Protein AF-A0A2D8C447-F1 (afdb_monomer_lite)

Radius of gyration: 23.89 Å; chains: 1; bounding box: 61×58×73 Å

Secondary structure (DSSP, 8-state):
---TT-PPBPGGGSTT-SSHHHHHHHHHHHHHHSPPTTS--TT-SEEEE---EE--EEEEE-SSTTSEEEEE----SS--TTTHHHHH-B-TTTHHHHTTT-SSSTHHHHHHHHHHHHTTTHHHHHHHHHHTT-GGG-STTSEEEEEEEE---BTTTTBPPP--SS--SSEEEEEEEEEEEEEEEEE-TTS-EEEEEEEEETTHHHHHHHHHHHHHHHHHHHTT---HHHHHHHHHHHHHHHHHHHHHHHHHHHHHHHHHHHHHHTT--EEEES--BEEEPTT--HHHHHHHHHHHHTPBPP---S---TTSS--SEEE-TTT--EEEPBHHHHHHH--S-TTTSS-SSS--EE-TTS-EESSB--B-TTT-SS---BTT-HHHHIIIIISHHHH---HHHHBSSHHHHHHHHHHHHHHHHHHHHHHHHHTTEEESS----TT-GGGSSEEEE--TTSGGG--EEE-TTHHHHTTS----

Sequence (480 aa):
MGGAAGHMAHPFDCREVRNGRDLINFYVKAVNAIPLYEEESKGSSVSVKLDGVNTSFRLQKANNPAGFMFVIDRGGKTPGARTKYDFEGVTPDNVVKRFGGNKDHGMVQVVNHMSKILNHNLMELRPYVEALGLFERMGPEGVFFDAEYYANGNEETGYNPVKNNVNYGQNYIAIHRLSEFYTETKESKTGKTTSRRLTRGFYWETVGEINDLLKQKDQLLAQRQNTAEIDQLIAAKNKELKAKKQEHQEVLDDLAKAIQKHATELDMPFNIYTKIGVRFKEGLTREIVLRRIEEVLNMRVPYNYKKVNEQMSVGPVRINEQTGELEGRTLKELLLSVKENPAHIAYYPDTPGFTADGESVKGKIRTKDDYIKDPKQSAFALKMYEDVMVKGHETGIGPFDIGASPRDAEAINSAVILWHAVRHIGNALKKSIMTDVDLGVEGGDEKHEGIVIQSTDICDGIAFKFTGEFIVDNRGGGFG

Structure (mmCIF, N/CA/C/O backbone):
data_AF-A0A2D8C447-F1
#
_entry.id   AF-A0A2D8C447-F1
#
loop_
_atom_site.group_PDB
_atom_site.id
_atom_site.type_symbol
_atom_site.label_atom_id
_atom_site.label_alt_id
_atom_site.label_comp_id
_atom_site.label_asym_id
_atom_site.label_entity_id
_atom_site.label_seq_id
_atom_site.pdbx_PDB_ins_code
_atom_site.Cartn_x
_atom_site.Cartn_y
_atom_site.Cartn_z
_atom_site.occupancy
_atom_site.B_iso_or_equiv
_atom_site.auth_seq_id
_atom_site.auth_comp_id
_atom_site.auth_asym_id
_atom_site.auth_atom_id
_atom_site.pdbx_PDB_model_num
ATOM 1 N N . MET A 1 1 ? 14.273 2.338 5.571 1.00 29.50 1 MET A N 1
ATOM 2 C CA . MET A 1 1 ? 13.756 3.523 4.835 1.00 29.50 1 MET A CA 1
ATOM 3 C C . MET A 1 1 ? 12.626 3.049 3.934 1.00 29.50 1 MET A C 1
ATOM 5 O O . MET A 1 1 ? 12.868 2.110 3.188 1.00 29.50 1 MET A O 1
ATOM 9 N N . GLY A 1 2 ? 11.430 3.642 4.024 1.00 46.19 2 GLY A N 1
ATOM 10 C CA . GLY A 1 2 ? 10.295 3.279 3.159 1.00 46.19 2 GLY A CA 1
ATOM 11 C C . GLY A 1 2 ? 10.434 3.792 1.719 1.00 46.19 2 GLY A C 1
ATOM 12 O O . GLY A 1 2 ? 11.357 4.552 1.421 1.00 46.19 2 GLY A O 1
ATOM 13 N N . GLY A 1 3 ? 9.522 3.363 0.841 1.00 53.81 3 GLY A N 1
ATOM 14 C CA . GLY A 1 3 ? 9.410 3.852 -0.539 1.00 53.81 3 GLY A CA 1
ATOM 15 C C . GLY A 1 3 ? 8.855 5.272 -0.660 1.00 53.81 3 GLY A C 1
ATOM 16 O O . GLY A 1 3 ? 8.448 5.883 0.329 1.00 53.81 3 GLY A O 1
ATOM 17 N N . ALA A 1 4 ? 8.821 5.793 -1.891 1.00 54.44 4 ALA A N 1
ATOM 18 C CA . ALA A 1 4 ? 8.428 7.177 -2.142 1.00 54.44 4 ALA A CA 1
ATOM 19 C C . ALA A 1 4 ? 6.967 7.465 -1.760 1.00 54.44 4 ALA A C 1
ATOM 21 O O . ALA A 1 4 ? 6.697 8.491 -1.144 1.00 54.44 4 ALA A O 1
ATOM 22 N N . ALA A 1 5 ? 6.035 6.555 -2.057 1.00 56.38 5 ALA A N 1
ATOM 23 C CA . ALA A 1 5 ? 4.598 6.794 -1.895 1.00 56.38 5 ALA A CA 1
ATOM 24 C C . ALA A 1 5 ? 4.049 6.672 -0.455 1.00 56.38 5 ALA A C 1
ATOM 26 O O . ALA A 1 5 ? 2.833 6.729 -0.252 1.00 56.38 5 ALA A O 1
ATOM 27 N N . GLY A 1 6 ? 4.924 6.531 0.546 1.00 60.03 6 GLY A N 1
ATOM 28 C CA . GLY A 1 6 ? 4.570 6.647 1.961 1.00 60.03 6 GLY A CA 1
ATOM 29 C C . GLY A 1 6 ? 3.831 5.444 2.557 1.00 60.03 6 GLY A C 1
ATOM 30 O O . GLY A 1 6 ? 4.156 4.294 2.277 1.00 60.03 6 GLY A O 1
ATOM 31 N N . HIS A 1 7 ? 2.886 5.725 3.458 1.00 65.88 7 HIS A N 1
ATOM 32 C CA . HIS A 1 7 ? 2.113 4.724 4.197 1.00 65.88 7 HIS A CA 1
ATOM 33 C C . HIS A 1 7 ? 0.736 4.514 3.546 1.00 65.88 7 HIS A C 1
ATOM 35 O O . HIS A 1 7 ? 0.103 5.477 3.118 1.00 65.88 7 HIS A O 1
ATOM 41 N N . MET A 1 8 ? 0.267 3.267 3.488 1.00 73.12 8 MET A N 1
ATOM 42 C CA . MET A 1 8 ? -1.072 2.912 3.000 1.00 73.12 8 MET A CA 1
ATOM 43 C C . MET A 1 8 ? -2.078 2.932 4.157 1.00 73.12 8 MET A C 1
ATOM 45 O O . MET A 1 8 ? -1.733 2.516 5.260 1.00 73.12 8 MET A O 1
ATOM 49 N N . ALA A 1 9 ? -3.299 3.410 3.911 1.00 80.88 9 ALA A N 1
ATOM 50 C CA . ALA A 1 9 ? -4.314 3.597 4.946 1.00 80.88 9 ALA A CA 1
ATOM 51 C C . ALA A 1 9 ? -4.708 2.284 5.647 1.00 80.88 9 ALA A C 1
ATOM 53 O O . ALA A 1 9 ? -4.767 1.220 5.028 1.00 80.88 9 ALA A O 1
ATOM 54 N N . HIS A 1 10 ? -5.032 2.371 6.931 1.00 87.62 10 HIS A N 1
ATOM 55 C CA . HIS A 1 10 ? -5.755 1.345 7.676 1.00 87.62 10 HIS A CA 1
ATOM 56 C C . HIS A 1 10 ? -7.260 1.660 7.722 1.00 87.62 10 HIS A C 1
ATOM 58 O O . HIS A 1 10 ? -7.660 2.793 7.462 1.00 87.62 10 HIS A O 1
ATOM 64 N N . PRO A 1 11 ? -8.120 0.693 8.096 1.00 91.50 11 PRO A N 1
ATOM 65 C CA . PRO A 1 11 ? -9.561 0.914 8.252 1.00 91.50 11 PRO A CA 1
ATOM 66 C C . PRO A 1 11 ? -9.927 2.125 9.124 1.00 91.50 11 PRO A C 1
ATOM 68 O O . PRO A 1 11 ? -10.853 2.855 8.799 1.00 91.50 11 PRO A O 1
ATOM 71 N N . PHE A 1 12 ? -9.177 2.384 10.200 1.00 89.50 12 PHE A N 1
ATOM 72 C CA . PHE A 1 12 ? -9.398 3.538 11.081 1.00 89.50 12 PHE A CA 1
ATOM 73 C C . PHE A 1 12 ? -8.909 4.884 10.507 1.00 89.50 12 PHE A C 1
ATOM 75 O O . PHE A 1 12 ? -9.124 5.909 11.144 1.00 89.50 12 PHE A O 1
ATOM 82 N N . ASP A 1 13 ? -8.278 4.912 9.328 1.00 84.56 13 ASP A N 1
ATOM 83 C CA . ASP A 1 13 ? -7.944 6.153 8.607 1.00 84.56 13 ASP A CA 1
ATOM 84 C C . ASP A 1 13 ? -9.079 6.587 7.644 1.00 84.56 13 ASP A C 1
ATOM 86 O O . ASP A 1 13 ? -9.068 7.707 7.124 1.00 84.56 13 ASP A O 1
ATOM 90 N N . CYS A 1 14 ? -10.075 5.721 7.416 1.00 84.31 14 CYS A N 1
ATOM 91 C CA . CYS A 1 14 ? -11.202 5.937 6.506 1.00 84.31 14 CYS A CA 1
ATOM 92 C C . CYS A 1 14 ? -12.332 6.747 7.164 1.00 84.31 14 CYS A C 1
ATOM 94 O O . CYS A 1 14 ? -12.904 6.303 8.151 1.00 84.31 14 CYS A O 1
ATOM 96 N N . ARG A 1 15 ? -12.737 7.875 6.562 1.00 79.56 15 ARG A N 1
ATOM 97 C CA . ARG A 1 15 ? -13.624 8.920 7.136 1.00 79.56 15 ARG A CA 1
ATOM 98 C C . ARG A 1 15 ? -14.987 8.474 7.670 1.00 79.56 15 ARG A C 1
ATOM 100 O O . ARG A 1 15 ? -15.600 9.171 8.485 1.00 79.56 15 ARG A O 1
ATOM 107 N N . GLU A 1 16 ? -15.480 7.341 7.193 1.00 83.38 16 GLU A N 1
ATOM 108 C CA . GLU A 1 16 ? -16.702 6.708 7.687 1.00 83.38 16 GLU A CA 1
ATOM 109 C C . GLU A 1 16 ? -16.533 6.059 9.073 1.00 83.38 16 GLU A C 1
ATOM 111 O O . GLU A 1 16 ? -17.516 5.903 9.787 1.00 83.38 16 GLU A O 1
ATOM 116 N N . VAL A 1 17 ? -15.304 5.742 9.494 1.00 90.75 17 VAL A N 1
ATOM 117 C CA . VAL A 1 17 ? -14.972 5.024 10.735 1.00 90.75 17 VAL A CA 1
ATOM 118 C C . VAL A 1 17 ? -14.849 5.997 11.916 1.00 90.75 17 VAL A C 1
ATOM 120 O O . VAL A 1 17 ? -13.809 6.126 12.560 1.00 90.75 17 VAL A O 1
ATOM 123 N N . ARG A 1 18 ? -15.925 6.737 12.214 1.00 88.50 18 ARG A N 1
ATOM 124 C CA . ARG A 1 18 ? -15.922 7.802 13.241 1.00 88.50 18 ARG A CA 1
ATOM 125 C C . ARG A 1 18 ? -15.872 7.271 14.676 1.00 88.50 18 ARG A C 1
ATOM 127 O O . ARG A 1 18 ? -15.503 8.020 15.578 1.00 88.50 18 ARG A O 1
ATOM 134 N N . ASN A 1 19 ? -16.188 5.996 14.889 1.00 90.62 19 ASN A N 1
ATOM 135 C CA . ASN A 1 19 ? -16.166 5.307 16.182 1.00 90.62 19 ASN A CA 1
ATOM 136 C C . ASN A 1 19 ? -16.025 3.775 15.989 1.00 90.62 19 ASN A C 1
ATOM 138 O O . ASN A 1 19 ? -15.961 3.278 14.862 1.00 90.62 19 ASN A O 1
ATOM 142 N N . GLY A 1 20 ? -15.999 2.994 17.076 1.00 94.19 20 GLY A N 1
ATOM 143 C CA . GLY A 1 20 ? -15.831 1.537 16.974 1.00 94.19 20 GLY A CA 1
ATOM 144 C C . GLY A 1 20 ? -17.062 0.755 16.478 1.00 94.19 20 GLY A C 1
ATOM 145 O O . GLY A 1 20 ? -16.900 -0.361 15.986 1.00 94.19 20 GLY A O 1
ATOM 146 N N . ARG A 1 21 ? -18.280 1.324 16.518 1.00 95.69 21 ARG A N 1
ATOM 147 C CA . ARG A 1 21 ? -19.453 0.760 15.812 1.00 95.69 21 ARG A CA 1
ATOM 148 C C . ARG A 1 21 ? -19.270 0.890 14.301 1.00 95.69 21 ARG A C 1
ATOM 150 O O . ARG A 1 21 ? -19.557 -0.064 13.581 1.00 95.69 21 ARG A O 1
ATOM 157 N N . ASP A 1 22 ? -18.764 2.025 13.837 1.00 95.31 22 ASP A N 1
ATOM 158 C CA . ASP A 1 22 ? -18.510 2.245 12.414 1.00 95.31 22 ASP A CA 1
ATOM 159 C C . ASP A 1 22 ? -17.405 1.318 11.896 1.00 95.31 22 ASP A C 1
ATOM 161 O O . ASP A 1 22 ? -17.543 0.774 10.804 1.00 95.31 22 ASP A O 1
ATOM 165 N N . LEU A 1 23 ? -16.371 1.032 12.701 1.00 96.38 23 LEU A N 1
ATOM 166 C CA . LEU A 1 23 ? -15.355 0.034 12.339 1.00 96.38 23 LEU A CA 1
ATOM 167 C C . LEU A 1 23 ? -15.965 -1.373 12.177 1.00 96.38 23 LEU A C 1
ATOM 169 O O . LEU A 1 23 ? -15.610 -2.084 11.241 1.00 96.38 23 LEU A O 1
ATOM 173 N N . ILE A 1 24 ? -16.919 -1.768 13.032 1.00 96.38 24 ILE A N 1
ATOM 174 C CA . ILE A 1 24 ? -17.658 -3.036 12.869 1.00 96.38 24 ILE A CA 1
ATOM 175 C C . ILE A 1 24 ? -18.432 -3.042 11.539 1.00 96.38 24 ILE A C 1
ATOM 177 O O . ILE A 1 24 ? -18.341 -4.008 10.782 1.00 96.38 24 ILE A O 1
ATOM 181 N N . ASN A 1 25 ? -19.140 -1.954 11.220 1.00 95.44 25 ASN A N 1
ATOM 182 C CA . ASN A 1 25 ? -19.886 -1.816 9.964 1.00 95.44 25 ASN A CA 1
ATOM 183 C C . ASN A 1 25 ? -18.956 -1.836 8.728 1.00 95.44 25 ASN A C 1
ATOM 185 O O . ASN A 1 25 ? -19.303 -2.408 7.693 1.00 95.44 25 ASN A O 1
ATOM 189 N N . PHE A 1 26 ? -17.760 -1.255 8.842 1.00 94.75 26 PHE A N 1
ATOM 190 C CA . PHE A 1 26 ? -16.748 -1.198 7.786 1.00 94.75 26 PHE A CA 1
ATOM 191 C C . PHE A 1 26 ? -16.257 -2.590 7.364 1.00 94.75 26 PHE A C 1
ATOM 193 O O . PHE A 1 26 ? -16.108 -2.850 6.170 1.00 94.75 26 PHE A O 1
ATOM 200 N N . TYR A 1 27 ? -16.078 -3.528 8.304 1.00 94.62 27 TYR A N 1
ATOM 201 C CA . TYR A 1 27 ? -15.716 -4.908 7.947 1.00 94.62 27 TYR A CA 1
ATOM 202 C C . TYR A 1 27 ? -16.807 -5.617 7.134 1.00 94.62 27 TYR A C 1
ATOM 204 O O . TYR A 1 27 ? -16.475 -6.414 6.261 1.00 94.62 27 TYR A O 1
ATOM 212 N N . VAL A 1 28 ? -18.090 -5.305 7.357 1.00 94.19 28 VAL A N 1
ATOM 213 C CA . VAL A 1 28 ? -19.189 -5.860 6.544 1.00 94.19 28 VAL A CA 1
ATOM 214 C C . VAL A 1 28 ? -19.078 -5.376 5.097 1.00 94.19 28 VAL A C 1
ATOM 216 O O . VAL A 1 28 ? -19.158 -6.179 4.169 1.00 94.19 28 VAL A O 1
ATOM 219 N N . LYS A 1 29 ? -18.799 -4.081 4.893 1.00 93.19 29 LYS A N 1
ATOM 220 C CA . LYS A 1 29 ? -18.517 -3.538 3.556 1.00 93.19 29 LYS A CA 1
ATOM 221 C C . LYS A 1 29 ? -17.295 -4.203 2.916 1.00 93.19 29 LYS A C 1
ATOM 223 O O . LYS A 1 29 ? -17.350 -4.585 1.751 1.00 93.19 29 LYS A O 1
ATOM 228 N N . ALA A 1 30 ? -16.213 -4.375 3.676 1.00 93.12 30 ALA A N 1
ATOM 229 C CA . ALA A 1 30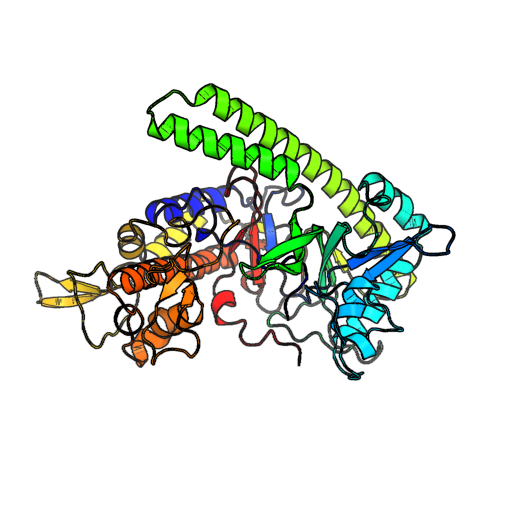 ? -14.985 -4.999 3.193 1.00 93.12 30 ALA A CA 1
ATOM 230 C C . ALA A 1 30 ? -15.186 -6.465 2.766 1.00 93.12 30 ALA A C 1
ATOM 232 O O . ALA A 1 30 ? -14.708 -6.847 1.703 1.00 93.12 30 ALA A O 1
ATOM 233 N N . VAL A 1 31 ? -15.937 -7.265 3.535 1.00 94.56 31 VAL A N 1
ATOM 234 C CA . VAL A 1 31 ? -16.309 -8.643 3.152 1.00 94.56 31 VAL A CA 1
ATOM 235 C C . VAL A 1 31 ? -17.147 -8.664 1.873 1.00 94.56 31 VAL A C 1
ATOM 237 O O . VAL A 1 31 ? -16.933 -9.518 1.016 1.00 94.56 31 VAL A O 1
ATOM 240 N N . ASN A 1 32 ? -18.062 -7.708 1.705 1.00 92.62 32 ASN A N 1
ATOM 241 C CA . ASN A 1 32 ? -18.886 -7.620 0.500 1.00 92.62 32 ASN A CA 1
ATOM 242 C C . ASN A 1 32 ? -18.088 -7.193 -0.747 1.00 92.62 32 ASN A C 1
ATOM 244 O O . ASN A 1 32 ? -18.458 -7.581 -1.850 1.00 92.62 32 ASN A O 1
ATOM 248 N N . ALA A 1 33 ? -16.994 -6.439 -0.588 1.00 90.81 33 ALA A N 1
ATOM 249 C CA . ALA A 1 33 ? -16.120 -6.032 -1.693 1.00 90.81 33 ALA A CA 1
ATOM 250 C C . ALA A 1 33 ? -15.127 -7.116 -2.152 1.00 90.81 33 ALA A C 1
ATOM 252 O O . ALA A 1 33 ? -14.592 -7.008 -3.257 1.00 90.81 33 ALA A O 1
ATOM 253 N N . ILE A 1 34 ? -14.870 -8.144 -1.334 1.00 92.44 34 ILE A N 1
ATOM 254 C CA . ILE A 1 34 ? -14.047 -9.296 -1.723 1.00 92.44 34 ILE A CA 1
ATOM 255 C C . ILE A 1 34 ? -14.896 -10.249 -2.589 1.00 92.44 34 ILE A C 1
ATOM 257 O O . ILE A 1 34 ? -16.001 -10.612 -2.169 1.00 92.44 34 ILE A O 1
ATOM 261 N N . PRO A 1 35 ? -14.408 -10.666 -3.775 1.00 93.06 35 PRO A N 1
ATOM 262 C CA . PRO A 1 35 ? -15.071 -11.665 -4.609 1.00 93.06 35 PRO A CA 1
ATOM 263 C C . PRO A 1 35 ? -15.256 -13.022 -3.911 1.00 93.06 35 PRO A C 1
ATOM 265 O O . PRO A 1 35 ? -14.380 -13.473 -3.167 1.00 93.06 35 PRO A O 1
ATOM 268 N N . LEU A 1 36 ? -16.368 -13.708 -4.184 1.00 93.50 36 LEU A N 1
ATOM 269 C CA . LEU A 1 36 ? -16.509 -15.145 -3.906 1.00 93.50 36 LEU A CA 1
ATOM 270 C C . LEU A 1 36 ? -15.531 -15.966 -4.763 1.00 93.50 36 LEU A C 1
ATOM 272 O O . LEU A 1 36 ? -14.982 -15.468 -5.741 1.00 93.50 36 LEU A O 1
ATOM 276 N N . TYR A 1 37 ? -15.359 -17.248 -4.434 1.00 91.06 37 TYR A N 1
ATOM 277 C CA . TYR A 1 37 ? -14.552 -18.168 -5.242 1.00 91.06 37 TYR A CA 1
ATOM 278 C C . TYR A 1 37 ? -15.003 -18.212 -6.719 1.00 91.06 37 TYR A C 1
ATOM 280 O O . TYR A 1 37 ? -14.164 -18.128 -7.611 1.00 91.06 37 TYR A O 1
ATOM 288 N N . GLU A 1 38 ? -16.316 -18.255 -6.971 1.00 88.06 38 GLU A N 1
ATOM 289 C CA . GLU A 1 38 ? -16.911 -18.299 -8.323 1.00 88.06 38 GLU A CA 1
ATOM 290 C C . GLU A 1 38 ? -16.960 -16.934 -9.042 1.00 88.06 38 GLU A C 1
ATOM 292 O O . GLU A 1 38 ? -17.359 -16.856 -10.202 1.00 88.06 38 GLU A O 1
ATOM 297 N N . GLU A 1 39 ? -16.615 -15.836 -8.361 1.00 86.69 39 GLU A N 1
ATOM 298 C CA . GLU A 1 39 ? -16.627 -14.485 -8.935 1.00 86.69 39 GLU A CA 1
ATOM 299 C C . GLU A 1 39 ? -15.230 -14.138 -9.488 1.00 86.69 39 GLU A C 1
ATOM 301 O O . GLU A 1 39 ? -14.209 -14.442 -8.865 1.00 86.69 39 GLU A O 1
ATOM 306 N N . GLU A 1 40 ? -15.148 -13.471 -10.649 1.00 74.81 40 GLU A N 1
ATOM 307 C CA . GLU A 1 40 ? -13.847 -13.067 -11.201 1.00 74.81 40 GLU A CA 1
ATOM 308 C C . GLU A 1 40 ? -13.109 -12.071 -10.281 1.00 74.81 40 GLU A C 1
ATOM 310 O O . GLU A 1 40 ? -13.611 -11.005 -9.916 1.00 74.81 40 GLU A O 1
ATOM 315 N N . SER A 1 41 ? -11.853 -12.386 -9.956 1.00 69.88 41 SER A N 1
ATOM 316 C CA . SER A 1 41 ? -10.910 -11.482 -9.277 1.00 69.88 41 SER A CA 1
ATOM 317 C C . SER A 1 41 ? -10.368 -10.381 -10.203 1.00 69.88 41 SER A C 1
ATOM 319 O O . SER A 1 41 ? -9.891 -9.330 -9.746 1.00 69.88 41 SER A O 1
ATOM 321 N N . LYS A 1 42 ? -10.447 -10.606 -11.518 1.00 59.88 42 LYS A N 1
ATOM 322 C CA . LYS A 1 42 ? -10.032 -9.676 -12.567 1.00 59.88 42 LYS A CA 1
ATOM 323 C C . LYS A 1 42 ? -10.947 -8.449 -12.565 1.00 59.88 42 LYS A C 1
ATOM 325 O O . LYS A 1 42 ? -12.155 -8.560 -12.406 1.00 59.88 42 LYS A O 1
ATOM 330 N N . GLY A 1 43 ? -10.366 -7.250 -12.637 1.00 60.78 43 GLY A N 1
ATOM 331 C CA . GLY A 1 43 ? -11.121 -5.994 -12.503 1.00 60.78 43 GLY A CA 1
ATOM 332 C C . GLY A 1 43 ? -11.723 -5.718 -11.110 1.00 60.78 43 GLY A C 1
ATOM 333 O O . GLY A 1 43 ? -12.264 -4.635 -10.896 1.00 60.78 43 GLY A O 1
ATOM 334 N N . SER A 1 44 ? -11.609 -6.636 -10.136 1.00 71.31 44 SER A N 1
ATOM 335 C CA . SER A 1 44 ? -12.113 -6.405 -8.775 1.00 71.31 44 SER A CA 1
ATOM 336 C C . SER A 1 44 ? -11.378 -5.252 -8.076 1.00 71.31 44 SER A C 1
ATOM 338 O O . SER A 1 44 ? -10.234 -4.928 -8.405 1.00 71.31 44 SER A O 1
ATOM 340 N N . SER A 1 45 ? -11.995 -4.681 -7.041 1.00 77.38 45 SER A N 1
ATOM 341 C CA . SER A 1 45 ? -11.378 -3.630 -6.216 1.00 77.38 45 SER A CA 1
ATOM 342 C C . SER A 1 45 ? -10.354 -4.142 -5.186 1.00 77.38 45 SER A C 1
ATOM 344 O O . SER A 1 45 ? -9.868 -3.356 -4.374 1.00 77.38 45 SER A O 1
ATOM 346 N N . VAL A 1 46 ? -10.037 -5.443 -5.191 1.00 87.69 46 VAL A N 1
ATOM 347 C CA . VAL A 1 46 ? -9.256 -6.116 -4.140 1.00 87.69 46 VAL A CA 1
ATOM 348 C C . VAL A 1 46 ? -8.012 -6.783 -4.716 1.00 87.69 46 VAL A C 1
ATOM 350 O O . VAL A 1 46 ? -8.092 -7.490 -5.724 1.00 87.69 46 VAL A O 1
ATOM 353 N N . SER A 1 47 ? -6.873 -6.588 -4.057 1.00 88.75 47 SER A N 1
ATOM 354 C CA . SER A 1 47 ? -5.597 -7.228 -4.383 1.00 88.75 47 SER A CA 1
ATOM 355 C C . SER A 1 47 ? -4.852 -7.692 -3.134 1.00 88.75 47 SER A C 1
ATOM 357 O O . SER A 1 47 ? -5.181 -7.317 -2.006 1.00 88.75 47 SER A O 1
ATOM 359 N N . VAL A 1 48 ? -3.832 -8.525 -3.323 1.00 90.00 48 VAL A N 1
ATOM 360 C CA . VAL A 1 48 ? -2.920 -8.894 -2.237 1.00 90.00 48 VAL A CA 1
ATOM 361 C C . VAL A 1 48 ? -1.991 -7.719 -1.913 1.00 90.00 48 VAL A C 1
ATOM 363 O O . VAL A 1 48 ? -1.539 -7.009 -2.813 1.00 90.00 48 VAL A O 1
ATOM 366 N N . LYS A 1 49 ? -1.661 -7.516 -0.633 1.00 88.44 49 LYS A N 1
ATOM 367 C CA . LYS A 1 49 ? -0.495 -6.709 -0.263 1.00 88.44 49 LYS A CA 1
ATOM 368 C C . LYS A 1 49 ? 0.715 -7.635 -0.178 1.00 88.44 49 LYS A C 1
ATOM 370 O O . LYS A 1 49 ? 0.783 -8.487 0.707 1.00 88.44 49 LYS A O 1
ATOM 375 N N . LEU A 1 50 ? 1.644 -7.449 -1.109 1.00 87.88 50 LEU A N 1
ATOM 376 C CA . LEU A 1 50 ? 2.929 -8.145 -1.161 1.00 87.88 50 LEU A CA 1
ATOM 377 C C . LEU A 1 50 ? 3.905 -7.584 -0.119 1.00 87.88 50 LEU A C 1
ATOM 379 O O . LEU A 1 50 ? 3.863 -6.394 0.174 1.00 87.88 50 LEU A O 1
ATOM 383 N N . ASP A 1 51 ? 4.799 -8.416 0.408 1.00 85.12 51 ASP A N 1
ATOM 384 C CA . ASP A 1 51 ? 5.947 -7.988 1.213 1.00 85.12 51 ASP A CA 1
ATOM 385 C C . ASP A 1 51 ? 7.170 -7.882 0.289 1.00 85.12 51 ASP A C 1
ATOM 387 O O . ASP A 1 51 ? 7.826 -8.882 -0.015 1.00 85.12 51 ASP A O 1
ATOM 391 N N . GLY A 1 52 ? 7.428 -6.681 -0.236 1.00 87.00 52 GLY A N 1
ATOM 392 C CA . GLY A 1 52 ? 8.399 -6.429 -1.305 1.00 87.00 52 GLY A CA 1
ATOM 393 C C . GLY A 1 52 ? 9.244 -5.174 -1.071 1.00 87.00 52 GLY A C 1
ATOM 394 O O . GLY A 1 52 ? 8.870 -4.265 -0.331 1.00 87.00 52 GLY A O 1
ATOM 395 N N . VAL A 1 53 ? 10.400 -5.084 -1.731 1.00 88.19 53 VAL A N 1
ATOM 396 C CA . VAL A 1 53 ? 11.258 -3.892 -1.689 1.00 88.19 53 VAL A CA 1
ATOM 397 C C . VAL A 1 53 ? 10.565 -2.749 -2.416 1.00 88.19 53 VAL A C 1
ATOM 399 O O . VAL A 1 53 ? 10.562 -2.736 -3.647 1.00 88.19 53 VAL A O 1
ATOM 402 N N . ASN A 1 54 ? 10.024 -1.755 -1.702 1.00 87.88 54 ASN A N 1
ATOM 403 C CA . ASN A 1 54 ? 9.464 -0.568 -2.357 1.00 87.88 54 ASN A CA 1
ATOM 404 C C . ASN A 1 54 ? 10.537 0.084 -3.241 1.00 87.88 54 ASN A C 1
ATOM 406 O O . ASN A 1 54 ? 11.522 0.622 -2.730 1.00 87.88 54 ASN A O 1
ATOM 410 N N . THR A 1 55 ? 10.335 0.055 -4.552 1.00 90.81 55 THR A N 1
ATOM 411 C CA . THR A 1 55 ? 11.305 0.422 -5.587 1.00 90.81 55 THR A CA 1
ATOM 412 C C . THR A 1 55 ? 10.615 1.316 -6.608 1.00 90.81 55 THR A C 1
ATOM 414 O O . THR A 1 55 ? 10.476 0.994 -7.783 1.00 90.81 55 THR A O 1
ATOM 417 N N . SER A 1 56 ? 10.128 2.452 -6.111 1.00 94.25 56 SER A N 1
ATOM 418 C CA . SER A 1 56 ? 9.459 3.467 -6.914 1.00 94.25 56 SER A CA 1
ATOM 419 C C . SER A 1 56 ? 10.379 3.964 -8.039 1.00 94.25 56 SER A C 1
ATOM 421 O O . SER A 1 56 ? 11.558 4.248 -7.802 1.00 94.25 56 SER A O 1
ATOM 423 N N . PHE A 1 57 ? 9.852 4.073 -9.257 1.00 96.88 57 PHE A N 1
ATOM 424 C CA . PHE A 1 57 ? 10.614 4.474 -10.442 1.00 96.88 57 PHE A CA 1
ATOM 425 C C . PHE A 1 57 ? 9.869 5.529 -11.257 1.00 96.88 57 PHE A C 1
ATOM 427 O O . PHE A 1 57 ? 8.646 5.610 -11.220 1.00 96.88 57 PHE A O 1
ATOM 434 N N . ARG A 1 58 ? 10.598 6.378 -11.978 1.00 96.88 58 ARG A N 1
ATOM 435 C CA . ARG A 1 58 ? 10.034 7.508 -12.726 1.00 96.88 58 ARG A CA 1
ATOM 436 C C . ARG A 1 58 ? 10.750 7.732 -14.043 1.00 96.88 58 ARG A C 1
ATOM 438 O O . ARG A 1 58 ? 11.828 7.194 -14.284 1.00 96.88 58 ARG A O 1
ATOM 445 N N . LEU A 1 59 ? 10.148 8.569 -14.873 1.00 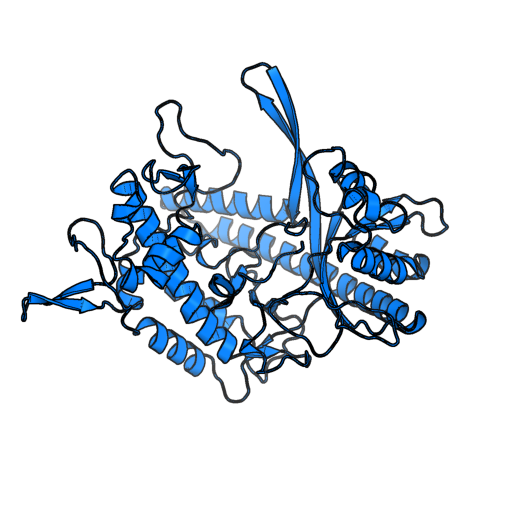97.06 59 LEU A N 1
ATOM 446 C CA . LEU A 1 59 ? 10.699 8.962 -16.158 1.00 97.06 59 LEU A CA 1
ATOM 447 C C . LEU A 1 59 ? 11.670 10.139 -15.997 1.00 97.06 59 LEU A C 1
ATOM 449 O O . LEU A 1 59 ? 11.439 11.077 -15.226 1.00 97.06 59 LEU A O 1
ATOM 453 N N . GLN A 1 60 ? 12.756 10.087 -16.758 1.00 96.00 60 GLN A N 1
ATOM 454 C CA . GLN A 1 60 ? 13.786 11.115 -16.853 1.00 96.00 60 GLN A CA 1
ATOM 455 C C . GLN A 1 60 ? 14.060 11.386 -18.337 1.00 96.00 60 GLN A C 1
ATOM 457 O O . GLN A 1 60 ? 14.175 10.442 -19.117 1.00 96.00 60 GLN A O 1
ATOM 462 N N . LYS A 1 61 ? 14.173 12.661 -18.738 1.00 96.00 61 LYS A N 1
ATOM 463 C CA . LYS A 1 61 ? 14.522 13.029 -20.125 1.00 96.00 61 LYS A CA 1
ATOM 464 C C . LYS A 1 61 ? 15.917 12.491 -20.464 1.00 96.00 61 LYS A C 1
ATOM 466 O O . LYS A 1 61 ? 16.841 12.672 -19.670 1.00 96.00 61 LYS A O 1
ATOM 471 N N . ALA A 1 62 ? 16.064 11.846 -21.621 1.00 95.62 62 ALA A N 1
ATOM 472 C CA . ALA A 1 62 ? 17.297 11.175 -22.033 1.00 95.62 62 ALA A CA 1
ATOM 473 C C . ALA A 1 62 ? 17.607 11.407 -23.518 1.00 95.62 62 ALA A C 1
ATOM 475 O O . ALA A 1 62 ? 16.703 11.511 -24.344 1.00 95.62 62 ALA A O 1
ATOM 476 N N . ASN A 1 63 ? 18.896 11.451 -23.863 1.00 95.44 63 ASN A N 1
ATOM 477 C CA . ASN A 1 63 ? 19.355 11.622 -25.242 1.00 95.44 63 ASN A CA 1
ATOM 478 C C . ASN A 1 63 ? 19.382 10.272 -25.985 1.00 95.44 63 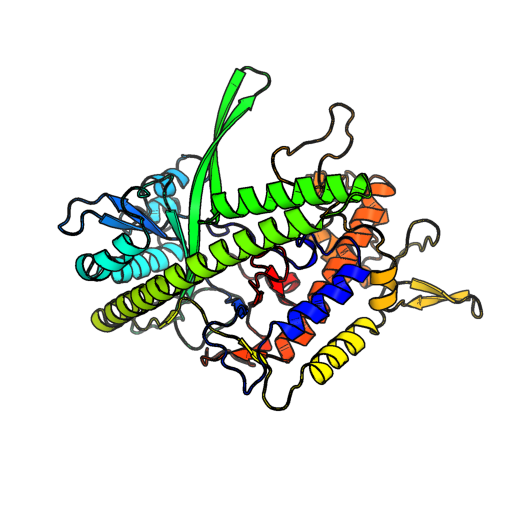ASN A C 1
ATOM 480 O O . ASN A 1 63 ? 20.440 9.678 -26.180 1.00 95.44 63 ASN A O 1
ATOM 484 N N . ASN A 1 64 ? 18.201 9.757 -26.328 1.00 95.75 64 ASN A N 1
ATOM 485 C CA . ASN A 1 64 ? 18.000 8.524 -27.093 1.00 95.75 64 ASN A CA 1
ATOM 486 C C . ASN A 1 64 ? 16.741 8.653 -27.989 1.00 95.75 64 ASN A C 1
ATOM 488 O O . ASN A 1 64 ? 15.984 9.609 -27.812 1.00 95.75 64 ASN A O 1
ATOM 492 N N . PRO A 1 65 ? 16.473 7.719 -28.927 1.00 96.12 65 PRO A N 1
ATOM 493 C CA . PRO A 1 65 ? 15.328 7.820 -29.844 1.00 96.12 65 PRO A CA 1
ATOM 494 C C . PRO A 1 65 ? 13.944 7.863 -29.176 1.00 96.12 65 PRO A C 1
ATOM 496 O O . PRO A 1 65 ? 13.012 8.424 -29.746 1.00 96.12 65 PRO A O 1
ATOM 499 N N . ALA A 1 66 ? 13.798 7.309 -27.967 1.00 96.06 66 ALA A N 1
ATOM 500 C CA . ALA A 1 66 ? 12.547 7.374 -27.213 1.00 96.06 66 ALA A CA 1
ATOM 501 C C . ALA A 1 66 ? 12.347 8.745 -26.533 1.00 96.06 66 ALA A C 1
ATOM 503 O O . ALA A 1 66 ? 11.210 9.151 -26.292 1.00 96.06 66 ALA A O 1
ATOM 504 N N . GLY A 1 67 ? 13.441 9.466 -26.250 1.00 96.44 67 GLY A N 1
ATOM 505 C CA . GLY A 1 67 ? 13.482 10.758 -25.553 1.00 96.44 67 GLY A CA 1
ATOM 506 C C . GLY A 1 67 ? 13.523 10.655 -24.022 1.00 96.44 67 GLY A C 1
ATOM 507 O O . GLY A 1 67 ? 13.583 11.675 -23.329 1.00 96.44 67 GLY A O 1
ATOM 508 N N . PHE A 1 68 ? 13.492 9.438 -23.472 1.00 97.56 68 PHE A N 1
ATOM 509 C CA . PHE A 1 68 ? 13.381 9.190 -22.035 1.00 97.56 68 PHE A CA 1
ATOM 510 C C . PHE A 1 68 ? 14.132 7.939 -21.581 1.00 97.56 68 PHE A C 1
ATOM 512 O O . PHE A 1 68 ? 14.546 7.111 -22.388 1.00 97.56 68 PHE A O 1
ATOM 519 N N . MET A 1 69 ? 14.289 7.803 -20.268 1.00 97.69 69 MET A N 1
ATOM 520 C CA . MET A 1 69 ? 14.699 6.577 -19.587 1.00 97.69 69 MET A CA 1
ATOM 521 C C . MET A 1 69 ? 13.942 6.436 -18.259 1.00 97.69 69 MET A C 1
ATOM 523 O O . MET A 1 69 ? 13.446 7.429 -17.716 1.00 97.69 69 MET A O 1
ATOM 527 N N . PHE A 1 70 ? 13.893 5.225 -17.712 1.00 98.19 70 PHE A N 1
ATOM 528 C CA . PHE A 1 70 ? 13.405 4.964 -16.360 1.00 98.19 70 PHE A CA 1
ATOM 529 C C . PHE A 1 70 ? 14.551 4.997 -15.341 1.00 98.19 70 PHE A C 1
ATOM 531 O O . PHE A 1 70 ? 15.566 4.312 -15.502 1.00 98.19 70 PHE A O 1
ATOM 538 N N . VAL A 1 71 ? 14.355 5.764 -14.267 1.00 97.81 71 VAL A N 1
ATOM 539 C CA . VAL A 1 71 ? 15.277 5.913 -13.128 1.00 97.81 71 VAL A CA 1
ATOM 540 C C . VAL A 1 71 ? 14.575 5.565 -11.817 1.00 97.81 71 VAL A C 1
ATOM 542 O O . VAL A 1 71 ? 13.372 5.787 -11.673 1.00 97.81 71 VAL A O 1
ATOM 545 N N . ILE A 1 72 ? 15.316 5.043 -10.839 1.00 97.31 72 ILE A N 1
ATOM 546 C CA . ILE A 1 72 ? 14.774 4.733 -9.507 1.00 97.31 72 ILE A CA 1
ATOM 547 C C . ILE A 1 72 ? 14.757 6.005 -8.642 1.00 97.31 72 ILE A C 1
ATOM 549 O O . ILE A 1 72 ? 15.641 6.853 -8.756 1.00 97.31 72 ILE A O 1
ATOM 553 N N . ASP A 1 73 ? 13.767 6.153 -7.760 1.00 94.81 73 ASP A N 1
ATOM 554 C CA . ASP A 1 73 ? 13.649 7.296 -6.846 1.00 94.81 73 ASP A CA 1
ATOM 555 C C . ASP A 1 73 ? 13.233 6.826 -5.443 1.00 94.81 73 ASP A C 1
ATOM 557 O O . ASP A 1 73 ? 12.173 6.228 -5.253 1.00 94.81 73 ASP A O 1
ATOM 561 N N . ARG A 1 74 ? 14.064 7.080 -4.421 1.00 90.62 74 ARG A N 1
ATOM 562 C CA . ARG A 1 74 ? 13.778 6.664 -3.032 1.00 90.62 74 ARG A CA 1
ATOM 563 C C . ARG A 1 74 ? 12.999 7.711 -2.228 1.00 90.62 74 ARG A C 1
ATOM 565 O O . ARG A 1 74 ? 12.968 7.628 -1.002 1.00 90.62 74 ARG A O 1
ATOM 572 N N . GLY A 1 75 ? 12.391 8.705 -2.877 1.00 89.62 75 GLY A N 1
ATOM 573 C CA . GLY A 1 75 ? 11.548 9.701 -2.214 1.00 89.62 75 GLY A CA 1
ATOM 574 C C . GLY A 1 75 ? 12.322 10.680 -1.330 1.00 89.62 75 GLY A C 1
ATOM 575 O O . GLY A 1 75 ? 11.816 11.131 -0.300 1.00 89.62 75 GLY A O 1
ATOM 576 N N . GLY A 1 76 ? 13.563 11.012 -1.708 1.00 90.12 76 GLY A N 1
ATOM 577 C CA . GLY A 1 76 ? 14.367 12.024 -1.022 1.00 90.12 76 GLY A CA 1
ATOM 578 C C . GLY A 1 76 ? 13.602 13.346 -0.888 1.00 90.12 76 GLY A C 1
ATOM 579 O O . GLY A 1 76 ? 13.206 13.934 -1.894 1.00 90.12 76 GLY A O 1
ATOM 580 N N . LYS A 1 77 ? 13.383 13.796 0.356 1.00 89.62 77 LYS A N 1
ATOM 581 C CA . LYS A 1 77 ? 12.562 14.983 0.678 1.00 89.62 77 LYS A CA 1
ATOM 582 C C . LYS A 1 77 ? 13.286 16.308 0.449 1.00 89.62 77 LYS A C 1
ATOM 584 O O . LYS A 1 77 ? 12.642 17.319 0.207 1.00 89.62 77 LYS A O 1
ATOM 589 N N . THR A 1 78 ? 14.612 16.314 0.525 1.00 89.25 78 THR A N 1
ATOM 590 C CA . THR A 1 78 ? 15.461 17.476 0.237 1.00 89.25 78 THR A CA 1
ATOM 591 C C . THR A 1 78 ? 16.742 17.016 -0.463 1.00 89.25 78 THR A C 1
ATOM 593 O O . THR A 1 78 ? 17.239 15.922 -0.155 1.00 89.25 78 THR A O 1
ATOM 596 N N . PRO A 1 79 ? 17.311 17.811 -1.387 1.00 90.50 79 PRO A N 1
ATOM 597 C CA . PRO A 1 79 ? 18.640 17.551 -1.925 1.00 90.50 79 PRO A CA 1
ATOM 598 C C . PRO A 1 79 ? 19.696 17.588 -0.813 1.00 90.50 79 PRO A C 1
ATOM 600 O O . PRO A 1 79 ? 19.690 18.459 0.054 1.00 90.50 79 PRO A O 1
ATOM 603 N N . GLY A 1 80 ? 20.608 16.621 -0.835 1.00 91.31 80 GLY A N 1
ATOM 604 C CA . GLY A 1 80 ? 21.663 16.448 0.161 1.00 91.31 80 GLY A CA 1
ATOM 605 C C . GLY A 1 80 ? 22.660 15.386 -0.297 1.00 91.31 80 GLY A C 1
ATOM 606 O O . GLY A 1 80 ? 22.430 14.725 -1.308 1.00 91.31 80 GLY A O 1
ATOM 607 N N . ALA A 1 81 ? 23.761 15.194 0.436 1.00 92.81 81 ALA A N 1
ATOM 608 C CA . ALA A 1 81 ? 24.919 14.408 -0.023 1.00 92.81 81 ALA A CA 1
ATOM 609 C C . ALA A 1 81 ? 24.590 13.000 -0.574 1.00 92.81 81 ALA A C 1
ATOM 611 O O . ALA A 1 81 ? 25.255 12.536 -1.499 1.00 92.81 81 ALA A O 1
ATOM 612 N N . ARG A 1 82 ? 23.550 12.341 -0.037 1.00 92.69 82 ARG A N 1
ATOM 613 C CA . ARG A 1 82 ? 23.006 11.071 -0.556 1.00 92.69 82 ARG A CA 1
ATOM 614 C C . ARG A 1 82 ? 21.679 11.252 -1.301 1.00 92.69 82 ARG A C 1
ATOM 616 O O . ARG A 1 82 ? 21.507 10.688 -2.372 1.00 92.69 82 ARG A O 1
ATOM 623 N N . THR A 1 83 ? 20.741 12.039 -0.775 1.00 92.56 83 THR A N 1
ATOM 624 C CA . THR A 1 83 ? 19.392 12.195 -1.356 1.00 92.56 83 THR A CA 1
ATOM 625 C C . THR A 1 83 ? 19.357 12.961 -2.676 1.00 92.56 83 THR A C 1
ATOM 627 O O . THR A 1 83 ? 18.373 12.840 -3.393 1.00 92.56 83 THR A O 1
ATOM 630 N N . LYS A 1 84 ? 20.409 13.701 -3.059 1.00 95.31 84 LYS A N 1
ATOM 631 C CA . LYS A 1 84 ? 20.467 14.387 -4.364 1.00 95.31 84 LYS A CA 1
ATOM 632 C C . LYS A 1 84 ? 20.294 13.428 -5.550 1.00 95.31 84 LYS A C 1
ATOM 634 O O . LYS A 1 84 ? 19.623 13.785 -6.511 1.00 95.31 84 LYS A O 1
ATOM 639 N N . TYR A 1 85 ? 20.786 12.189 -5.440 1.00 96.19 85 TYR A N 1
ATOM 640 C CA . TYR A 1 85 ? 20.644 11.196 -6.507 1.00 96.19 85 TYR A CA 1
ATOM 641 C C . TYR A 1 85 ? 19.187 10.744 -6.712 1.00 96.19 85 TYR A C 1
ATOM 643 O O . TYR A 1 85 ? 18.859 10.269 -7.788 1.00 96.19 85 TYR A O 1
ATOM 651 N N . ASP A 1 86 ? 18.286 10.955 -5.740 1.00 94.38 86 ASP A N 1
ATOM 652 C CA . ASP A 1 86 ? 16.843 10.762 -5.956 1.00 94.38 86 ASP A CA 1
ATOM 653 C C . ASP A 1 86 ? 16.286 11.820 -6.935 1.00 94.38 86 ASP A C 1
ATOM 655 O O . ASP A 1 86 ? 15.482 11.506 -7.808 1.00 94.38 86 ASP A O 1
ATOM 659 N N . PHE A 1 87 ? 16.769 13.066 -6.855 1.00 94.56 87 PHE A N 1
ATOM 660 C CA . PHE A 1 87 ? 16.386 14.161 -7.758 1.00 94.56 87 PHE A CA 1
ATOM 661 C C . PHE A 1 87 ? 17.076 14.042 -9.130 1.00 94.56 87 PHE A C 1
ATOM 663 O O . PHE A 1 87 ? 16.440 14.261 -10.158 1.00 94.56 87 PHE A O 1
ATOM 670 N N . GLU A 1 88 ? 18.350 13.637 -9.164 1.00 94.69 88 GLU A N 1
ATOM 671 C CA . GLU A 1 88 ? 19.074 13.323 -10.412 1.00 94.69 88 GLU A CA 1
ATOM 672 C C . GLU A 1 88 ? 18.463 12.102 -11.132 1.00 94.69 88 GLU A C 1
ATOM 674 O O . GLU A 1 88 ? 18.439 12.056 -12.359 1.00 94.69 88 GLU A O 1
ATOM 679 N N . GLY A 1 89 ? 17.912 11.154 -10.366 1.00 96.00 89 GLY A N 1
ATOM 680 C CA . GLY A 1 89 ? 17.475 9.837 -10.823 1.00 96.00 89 GLY A CA 1
ATOM 681 C C . GLY A 1 89 ? 18.532 8.784 -10.494 1.00 96.00 89 GLY A C 1
ATOM 682 O O . GLY A 1 89 ? 19.697 8.933 -10.864 1.00 96.00 89 GLY A O 1
ATOM 683 N N . VAL A 1 90 ? 18.151 7.722 -9.781 1.00 97.56 90 VAL A N 1
ATOM 684 C CA . VAL A 1 90 ? 19.098 6.683 -9.356 1.00 97.56 90 VAL A CA 1
ATOM 685 C C . VAL A 1 90 ? 19.290 5.659 -10.479 1.00 97.56 90 VAL A C 1
ATOM 687 O O . VAL A 1 90 ? 18.322 5.072 -10.968 1.00 97.56 90 VAL A O 1
ATOM 690 N N . THR A 1 91 ? 20.549 5.455 -10.869 1.00 97.75 91 THR A N 1
ATOM 691 C CA . THR A 1 91 ? 21.016 4.568 -11.952 1.00 97.75 91 THR A CA 1
ATOM 692 C C . THR A 1 91 ? 22.184 3.698 -11.458 1.00 97.75 91 THR A C 1
ATOM 694 O O . THR A 1 91 ? 22.763 4.003 -10.407 1.00 97.75 91 THR A O 1
ATOM 697 N N . PRO A 1 92 ? 22.601 2.649 -12.195 1.00 97.94 92 PRO A N 1
ATOM 698 C CA . PRO A 1 92 ? 23.792 1.860 -11.857 1.00 97.94 92 PRO A CA 1
ATOM 699 C C . PRO A 1 92 ? 25.061 2.704 -11.606 1.00 97.94 92 PRO A C 1
ATOM 701 O O . PRO A 1 92 ? 25.835 2.409 -10.695 1.00 97.94 92 PRO A O 1
ATOM 704 N N . ASP A 1 93 ? 25.240 3.821 -12.320 1.00 97.62 93 ASP A N 1
ATOM 705 C CA . ASP A 1 93 ? 26.424 4.697 -12.215 1.00 97.62 93 ASP A CA 1
ATOM 706 C C . ASP A 1 93 ? 26.486 5.523 -10.916 1.00 97.62 93 ASP A C 1
ATOM 708 O O . ASP A 1 93 ? 27.538 6.076 -10.545 1.00 97.62 93 ASP A O 1
ATOM 712 N N . ASN A 1 94 ? 25.347 5.674 -10.230 1.00 97.56 94 ASN A N 1
ATOM 713 C CA . ASN A 1 94 ? 25.225 6.509 -9.037 1.00 97.56 94 ASN A CA 1
ATOM 714 C C . ASN A 1 94 ? 24.644 5.790 -7.805 1.00 97.56 94 ASN A C 1
ATOM 716 O O . ASN A 1 94 ? 24.792 6.313 -6.699 1.00 97.56 94 ASN A O 1
ATOM 720 N N . VAL A 1 95 ? 24.095 4.577 -7.936 1.00 97.38 95 VAL A N 1
ATOM 721 C CA . VAL A 1 95 ? 23.452 3.846 -6.829 1.00 97.38 95 VAL A CA 1
ATOM 722 C C . VAL A 1 95 ? 24.383 3.623 -5.630 1.00 97.38 95 VAL A C 1
ATOM 724 O O . VAL A 1 95 ? 24.005 3.909 -4.493 1.00 97.38 95 VAL A O 1
ATOM 727 N N . VAL A 1 96 ? 25.645 3.249 -5.855 1.00 97.12 96 VAL A N 1
ATOM 728 C CA . VAL A 1 96 ? 26.644 3.100 -4.775 1.00 97.12 96 VAL A CA 1
ATOM 729 C C . VAL A 1 96 ? 26.868 4.432 -4.037 1.00 97.12 96 VAL A C 1
ATOM 731 O O . VAL A 1 96 ? 27.004 4.466 -2.815 1.00 97.12 96 VAL A O 1
ATOM 734 N N . LYS A 1 97 ? 26.825 5.566 -4.750 1.00 96.94 97 LYS A N 1
ATOM 735 C CA . LYS A 1 97 ? 26.941 6.917 -4.167 1.00 96.94 97 LYS A CA 1
ATOM 736 C C . LYS A 1 97 ? 25.666 7.291 -3.390 1.00 96.94 97 LYS A C 1
ATOM 738 O O . LYS A 1 97 ? 25.759 7.853 -2.297 1.00 96.94 97 LYS A O 1
ATOM 743 N N . ARG A 1 98 ? 24.482 6.907 -3.890 1.00 94.88 98 ARG A N 1
ATOM 744 C CA . ARG A 1 98 ? 23.176 7.046 -3.211 1.00 94.88 98 ARG A CA 1
ATOM 745 C C . ARG A 1 98 ? 23.104 6.283 -1.885 1.00 94.88 98 ARG A C 1
ATOM 747 O O . ARG A 1 98 ? 22.432 6.750 -0.958 1.00 94.88 98 ARG A O 1
ATOM 754 N N . PHE A 1 99 ? 23.831 5.174 -1.763 1.00 93.94 99 PHE A N 1
ATOM 755 C CA . PHE A 1 99 ? 23.981 4.403 -0.522 1.00 93.94 99 PHE A CA 1
ATOM 756 C C . PHE A 1 99 ? 25.326 4.638 0.188 1.00 93.94 99 PHE A C 1
ATOM 758 O O . PHE A 1 99 ? 25.746 3.872 1.049 1.00 93.94 99 PHE A O 1
ATOM 765 N N . GLY A 1 100 ? 25.957 5.789 -0.079 1.00 93.38 100 GLY A N 1
ATOM 766 C CA . GLY A 1 100 ? 27.041 6.331 0.744 1.00 93.38 100 GLY A CA 1
ATOM 767 C C . GLY A 1 100 ? 28.399 5.652 0.580 1.00 93.38 100 GLY A C 1
ATOM 768 O O . GLY A 1 100 ? 29.225 5.785 1.475 1.00 93.38 100 GLY A O 1
ATOM 769 N N . GLY A 1 101 ? 28.620 4.946 -0.530 1.00 93.69 101 GLY A N 1
ATOM 770 C CA . GLY A 1 101 ? 29.836 4.184 -0.815 1.00 93.69 101 GLY A CA 1
ATOM 771 C C . GLY A 1 101 ? 29.692 2.676 -0.594 1.00 93.69 101 GLY A C 1
ATOM 772 O O . GLY A 1 101 ? 30.536 1.928 -1.078 1.00 93.69 101 GLY A O 1
ATOM 773 N N . ASN A 1 102 ? 28.627 2.222 0.078 1.00 92.12 102 ASN A N 1
ATOM 774 C CA . ASN A 1 102 ? 28.373 0.797 0.280 1.00 92.12 102 ASN A CA 1
ATOM 775 C C . ASN A 1 102 ? 27.965 0.135 -1.052 1.00 92.12 102 ASN A C 1
ATOM 777 O O . ASN A 1 102 ? 26.928 0.481 -1.625 1.00 92.12 102 ASN A O 1
ATOM 781 N N . LYS A 1 103 ? 28.798 -0.790 -1.545 1.00 91.62 103 LYS A N 1
ATOM 782 C CA . LYS A 1 103 ? 28.544 -1.588 -2.758 1.00 91.62 103 LYS A CA 1
ATOM 783 C C . LYS A 1 103 ? 27.614 -2.771 -2.492 1.00 91.62 103 LYS A C 1
ATOM 785 O O . LYS A 1 103 ? 26.868 -3.162 -3.382 1.00 91.62 103 LYS A O 1
ATOM 790 N N . ASP A 1 104 ? 27.640 -3.279 -1.266 1.00 90.00 104 ASP A N 1
ATOM 791 C CA . ASP A 1 104 ? 26.987 -4.518 -0.834 1.00 90.00 104 ASP A CA 1
ATOM 792 C C . ASP A 1 104 ? 25.564 -4.252 -0.296 1.00 90.00 104 ASP A C 1
ATOM 794 O O . ASP A 1 104 ? 24.805 -5.163 0.025 1.00 90.00 104 ASP A O 1
ATOM 798 N N . HIS A 1 105 ? 25.165 -2.977 -0.223 1.00 91.00 105 HIS A N 1
ATOM 799 C CA . HIS A 1 105 ? 23.816 -2.553 0.142 1.00 91.00 105 HIS A CA 1
ATOM 800 C C . HIS A 1 105 ? 22.805 -2.996 -0.930 1.00 91.00 105 HIS A C 1
ATOM 802 O O . HIS A 1 105 ? 22.785 -2.443 -2.031 1.00 91.00 105 HIS A O 1
ATOM 808 N N . GLY A 1 106 ? 21.906 -3.928 -0.590 1.00 89.56 106 GLY A N 1
ATOM 809 C CA . GLY A 1 106 ? 21.072 -4.685 -1.544 1.00 89.56 106 GLY A CA 1
ATOM 810 C C . GLY A 1 106 ? 20.308 -3.883 -2.611 1.00 89.56 106 GLY A C 1
ATOM 811 O O . GLY A 1 106 ? 20.100 -4.381 -3.716 1.00 89.56 106 GLY A O 1
ATOM 812 N N . MET A 1 107 ? 19.970 -2.609 -2.362 1.00 92.50 107 MET A N 1
ATOM 813 C CA . MET A 1 107 ? 19.417 -1.725 -3.405 1.00 92.50 107 MET A CA 1
ATOM 814 C C . MET A 1 107 ? 20.320 -1.557 -4.645 1.00 92.50 107 MET A C 1
ATOM 816 O O . MET A 1 107 ? 19.811 -1.149 -5.683 1.00 92.50 107 MET A O 1
ATOM 820 N N . VAL A 1 108 ? 21.626 -1.848 -4.573 1.00 94.75 108 VAL A N 1
ATOM 821 C CA . VAL A 1 108 ? 22.529 -1.851 -5.739 1.00 94.75 108 VAL A CA 1
ATOM 822 C C . VAL A 1 108 ? 22.083 -2.906 -6.758 1.00 94.75 108 VAL A C 1
ATOM 824 O O . VAL A 1 108 ? 21.872 -2.571 -7.921 1.00 94.75 108 VAL A O 1
ATOM 827 N N . GLN A 1 109 ? 21.827 -4.142 -6.315 1.00 94.94 109 GLN A N 1
ATOM 828 C CA . GLN A 1 109 ? 21.266 -5.207 -7.156 1.00 94.94 109 GLN A CA 1
ATOM 829 C C . GLN A 1 109 ? 19.878 -4.825 -7.688 1.00 94.94 109 GLN A C 1
ATOM 831 O O . GLN A 1 109 ? 19.621 -4.946 -8.883 1.00 94.94 109 GLN A O 1
ATOM 836 N N . VAL A 1 110 ? 19.010 -4.297 -6.818 1.00 95.69 110 VAL A N 1
ATOM 837 C CA . VAL A 1 110 ? 17.647 -3.873 -7.182 1.00 95.69 110 VAL A CA 1
ATOM 838 C C . VAL A 1 110 ? 17.662 -2.820 -8.298 1.00 95.69 110 VAL A C 1
ATOM 840 O O . VAL A 1 110 ? 16.951 -2.973 -9.288 1.00 95.69 110 VAL A O 1
ATOM 843 N N . VAL A 1 111 ? 18.489 -1.770 -8.183 1.00 97.19 111 VAL A N 1
ATOM 844 C CA . VAL A 1 111 ? 18.617 -0.750 -9.239 1.00 97.19 111 VAL A CA 1
ATOM 845 C C . VAL A 1 111 ? 19.201 -1.354 -10.511 1.00 97.19 111 VAL A C 1
ATOM 847 O O . VAL A 1 111 ? 18.664 -1.091 -11.581 1.00 97.19 111 VAL A O 1
ATOM 850 N N . ASN A 1 112 ? 20.229 -2.201 -10.425 1.00 97.00 112 ASN A N 1
ATOM 851 C CA . ASN A 1 112 ? 20.809 -2.842 -11.607 1.00 97.00 112 ASN A CA 1
ATOM 852 C C . ASN A 1 112 ? 19.771 -3.683 -12.371 1.00 97.00 112 ASN A C 1
ATOM 854 O O . ASN A 1 112 ? 19.660 -3.555 -13.590 1.00 97.00 112 ASN A O 1
ATOM 858 N N . HIS A 1 113 ? 18.976 -4.496 -11.669 1.00 97.56 113 HIS A N 1
ATOM 859 C CA . HIS A 1 113 ? 17.953 -5.343 -12.285 1.00 97.56 113 HIS A CA 1
ATOM 860 C C . HIS A 1 113 ? 16.814 -4.515 -12.889 1.00 97.56 113 HIS A C 1
ATOM 862 O O . HIS A 1 113 ? 16.501 -4.666 -14.070 1.00 97.56 113 HIS A O 1
ATOM 868 N N . MET A 1 114 ? 16.245 -3.587 -12.113 1.00 97.88 114 MET A N 1
ATOM 869 C CA . MET A 1 114 ? 15.159 -2.720 -12.577 1.00 97.88 114 MET A CA 1
ATOM 870 C C . MET A 1 114 ? 15.600 -1.844 -13.752 1.00 97.88 114 MET A C 1
ATOM 872 O O . MET A 1 114 ? 14.879 -1.741 -14.739 1.00 97.88 114 MET A O 1
ATOM 876 N N . SER A 1 115 ? 16.794 -1.242 -13.696 1.00 98.19 115 SER A N 1
ATOM 877 C CA . SER A 1 115 ? 17.312 -0.430 -14.799 1.00 98.19 115 SER A CA 1
ATOM 878 C C . SER A 1 115 ? 17.586 -1.259 -16.055 1.00 98.19 115 SER A C 1
ATOM 880 O O . SER A 1 115 ? 17.314 -0.747 -17.138 1.00 98.19 115 SER A O 1
ATOM 882 N N . LYS A 1 116 ? 18.065 -2.510 -15.938 1.00 98.12 116 LYS A N 1
ATOM 883 C CA . LYS A 1 116 ? 18.279 -3.408 -17.089 1.00 98.12 116 LYS A CA 1
ATOM 884 C C . LYS A 1 116 ? 16.948 -3.770 -17.765 1.00 98.12 116 LYS A C 1
ATOM 886 O O . LYS A 1 116 ? 16.836 -3.604 -18.974 1.00 98.12 116 LYS A O 1
ATOM 891 N N . ILE A 1 117 ? 15.934 -4.188 -16.998 1.00 98.56 117 ILE A N 1
ATOM 892 C CA . ILE A 1 117 ? 14.617 -4.585 -17.535 1.00 98.56 117 ILE A CA 1
ATOM 893 C C . ILE A 1 117 ? 13.852 -3.371 -18.090 1.00 98.56 117 ILE A C 1
ATOM 895 O O . ILE A 1 117 ? 13.465 -3.360 -19.259 1.00 98.56 117 ILE A O 1
ATOM 899 N N . LEU A 1 118 ? 13.659 -2.315 -17.290 1.00 98.44 118 LEU A N 1
ATOM 900 C CA . LEU A 1 118 ? 12.825 -1.167 -17.676 1.00 98.44 118 LEU A CA 1
ATOM 901 C C . LEU A 1 118 ? 13.380 -0.392 -18.882 1.00 98.44 118 LEU A C 1
ATOM 903 O O . LEU A 1 118 ? 12.607 0.217 -19.614 1.00 98.44 118 LEU A O 1
ATOM 907 N N . ASN A 1 119 ? 14.697 -0.406 -19.110 1.00 98.44 119 ASN A N 1
ATOM 908 C CA . ASN A 1 119 ? 15.322 0.335 -20.210 1.00 98.44 119 ASN A CA 1
ATOM 909 C C . ASN A 1 119 ? 15.727 -0.539 -21.413 1.00 98.44 119 ASN A C 1
ATOM 911 O O . ASN A 1 119 ? 16.402 -0.026 -22.302 1.00 98.44 119 ASN A O 1
ATOM 915 N N . HIS A 1 120 ? 15.332 -1.821 -21.469 1.00 98.38 120 HIS A N 1
ATOM 916 C CA . HIS A 1 120 ? 15.759 -2.735 -22.539 1.00 98.38 120 HIS A CA 1
ATOM 917 C C . HIS A 1 120 ? 15.330 -2.263 -23.940 1.00 98.38 120 HIS A C 1
ATOM 919 O O . HIS A 1 120 ? 16.186 -1.999 -24.783 1.00 98.38 120 HIS A O 1
ATOM 925 N N . ASN A 1 121 ? 14.022 -2.085 -24.165 1.00 97.81 121 ASN A N 1
ATOM 926 C CA . ASN A 1 121 ? 13.462 -1.536 -25.401 1.00 97.81 121 ASN A CA 1
ATOM 927 C C . ASN A 1 121 ? 12.531 -0.340 -25.118 1.00 97.81 121 ASN A C 1
ATOM 929 O O . ASN A 1 121 ? 11.306 -0.440 -25.089 1.00 97.81 121 ASN A O 1
ATOM 933 N N . LEU A 1 122 ? 13.121 0.838 -24.907 1.00 98.31 122 LEU A N 1
ATOM 934 C CA . LEU A 1 122 ? 12.375 2.063 -24.573 1.00 98.31 122 LEU A CA 1
ATOM 935 C C . LEU A 1 122 ? 11.409 2.538 -25.677 1.00 98.31 122 LEU A C 1
ATOM 937 O O . LEU A 1 122 ? 10.464 3.266 -25.379 1.00 98.31 122 LEU A O 1
ATOM 941 N N . MET A 1 123 ? 11.609 2.120 -26.934 1.00 98.00 123 MET A N 1
ATOM 942 C CA . MET A 1 123 ? 10.682 2.430 -28.031 1.00 98.00 123 MET A CA 1
ATOM 943 C C . MET A 1 123 ? 9.386 1.618 -27.944 1.00 98.00 123 MET A C 1
ATOM 945 O O . MET A 1 123 ? 8.325 2.145 -28.267 1.00 98.00 123 MET A O 1
ATOM 949 N N . GLU A 1 124 ? 9.452 0.375 -27.466 1.00 98.00 124 GLU A N 1
ATOM 950 C CA . GLU A 1 124 ? 8.283 -0.486 -27.242 1.00 98.00 124 GLU A CA 1
ATOM 951 C C . GLU A 1 124 ? 7.466 -0.043 -26.024 1.00 98.00 124 GLU A C 1
ATOM 953 O O . GLU A 1 124 ? 6.242 -0.128 -26.043 1.00 98.00 124 GLU A O 1
ATOM 958 N N . LEU A 1 125 ? 8.109 0.542 -25.006 1.00 98.25 125 LEU A N 1
ATOM 959 C CA . LEU A 1 125 ? 7.398 1.117 -23.855 1.00 98.25 125 LEU A CA 1
ATOM 960 C C . LEU A 1 125 ? 6.817 2.518 -24.123 1.00 98.25 125 LEU A C 1
ATOM 962 O O . LEU A 1 125 ? 5.978 2.994 -23.353 1.00 98.25 125 LEU A O 1
ATOM 966 N N . ARG A 1 126 ? 7.243 3.188 -25.204 1.00 97.69 126 ARG A N 1
ATOM 967 C CA . ARG A 1 126 ? 6.840 4.564 -25.535 1.00 97.69 126 ARG A CA 1
ATOM 968 C C . ARG A 1 126 ? 5.312 4.761 -25.611 1.00 97.69 126 ARG A C 1
ATOM 970 O O . ARG A 1 126 ? 4.851 5.724 -25.000 1.00 97.69 126 ARG A O 1
ATOM 977 N N . PRO A 1 127 ? 4.510 3.908 -26.287 1.00 98.12 127 PRO A N 1
ATOM 978 C CA . PRO A 1 127 ? 3.073 4.152 -26.447 1.00 98.12 127 PRO A CA 1
ATOM 979 C C . PRO A 1 127 ? 2.312 4.175 -25.116 1.00 98.12 127 PRO A C 1
ATOM 981 O O . PRO A 1 127 ? 1.439 5.016 -24.927 1.00 98.12 127 PRO A O 1
ATOM 984 N N . TYR A 1 128 ? 2.683 3.321 -24.157 1.00 97.81 128 TYR A N 1
ATOM 985 C CA . TYR A 1 128 ? 2.057 3.294 -22.829 1.00 97.81 128 TYR A CA 1
ATOM 986 C C . TYR A 1 128 ? 2.437 4.525 -21.990 1.00 97.81 128 TYR A C 1
ATOM 988 O O . TYR A 1 128 ? 1.607 5.073 -21.269 1.00 97.81 128 TYR A O 1
ATOM 996 N N . VAL A 1 129 ? 3.679 5.008 -22.117 1.00 96.62 129 VAL A N 1
ATOM 997 C CA . VAL A 1 129 ? 4.136 6.273 -21.506 1.00 96.62 129 VAL A CA 1
ATOM 998 C C . VAL A 1 129 ? 3.388 7.482 -22.093 1.00 96.62 129 VAL A C 1
ATOM 1000 O O . VAL A 1 129 ? 3.114 8.445 -21.370 1.00 96.62 129 VAL A O 1
ATOM 1003 N N . GLU A 1 130 ? 3.019 7.414 -23.376 1.00 96.38 130 GLU A N 1
ATOM 1004 C CA . GLU A 1 130 ? 2.204 8.419 -24.068 1.00 96.38 130 GLU A CA 1
ATOM 1005 C C . GLU A 1 130 ? 0.743 8.377 -23.592 1.00 96.38 130 GLU A C 1
ATOM 1007 O O . GLU A 1 130 ? 0.223 9.397 -23.140 1.00 96.38 130 GLU A O 1
ATOM 1012 N N . ALA A 1 131 ? 0.121 7.193 -23.572 1.00 96.75 131 ALA A N 1
ATOM 1013 C CA . ALA A 1 131 ? -1.259 6.984 -23.125 1.00 96.75 131 ALA A CA 1
ATOM 1014 C C . ALA A 1 131 ? -1.488 7.323 -21.637 1.00 96.75 131 ALA A C 1
ATOM 1016 O O . ALA A 1 131 ? -2.526 7.876 -21.286 1.00 96.75 131 ALA A O 1
ATOM 1017 N N . LEU A 1 132 ? -0.506 7.083 -20.758 1.00 95.44 132 LEU A N 1
ATOM 1018 C CA . LEU A 1 132 ? -0.566 7.514 -19.351 1.00 95.44 132 LEU A CA 1
ATOM 1019 C C . LEU A 1 132 ? -0.312 9.029 -19.157 1.00 95.44 132 LEU A C 1
ATOM 1021 O O . LEU A 1 132 ? -0.390 9.520 -18.026 1.00 95.44 132 LEU A O 1
ATOM 1025 N N . GLY A 1 133 ? -0.006 9.779 -20.225 1.00 94.62 133 GLY A N 1
ATOM 1026 C CA . GLY A 1 133 ? 0.159 11.237 -20.204 1.00 94.62 133 GLY A CA 1
ATOM 1027 C C . GLY A 1 133 ? 1.421 11.724 -19.482 1.00 94.62 133 GLY A C 1
ATOM 1028 O O . GLY A 1 133 ? 1.387 12.750 -18.800 1.00 94.62 133 GLY A O 1
ATOM 1029 N N . LEU A 1 134 ? 2.527 10.975 -19.562 1.00 95.50 134 LEU A N 1
ATOM 1030 C CA . LEU A 1 134 ? 3.673 11.162 -18.659 1.00 95.50 134 LEU A CA 1
ATOM 1031 C C . LEU A 1 134 ? 4.823 12.023 -19.214 1.00 95.50 134 LEU A C 1
ATOM 1033 O O . LEU A 1 134 ? 5.708 12.407 -18.448 1.00 95.50 134 LEU A O 1
ATOM 1037 N N . PHE A 1 135 ? 4.825 12.360 -20.509 1.00 94.81 135 PHE A N 1
ATOM 1038 C CA . PHE A 1 135 ? 5.920 13.108 -21.156 1.00 94.81 135 PHE A CA 1
ATOM 1039 C C . PHE A 1 135 ? 6.172 14.500 -20.559 1.00 94.81 135 PHE A C 1
ATOM 1041 O O . PHE A 1 135 ? 7.317 14.845 -20.256 1.00 94.81 135 PHE A O 1
ATOM 1048 N N . GLU A 1 136 ? 5.112 15.255 -20.276 1.00 91.62 136 GLU A N 1
ATOM 1049 C CA . GLU A 1 136 ? 5.222 16.576 -19.640 1.00 91.62 136 GLU A CA 1
ATOM 1050 C C . GLU A 1 136 ? 5.378 16.503 -18.109 1.00 91.62 136 GLU A C 1
ATOM 1052 O O . GLU A 1 136 ? 5.508 17.526 -17.442 1.00 91.62 136 GLU A O 1
ATOM 1057 N N . ARG A 1 137 ? 5.410 15.290 -17.536 1.00 93.25 137 ARG A N 1
ATOM 1058 C CA . ARG A 1 137 ? 5.526 15.026 -16.089 1.00 93.25 137 ARG A CA 1
ATOM 1059 C C . ARG A 1 137 ? 6.776 14.199 -15.757 1.00 93.25 137 ARG A C 1
ATOM 1061 O O . ARG A 1 137 ? 6.776 13.401 -14.822 1.00 93.25 137 ARG A O 1
ATOM 1068 N N . MET A 1 138 ? 7.849 14.389 -16.529 1.00 94.75 138 MET A N 1
ATOM 1069 C CA . MET A 1 138 ? 9.174 13.793 -16.301 1.00 94.75 138 MET A CA 1
ATOM 1070 C C . MET A 1 138 ? 10.032 14.615 -15.328 1.00 94.75 138 MET A C 1
ATOM 1072 O O . MET A 1 138 ? 9.933 15.838 -15.278 1.00 94.75 138 MET A O 1
ATOM 1076 N N . GLY A 1 139 ? 10.971 13.958 -14.639 1.00 91.69 139 GLY A N 1
ATOM 1077 C CA . GLY A 1 139 ? 11.966 14.624 -13.788 1.00 91.69 139 GLY A CA 1
ATOM 1078 C C . GLY A 1 139 ? 11.679 14.556 -12.277 1.00 91.69 139 GLY A C 1
ATOM 1079 O O . GLY A 1 139 ? 10.881 13.729 -11.837 1.00 91.69 139 GLY A O 1
ATOM 1080 N N . PRO A 1 140 ? 12.368 15.372 -11.452 1.00 90.69 140 PRO A N 1
ATOM 1081 C CA . PRO A 1 140 ? 12.375 15.231 -9.990 1.00 90.69 140 PRO A CA 1
ATOM 1082 C C . PRO A 1 140 ? 11.038 15.547 -9.306 1.00 90.69 140 PRO A C 1
ATOM 1084 O O . PRO A 1 140 ? 10.773 15.006 -8.234 1.00 90.69 140 PRO A O 1
ATOM 1087 N N . GLU A 1 141 ? 10.205 16.392 -9.913 1.00 88.69 141 GLU A N 1
ATOM 1088 C CA . GLU A 1 141 ? 8.836 16.714 -9.468 1.00 88.69 141 GLU A CA 1
ATOM 1089 C C . GLU A 1 141 ? 7.796 16.093 -10.418 1.00 88.69 141 GLU A C 1
ATOM 1091 O O . GLU A 1 141 ? 6.740 16.652 -10.685 1.00 88.69 141 GLU A O 1
ATOM 1096 N N . GLY A 1 142 ? 8.157 14.946 -11.000 1.00 89.19 142 GLY A N 1
ATOM 1097 C CA . GLY A 1 142 ? 7.345 14.226 -11.968 1.00 89.19 142 GLY A CA 1
ATOM 1098 C C . GLY A 1 142 ? 6.434 13.158 -11.365 1.00 89.19 142 GLY A C 1
ATOM 1099 O O . GLY A 1 142 ? 6.393 12.914 -10.152 1.00 89.19 142 GLY A O 1
ATOM 1100 N N . VAL A 1 143 ? 5.742 12.461 -12.263 1.00 95.12 143 VAL A N 1
ATOM 1101 C CA . VAL A 1 143 ? 5.000 11.238 -11.948 1.00 95.12 143 VAL A CA 1
ATOM 1102 C C . VAL A 1 143 ? 5.964 10.064 -11.810 1.00 95.12 143 VAL A C 1
ATOM 1104 O O . VAL A 1 143 ? 6.920 9.912 -12.573 1.00 95.12 143 VAL A O 1
ATOM 1107 N N . PHE A 1 144 ? 5.681 9.212 -10.832 1.00 95.62 144 PHE A N 1
ATOM 1108 C CA . PHE A 1 144 ? 6.392 7.976 -10.571 1.00 95.62 144 PHE A CA 1
ATOM 1109 C C . PHE A 1 144 ? 5.422 6.798 -10.438 1.00 95.62 144 PHE A C 1
ATOM 1111 O O . PHE A 1 144 ? 4.280 6.934 -9.994 1.00 95.62 144 PHE A O 1
ATOM 1118 N N . PHE A 1 145 ? 5.913 5.627 -10.810 1.00 95.88 145 PHE A N 1
ATOM 1119 C CA . PHE A 1 145 ? 5.301 4.336 -10.570 1.00 95.88 145 PHE A CA 1
ATOM 1120 C C . PHE A 1 145 ? 5.673 3.906 -9.148 1.00 95.88 145 PHE A C 1
ATOM 1122 O O . PHE A 1 145 ? 6.852 3.781 -8.805 1.00 95.88 145 PHE A O 1
ATOM 1129 N N . ASP A 1 146 ? 4.669 3.731 -8.298 1.00 90.75 146 ASP A N 1
ATOM 1130 C CA . ASP A 1 146 ? 4.813 3.112 -6.987 1.00 90.75 146 ASP A CA 1
ATOM 1131 C C . ASP A 1 146 ? 4.876 1.598 -7.194 1.00 90.75 146 ASP A C 1
ATOM 1133 O O . ASP A 1 146 ? 3.934 1.009 -7.722 1.00 90.75 146 ASP A O 1
ATOM 1137 N N . ALA A 1 147 ? 6.002 0.983 -6.842 1.00 92.75 147 ALA A N 1
ATOM 1138 C CA . ALA A 1 147 ? 6.285 -0.404 -7.179 1.00 92.75 147 ALA A CA 1
ATOM 1139 C C . ALA A 1 147 ? 7.038 -1.126 -6.058 1.00 92.75 147 ALA A C 1
ATOM 1141 O O . ALA A 1 147 ? 7.724 -0.492 -5.252 1.00 92.75 147 ALA A O 1
ATOM 1142 N N . GLU A 1 148 ? 6.939 -2.451 -6.028 1.00 91.69 148 GLU A N 1
ATOM 1143 C CA . GLU A 1 148 ? 7.671 -3.343 -5.129 1.00 91.69 148 GLU A CA 1
ATOM 1144 C C . GLU A 1 148 ? 8.426 -4.413 -5.936 1.00 91.69 148 GLU A C 1
ATOM 1146 O O . GLU A 1 148 ? 7.914 -4.949 -6.912 1.00 91.69 148 GLU A O 1
ATOM 1151 N N . TYR A 1 149 ? 9.664 -4.703 -5.540 1.00 94.06 149 TYR A N 1
ATOM 1152 C CA . TYR A 1 149 ? 10.556 -5.689 -6.159 1.00 94.06 149 TYR A CA 1
ATOM 1153 C C . TYR A 1 149 ? 10.802 -6.834 -5.172 1.00 94.06 149 TYR A C 1
ATOM 1155 O O . TYR A 1 149 ? 10.978 -6.583 -3.980 1.00 94.06 149 TYR A O 1
ATOM 1163 N N . TYR A 1 150 ? 10.904 -8.071 -5.645 1.00 93.75 150 TYR A N 1
ATOM 1164 C CA . TYR A 1 150 ? 11.391 -9.195 -4.844 1.00 93.75 150 TYR A CA 1
ATOM 1165 C C . TYR A 1 150 ? 12.258 -10.123 -5.687 1.00 93.75 150 TYR A C 1
ATOM 1167 O O . TYR A 1 150 ? 11.963 -10.358 -6.857 1.00 93.75 150 TYR A O 1
ATOM 1175 N N . ALA A 1 151 ? 13.308 -10.671 -5.078 1.00 93.31 151 ALA A N 1
ATOM 1176 C CA . ALA A 1 151 ? 14.101 -11.736 -5.668 1.00 93.31 151 ALA A CA 1
ATOM 1177 C C . ALA A 1 151 ? 14.600 -12.708 -4.598 1.00 93.31 151 ALA A C 1
ATOM 1179 O O . ALA A 1 151 ? 15.020 -12.293 -3.516 1.00 93.31 151 ALA A O 1
ATOM 1180 N N . ASN A 1 152 ? 14.591 -13.987 -4.949 1.00 90.31 152 ASN A N 1
ATOM 1181 C CA . ASN A 1 152 ? 15.224 -15.063 -4.208 1.00 90.31 152 ASN A CA 1
ATOM 1182 C C . ASN A 1 152 ? 16.745 -15.047 -4.390 1.00 90.31 152 ASN A C 1
ATOM 1184 O O . ASN A 1 152 ? 17.284 -14.408 -5.297 1.00 90.31 152 ASN A O 1
ATOM 1188 N N . GLY A 1 153 ? 17.432 -15.781 -3.516 1.00 89.06 153 GLY A N 1
ATOM 1189 C CA . GLY A 1 153 ? 18.834 -16.121 -3.724 1.00 89.06 153 GLY A CA 1
ATOM 1190 C C . GLY A 1 153 ? 18.963 -17.138 -4.857 1.00 89.06 153 GLY A C 1
ATOM 1191 O O . GLY A 1 153 ? 18.208 -18.108 -4.891 1.00 89.06 153 GLY A O 1
ATOM 1192 N N . ASN A 1 154 ? 19.902 -16.924 -5.774 1.00 88.06 154 ASN A N 1
ATOM 1193 C CA . ASN A 1 154 ? 20.241 -17.877 -6.829 1.00 88.06 154 ASN A CA 1
ATOM 1194 C C . ASN A 1 154 ? 21.739 -17.741 -7.152 1.00 88.06 154 ASN A C 1
ATOM 1196 O O . ASN A 1 154 ? 22.206 -16.657 -7.500 1.00 88.06 154 ASN A O 1
ATOM 1200 N N . GLU A 1 155 ? 22.490 -18.835 -7.004 1.00 86.19 155 GLU A N 1
ATOM 1201 C CA . GLU A 1 155 ? 23.946 -18.847 -7.194 1.00 86.19 155 GLU A CA 1
ATOM 1202 C C . GLU A 1 155 ? 24.351 -18.798 -8.677 1.00 86.19 155 GLU A C 1
ATOM 1204 O O . GLU A 1 155 ? 25.347 -18.161 -9.013 1.00 86.19 155 GLU A O 1
ATOM 1209 N N . GLU A 1 156 ? 23.557 -19.394 -9.572 1.00 83.69 156 GLU A N 1
ATOM 1210 C CA . GLU A 1 156 ? 23.805 -19.437 -11.021 1.00 83.69 156 GLU A CA 1
ATOM 1211 C C . GLU A 1 156 ? 23.657 -18.051 -11.666 1.00 83.69 156 GLU A C 1
ATOM 1213 O O . GLU A 1 156 ? 24.464 -17.659 -12.509 1.00 83.69 156 GLU A O 1
ATOM 1218 N N . THR A 1 157 ? 22.655 -17.275 -11.238 1.00 82.88 157 THR A N 1
ATOM 1219 C CA . THR A 1 157 ? 22.436 -15.892 -11.696 1.00 82.88 157 THR A CA 1
ATOM 1220 C C . THR A 1 157 ? 23.169 -14.847 -10.846 1.00 82.88 157 THR A C 1
ATOM 1222 O O . THR A 1 157 ? 23.153 -13.660 -11.183 1.00 82.88 157 THR A O 1
ATOM 1225 N N . GLY A 1 158 ? 23.798 -15.257 -9.737 1.00 85.81 158 GLY A N 1
ATOM 1226 C CA . GLY A 1 158 ? 24.464 -14.369 -8.779 1.00 85.81 158 GLY A CA 1
ATOM 1227 C C . GLY A 1 158 ? 23.513 -13.441 -8.009 1.00 85.81 158 GLY A C 1
ATOM 1228 O O . GLY A 1 158 ? 23.925 -12.367 -7.565 1.00 85.81 158 GLY A O 1
ATOM 1229 N N . TYR A 1 159 ? 22.232 -13.802 -7.880 1.00 90.06 159 TYR A N 1
ATOM 1230 C CA . TYR A 1 159 ? 21.234 -12.985 -7.188 1.00 90.06 159 TYR A CA 1
ATOM 1231 C C . TYR A 1 159 ? 21.330 -13.192 -5.673 1.00 90.06 159 TYR A C 1
ATOM 1233 O O . TYR A 1 159 ? 21.201 -14.308 -5.174 1.00 90.06 159 TYR A O 1
ATOM 1241 N N . ASN A 1 160 ? 21.472 -12.098 -4.923 1.00 89.50 160 ASN A N 1
ATOM 1242 C CA . ASN A 1 160 ? 21.313 -12.100 -3.471 1.00 89.50 160 ASN A CA 1
ATOM 1243 C C . ASN A 1 160 ? 19.816 -12.054 -3.109 1.00 89.50 160 ASN A C 1
ATOM 1245 O O . ASN A 1 160 ? 19.069 -11.311 -3.761 1.00 89.50 160 ASN A O 1
ATOM 1249 N N . PRO A 1 161 ? 19.376 -12.777 -2.060 1.00 87.38 161 PRO A N 1
ATOM 1250 C CA . PRO A 1 161 ? 17.987 -12.772 -1.618 1.00 87.38 161 PRO A CA 1
ATOM 1251 C C . PRO A 1 161 ? 17.564 -11.418 -1.039 1.00 87.38 161 PRO A C 1
ATOM 1253 O O . PRO A 1 161 ? 18.302 -10.759 -0.301 1.00 87.38 161 PRO A O 1
ATOM 1256 N N . VAL A 1 162 ? 16.320 -11.036 -1.311 1.00 81.81 162 VAL A N 1
ATOM 1257 C CA . VAL A 1 162 ? 15.640 -9.931 -0.636 1.00 81.81 162 VAL A CA 1
ATOM 1258 C C . VAL A 1 162 ? 15.202 -10.378 0.760 1.00 81.81 162 VAL A C 1
ATOM 1260 O O . VAL A 1 162 ? 14.402 -11.299 0.909 1.00 81.81 162 VAL A O 1
ATOM 1263 N N . LYS A 1 163 ? 15.693 -9.694 1.799 1.00 76.12 163 LYS A N 1
ATOM 1264 C CA . LYS A 1 163 ? 15.343 -9.987 3.195 1.00 76.12 163 LYS A CA 1
ATOM 1265 C C . LYS A 1 163 ? 14.019 -9.328 3.605 1.00 76.12 163 LYS A C 1
ATOM 1267 O O . LYS A 1 163 ? 14.018 -8.243 4.187 1.00 76.12 163 LYS A O 1
ATOM 1272 N N . ASN A 1 164 ? 12.926 -10.036 3.346 1.00 77.31 164 ASN A N 1
ATOM 1273 C CA . ASN A 1 164 ? 11.574 -9.706 3.800 1.00 77.31 164 ASN A CA 1
ATOM 1274 C C . ASN A 1 164 ? 11.082 -10.749 4.828 1.00 77.31 164 ASN A C 1
ATOM 1276 O O . ASN A 1 164 ? 11.846 -11.629 5.226 1.00 77.31 164 ASN A O 1
ATOM 1280 N N . ASN A 1 165 ? 9.841 -10.632 5.307 1.00 79.75 165 ASN A N 1
ATOM 1281 C CA . ASN A 1 165 ? 9.248 -11.572 6.272 1.00 79.75 165 ASN A CA 1
ATOM 1282 C C . ASN A 1 165 ? 8.444 -12.682 5.567 1.00 79.75 165 ASN A C 1
ATOM 1284 O O . ASN A 1 165 ? 8.262 -13.758 6.134 1.00 79.75 165 ASN A O 1
ATOM 1288 N N . VAL A 1 166 ? 7.976 -12.428 4.340 1.00 84.00 166 VAL A N 1
ATOM 1289 C CA . VAL A 1 166 ? 7.364 -13.430 3.454 1.00 84.00 166 VAL A CA 1
ATOM 1290 C C . VAL A 1 166 ? 8.392 -13.911 2.428 1.00 84.00 166 VAL A C 1
ATOM 1292 O O . VAL A 1 166 ? 9.023 -13.100 1.747 1.00 84.00 166 VAL A O 1
ATOM 1295 N N . ASN A 1 167 ? 8.527 -15.232 2.300 1.00 87.38 167 ASN A N 1
ATOM 1296 C CA . ASN A 1 167 ? 9.272 -15.867 1.217 1.00 87.38 167 ASN A CA 1
ATOM 1297 C C . ASN A 1 167 ? 8.314 -16.199 0.069 1.00 87.38 167 ASN A C 1
ATOM 1299 O O . ASN A 1 167 ? 7.252 -16.775 0.306 1.00 87.38 167 ASN A O 1
ATOM 1303 N N . TYR A 1 168 ? 8.700 -15.857 -1.159 1.00 90.56 168 TYR A N 1
ATOM 1304 C CA . TYR A 1 168 ? 7.913 -16.101 -2.370 1.00 90.56 168 TYR A CA 1
ATOM 1305 C C . TYR A 1 168 ? 8.633 -17.108 -3.265 1.00 90.56 168 TYR A C 1
ATOM 1307 O O . TYR A 1 168 ? 9.842 -17.010 -3.451 1.00 90.56 168 TYR A O 1
ATOM 1315 N N . GLY A 1 169 ? 7.909 -18.039 -3.888 1.00 91.19 169 GLY A N 1
ATOM 1316 C CA . GLY A 1 169 ? 8.500 -19.054 -4.772 1.00 91.19 169 GLY A CA 1
ATOM 1317 C C . GLY A 1 169 ? 9.059 -18.501 -6.091 1.00 91.19 169 GLY A C 1
ATOM 1318 O O . GLY A 1 169 ? 9.697 -19.231 -6.843 1.00 91.19 169 GLY A O 1
ATOM 1319 N N . GLN A 1 170 ? 8.844 -17.213 -6.372 1.00 91.81 170 GLN A N 1
ATOM 1320 C CA . GLN A 1 170 ? 9.239 -16.542 -7.609 1.00 91.81 170 GLN A CA 1
ATOM 1321 C C . GLN A 1 170 ? 9.718 -15.106 -7.364 1.00 91.81 170 GLN A C 1
ATOM 1323 O O . GLN A 1 170 ? 9.257 -14.428 -6.444 1.00 91.81 170 GLN A O 1
ATOM 1328 N N . ASN A 1 171 ? 10.610 -14.620 -8.230 1.00 95.00 171 ASN A N 1
ATOM 1329 C CA . ASN A 1 171 ? 10.987 -13.206 -8.260 1.00 95.00 171 ASN A CA 1
ATOM 1330 C C . ASN A 1 171 ? 9.869 -12.397 -8.935 1.00 95.00 171 ASN A C 1
ATOM 1332 O O . ASN A 1 171 ? 9.257 -12.873 -9.899 1.00 95.00 171 ASN A O 1
ATOM 1336 N N . TYR A 1 172 ? 9.626 -11.167 -8.480 1.00 95.38 172 TYR A N 1
ATOM 1337 C CA . TYR A 1 172 ? 8.587 -10.315 -9.058 1.00 95.38 172 TYR A CA 1
ATOM 1338 C C . TYR A 1 172 ? 8.938 -8.826 -9.083 1.00 95.38 172 TYR A C 1
ATOM 1340 O O . TYR A 1 172 ? 9.758 -8.335 -8.303 1.00 95.38 172 TYR A O 1
ATOM 1348 N N . ILE A 1 173 ? 8.250 -8.098 -9.965 1.00 96.50 173 ILE A N 1
ATOM 1349 C CA . ILE A 1 173 ? 8.125 -6.638 -9.936 1.00 96.50 173 ILE A CA 1
ATOM 1350 C C . ILE A 1 173 ? 6.628 -6.315 -9.975 1.00 96.50 173 ILE A C 1
ATOM 1352 O O . ILE A 1 173 ? 5.950 -6.609 -10.955 1.00 96.50 173 ILE A O 1
ATOM 1356 N N . ALA A 1 174 ? 6.109 -5.720 -8.904 1.00 93.75 174 ALA A N 1
ATOM 1357 C CA . ALA A 1 174 ? 4.711 -5.331 -8.761 1.00 93.75 174 ALA A CA 1
ATOM 1358 C C . ALA A 1 174 ? 4.563 -3.809 -8.911 1.00 93.75 174 ALA A C 1
ATOM 1360 O O . ALA A 1 174 ? 5.145 -3.060 -8.131 1.00 93.75 174 ALA A O 1
ATOM 1361 N N . ILE A 1 175 ? 3.805 -3.344 -9.903 1.00 93.81 175 ILE A N 1
ATOM 1362 C CA . ILE A 1 175 ? 3.587 -1.936 -10.262 1.00 93.81 175 ILE A CA 1
ATOM 1363 C C . ILE A 1 175 ? 2.208 -1.508 -9.737 1.00 93.81 175 ILE A C 1
ATOM 1365 O O . ILE A 1 175 ? 1.209 -1.556 -10.448 1.00 93.81 175 ILE A O 1
ATOM 1369 N N . HIS A 1 176 ? 2.157 -1.104 -8.468 1.00 85.31 176 HIS A N 1
ATOM 1370 C CA . HIS A 1 176 ? 0.913 -0.931 -7.707 1.00 85.31 176 HIS A CA 1
ATOM 1371 C C . HIS A 1 176 ? 0.033 0.238 -8.163 1.00 85.31 176 HIS A C 1
ATOM 1373 O O . HIS A 1 176 ? -1.189 0.141 -8.091 1.00 85.31 176 HIS A O 1
ATOM 1379 N N . ARG A 1 177 ? 0.625 1.386 -8.529 1.00 84.94 177 ARG A N 1
ATOM 1380 C CA . ARG A 1 177 ? -0.111 2.613 -8.916 1.00 84.94 177 ARG A CA 1
ATOM 1381 C C . ARG A 1 177 ? 0.808 3.704 -9.462 1.00 84.94 177 ARG A C 1
ATOM 1383 O O . ARG A 1 177 ? 2.005 3.716 -9.195 1.00 84.94 177 ARG A O 1
ATOM 1390 N N . LEU A 1 178 ? 0.219 4.712 -10.102 1.00 91.56 178 LEU A N 1
ATOM 1391 C CA . LEU A 1 178 ? 0.871 6.005 -10.332 1.00 91.56 178 LEU A CA 1
ATOM 1392 C C . LEU A 1 178 ? 0.738 6.932 -9.111 1.00 91.56 178 LEU A C 1
ATOM 1394 O O . LEU A 1 178 ? -0.284 6.954 -8.417 1.00 91.56 178 LEU A O 1
ATOM 1398 N N . SER A 1 179 ? 1.766 7.737 -8.860 1.00 91.38 179 SER A N 1
ATOM 1399 C CA . SER A 1 179 ? 1.811 8.808 -7.854 1.00 91.38 179 SER A CA 1
ATOM 1400 C C . SER A 1 179 ? 2.674 9.971 -8.359 1.00 91.38 179 SER A C 1
ATOM 1402 O O . SER A 1 179 ? 3.363 9.844 -9.364 1.00 91.38 179 SER A O 1
ATOM 1404 N N . GLU A 1 180 ? 2.625 11.125 -7.704 1.00 91.62 180 GLU A N 1
ATOM 1405 C CA . GLU A 1 180 ? 3.330 12.340 -8.131 1.00 91.62 180 GLU A CA 1
ATOM 1406 C C . GLU A 1 180 ? 4.174 12.925 -6.998 1.00 91.62 180 GLU A C 1
ATOM 1408 O O . GLU A 1 180 ? 3.735 12.968 -5.844 1.00 91.62 180 GLU A O 1
ATOM 1413 N N . PHE A 1 181 ? 5.372 13.402 -7.341 1.00 92.50 181 PHE A N 1
ATOM 1414 C CA . PHE A 1 181 ? 6.180 14.264 -6.486 1.00 92.50 181 PHE A CA 1
ATOM 1415 C C . PHE A 1 181 ? 5.787 15.734 -6.657 1.00 92.50 181 PHE A C 1
ATOM 1417 O O . PHE A 1 181 ? 5.629 16.200 -7.776 1.00 92.50 181 PHE A O 1
ATOM 1424 N N . TYR A 1 182 ? 5.719 16.492 -5.564 1.00 89.31 182 TYR A N 1
ATOM 1425 C CA . TYR A 1 182 ? 5.556 17.949 -5.616 1.00 89.31 182 TYR A CA 1
ATOM 1426 C C . TYR A 1 182 ? 6.385 18.625 -4.523 1.00 89.31 182 TYR A C 1
ATOM 1428 O O . TYR A 1 182 ? 6.554 18.062 -3.437 1.00 89.31 182 TYR A O 1
ATOM 1436 N N . THR A 1 183 ? 6.899 19.829 -4.773 1.00 89.56 183 THR A N 1
ATOM 1437 C CA . THR A 1 183 ? 7.586 20.612 -3.737 1.00 89.56 183 THR A CA 1
ATOM 1438 C C . THR A 1 183 ? 6.608 21.472 -2.936 1.00 89.56 183 THR A C 1
ATOM 1440 O O . THR A 1 183 ? 5.965 22.382 -3.451 1.00 89.56 183 THR A O 1
ATOM 1443 N N . GLU A 1 184 ? 6.535 21.221 -1.628 1.00 87.44 184 GLU A N 1
ATOM 1444 C CA . GLU A 1 184 ? 5.904 22.120 -0.664 1.00 87.44 184 GLU A CA 1
ATOM 1445 C C . GLU A 1 184 ? 6.949 23.118 -0.151 1.00 87.44 184 GLU A C 1
ATOM 1447 O O . GLU A 1 184 ? 7.961 22.722 0.434 1.00 87.44 184 GLU A O 1
ATOM 1452 N N . THR A 1 185 ? 6.687 24.411 -0.332 1.00 86.56 185 THR A N 1
ATOM 1453 C CA . THR A 1 185 ? 7.513 25.499 0.208 1.00 86.56 185 THR A CA 1
ATOM 1454 C C . THR A 1 185 ? 6.796 26.172 1.375 1.00 86.56 185 THR A C 1
ATOM 1456 O O . THR A 1 185 ? 5.622 26.521 1.271 1.00 86.56 185 THR A O 1
ATOM 1459 N N . LYS A 1 186 ? 7.503 26.352 2.495 1.00 82.75 186 LYS A N 1
ATOM 1460 C CA . LYS A 1 186 ? 7.016 27.004 3.716 1.00 82.75 186 LYS A CA 1
ATOM 1461 C C . LYS A 1 186 ? 8.042 27.993 4.249 1.00 82.75 186 LYS A C 1
ATOM 1463 O O . LYS A 1 186 ? 9.199 27.641 4.482 1.00 82.75 186 LYS A O 1
ATOM 1468 N N . GLU A 1 187 ? 7.593 29.220 4.466 1.00 83.88 187 GLU A N 1
ATOM 1469 C CA . GLU A 1 187 ? 8.348 30.268 5.145 1.00 83.88 187 GLU A CA 1
ATOM 1470 C C . GLU A 1 187 ? 8.173 30.141 6.665 1.00 83.88 187 GLU A C 1
ATOM 1472 O O . GLU A 1 187 ? 7.074 29.883 7.164 1.00 83.88 187 GLU A O 1
ATOM 1477 N N . SER A 1 188 ? 9.261 30.270 7.424 1.00 77.25 188 SER A N 1
ATOM 1478 C CA . SER A 1 188 ? 9.195 30.315 8.885 1.00 77.25 188 SER A CA 1
ATOM 1479 C C . SER A 1 188 ? 8.698 31.679 9.384 1.00 77.25 188 SER A C 1
ATOM 1481 O O . SER A 1 188 ? 8.835 32.695 8.708 1.00 77.25 188 SER A O 1
ATOM 1483 N N . LYS A 1 189 ? 8.288 31.753 10.660 1.00 74.75 189 LYS A N 1
ATOM 1484 C CA . LYS A 1 189 ? 8.068 33.031 11.377 1.00 74.75 189 LYS A CA 1
ATOM 1485 C C . LYS A 1 189 ? 9.317 33.939 11.470 1.00 74.75 189 LYS A C 1
ATOM 1487 O O . LYS A 1 189 ? 9.245 35.004 12.066 1.00 74.75 189 LYS A O 1
ATOM 1492 N N . THR A 1 190 ? 10.461 33.509 10.934 1.00 79.25 190 THR A N 1
ATOM 1493 C CA . THR A 1 190 ? 11.736 34.243 10.902 1.00 79.25 190 THR A CA 1
ATOM 1494 C C . THR A 1 190 ? 12.185 34.549 9.465 1.00 79.25 190 THR A C 1
ATOM 1496 O O . THR A 1 190 ? 13.385 34.676 9.227 1.00 79.25 190 THR A O 1
ATOM 1499 N N . GLY A 1 191 ? 11.265 34.555 8.492 1.00 80.38 191 GLY A N 1
ATOM 1500 C CA . GLY A 1 191 ? 11.563 34.832 7.080 1.00 80.38 191 GLY A CA 1
ATOM 1501 C C . GLY A 1 191 ? 12.407 33.765 6.372 1.00 80.38 191 GLY A C 1
ATOM 1502 O O . GLY A 1 191 ? 12.987 34.026 5.321 1.00 80.38 191 GLY A O 1
ATOM 1503 N N . LYS A 1 192 ? 12.553 32.563 6.953 1.00 85.00 192 LYS A N 1
ATOM 1504 C CA . LYS A 1 192 ? 13.370 31.496 6.362 1.00 85.00 192 LYS A CA 1
ATOM 1505 C C . LYS A 1 192 ? 12.500 30.558 5.539 1.00 85.00 192 LYS A C 1
ATOM 1507 O O . LYS A 1 192 ? 11.839 29.676 6.088 1.00 85.00 192 LYS A O 1
ATOM 1512 N N . THR A 1 193 ? 12.569 30.706 4.224 1.00 85.81 193 THR A N 1
ATOM 1513 C CA . THR A 1 193 ? 11.991 29.761 3.266 1.00 85.81 193 THR A CA 1
ATOM 1514 C C . THR A 1 193 ? 12.636 28.381 3.399 1.00 85.81 193 THR A C 1
ATOM 1516 O O . THR A 1 193 ? 13.859 28.238 3.459 1.00 85.81 193 THR A O 1
ATOM 1519 N N . THR A 1 194 ? 11.800 27.348 3.443 1.00 83.62 194 THR A N 1
ATOM 1520 C CA . THR A 1 194 ? 12.195 25.938 3.428 1.00 83.62 194 THR A CA 1
ATOM 1521 C C . THR A 1 194 ? 11.325 25.187 2.431 1.00 83.62 194 THR A C 1
ATOM 1523 O O . THR A 1 194 ? 10.104 25.314 2.461 1.00 83.62 194 THR A O 1
ATOM 1526 N N . SER A 1 195 ? 11.942 24.402 1.554 1.00 85.94 195 SER A N 1
ATOM 1527 C CA . SER A 1 195 ? 11.241 23.619 0.535 1.00 85.94 195 SER A CA 1
ATOM 1528 C C . SER A 1 195 ? 11.493 22.135 0.765 1.00 85.94 195 SER A C 1
ATOM 1530 O O . SER A 1 195 ? 12.617 21.735 1.079 1.00 85.94 195 SER A O 1
ATOM 1532 N N . ARG A 1 196 ? 10.448 21.315 0.635 1.00 87.88 196 ARG A N 1
ATOM 1533 C CA . ARG A 1 196 ? 10.524 19.857 0.767 1.00 87.88 196 ARG A CA 1
ATOM 1534 C C . ARG A 1 196 ? 9.674 19.170 -0.294 1.00 87.88 196 ARG A C 1
ATOM 1536 O O . ARG A 1 196 ? 8.506 19.503 -0.475 1.00 87.88 196 ARG A O 1
ATOM 1543 N N . ARG A 1 197 ? 10.246 18.162 -0.943 1.00 89.31 197 ARG A N 1
ATOM 1544 C CA . ARG A 1 197 ? 9.535 17.271 -1.853 1.00 89.31 197 ARG A CA 1
ATOM 1545 C C . ARG A 1 197 ? 8.640 16.326 -1.049 1.00 89.31 197 ARG A C 1
ATOM 1547 O O . ARG A 1 197 ? 9.095 15.672 -0.106 1.00 89.31 197 ARG A O 1
ATOM 1554 N N . LEU A 1 198 ? 7.366 16.293 -1.413 1.00 87.44 198 LEU A N 1
ATOM 1555 C CA . LEU A 1 198 ? 6.305 15.450 -0.871 1.00 87.44 198 LEU A CA 1
ATOM 1556 C C . LEU A 1 198 ? 5.694 14.612 -2.002 1.00 87.44 198 LEU A C 1
ATOM 1558 O O . LEU A 1 198 ? 6.070 14.757 -3.165 1.00 87.44 198 LEU A O 1
ATOM 1562 N N . THR A 1 199 ? 4.764 13.724 -1.656 1.00 86.44 199 THR A N 1
ATOM 1563 C CA . THR A 1 199 ? 4.099 12.821 -2.603 1.00 86.44 199 THR A CA 1
ATOM 1564 C C . THR A 1 199 ? 2.589 12.851 -2.448 1.00 86.44 199 THR A C 1
ATOM 1566 O O . THR A 1 199 ? 2.081 12.907 -1.327 1.00 86.44 199 THR A O 1
ATOM 1569 N N . ARG A 1 200 ? 1.877 12.746 -3.570 1.00 82.69 200 ARG A N 1
ATOM 1570 C CA . ARG A 1 200 ? 0.413 12.630 -3.648 1.00 82.69 200 ARG A CA 1
ATOM 1571 C C . ARG A 1 200 ? 0.015 11.560 -4.668 1.00 82.69 200 ARG A C 1
ATOM 1573 O O . ARG A 1 200 ? 0.819 11.184 -5.517 1.00 82.69 200 ARG A O 1
ATOM 1580 N N . GLY A 1 201 ? -1.209 11.040 -4.578 1.00 84.38 201 GLY A N 1
ATOM 1581 C CA . GLY A 1 201 ? -1.725 10.105 -5.586 1.00 84.38 201 GLY A CA 1
ATOM 1582 C C . GLY A 1 201 ? -1.888 10.792 -6.946 1.00 84.38 201 GLY A C 1
ATOM 1583 O O . GLY A 1 201 ? -2.139 11.992 -6.999 1.00 84.38 201 GLY A O 1
ATOM 1584 N N . PHE A 1 202 ? -1.773 10.048 -8.047 1.00 88.69 202 PHE A N 1
ATOM 1585 C CA . PHE A 1 202 ? -1.827 10.623 -9.401 1.00 88.69 202 PHE A CA 1
ATOM 1586 C C . PHE A 1 202 ? -3.122 11.411 -9.692 1.00 88.69 202 PHE A C 1
ATOM 1588 O O . PHE A 1 202 ? -3.068 12.460 -10.326 1.00 88.69 202 PHE A O 1
ATOM 1595 N N . TYR A 1 203 ? -4.263 10.950 -9.164 1.00 87.06 203 TYR A N 1
ATOM 1596 C CA . TYR A 1 203 ? -5.596 11.559 -9.325 1.00 87.06 203 TYR A CA 1
ATOM 1597 C C . TYR A 1 203 ? -5.957 12.574 -8.219 1.00 87.06 203 TYR A C 1
ATOM 1599 O O . TYR A 1 203 ? -7.127 12.706 -7.854 1.00 87.06 203 TYR A O 1
ATOM 1607 N N . TRP A 1 204 ? -4.968 13.239 -7.612 1.00 83.94 204 TRP A N 1
ATOM 1608 C CA . TRP A 1 204 ? -5.183 14.112 -6.447 1.00 83.94 204 TRP A CA 1
ATOM 1609 C C . TRP A 1 204 ? -6.154 15.277 -6.705 1.00 83.94 204 TRP A C 1
ATOM 1611 O O . TRP A 1 204 ? -6.782 15.730 -5.755 1.00 83.94 204 TRP A O 1
ATOM 1621 N N . GLU A 1 205 ? -6.297 15.735 -7.952 1.00 87.88 205 GLU A N 1
ATOM 1622 C CA . GLU A 1 205 ? -7.193 16.834 -8.349 1.00 87.88 205 GLU A CA 1
ATOM 1623 C C . GLU A 1 205 ? -8.661 16.431 -8.173 1.00 87.88 205 GLU A C 1
ATOM 1625 O O . GLU A 1 205 ? -9.355 16.994 -7.330 1.00 87.88 205 GLU A O 1
ATOM 1630 N N . THR A 1 206 ? -9.103 15.373 -8.863 1.00 87.31 206 THR A N 1
ATOM 1631 C CA . THR A 1 206 ? -10.460 14.812 -8.732 1.00 87.31 206 THR A CA 1
ATOM 1632 C C . THR A 1 206 ? -10.750 14.355 -7.300 1.00 87.31 206 THR A C 1
ATOM 1634 O O . THR A 1 206 ? -11.856 14.522 -6.793 1.00 87.31 206 THR A O 1
ATOM 1637 N N . VAL A 1 207 ? -9.746 13.814 -6.599 1.00 80.94 207 VAL A N 1
ATOM 1638 C CA . VAL A 1 207 ? -9.863 13.479 -5.169 1.00 80.94 207 VAL A CA 1
ATOM 1639 C C . VAL A 1 207 ? -10.008 14.743 -4.308 1.00 80.94 207 VAL A C 1
ATOM 1641 O O . VAL A 1 207 ? -10.729 14.713 -3.315 1.00 80.94 207 VAL A O 1
ATOM 1644 N N . GLY A 1 208 ? -9.379 15.861 -4.671 1.00 80.62 208 GLY A N 1
ATOM 1645 C CA . GLY A 1 208 ? -9.574 17.169 -4.041 1.00 80.62 208 GLY A CA 1
ATOM 1646 C C . GLY A 1 208 ? -11.012 17.665 -4.192 1.00 80.62 208 GLY A C 1
ATOM 1647 O O . GLY A 1 208 ? -11.660 17.941 -3.185 1.00 80.62 208 GLY A O 1
ATOM 1648 N N . GLU A 1 209 ? -11.539 17.658 -5.420 1.00 88.31 209 GLU A N 1
ATOM 1649 C CA . GLU A 1 209 ? -12.936 18.010 -5.724 1.00 88.31 209 GLU A CA 1
ATOM 1650 C C . GLU A 1 209 ? -13.928 17.169 -4.900 1.00 88.31 209 GLU A C 1
ATOM 1652 O O . GLU A 1 209 ? -14.824 17.714 -4.253 1.00 88.31 209 GLU A O 1
ATOM 1657 N N . ILE A 1 210 ? -13.736 15.844 -4.852 1.00 80.69 210 ILE A N 1
ATOM 1658 C CA . ILE A 1 210 ? -14.558 14.925 -4.045 1.00 80.69 210 ILE A CA 1
ATOM 1659 C C . ILE A 1 210 ? -14.464 15.272 -2.551 1.00 80.69 210 ILE A C 1
ATOM 1661 O O . ILE A 1 210 ? -15.484 15.325 -1.864 1.00 80.69 210 ILE A O 1
ATOM 1665 N N . ASN A 1 211 ? -13.263 15.555 -2.035 1.00 77.50 211 ASN A N 1
ATOM 1666 C CA . ASN A 1 211 ? -13.084 15.949 -0.637 1.00 77.50 211 ASN A CA 1
ATOM 1667 C C . ASN A 1 211 ? -13.770 17.285 -0.312 1.00 77.50 211 ASN A C 1
ATOM 1669 O O . ASN A 1 211 ? -14.325 17.413 0.780 1.00 77.50 211 ASN A O 1
ATOM 1673 N N . ASP A 1 212 ? -13.767 18.257 -1.224 1.00 83.19 212 ASP A N 1
ATOM 1674 C CA . ASP A 1 212 ? -14.422 19.555 -1.030 1.00 83.19 212 ASP A CA 1
ATOM 1675 C C . ASP A 1 212 ? -15.951 19.464 -1.116 1.00 83.19 212 ASP A C 1
ATOM 1677 O O . ASP A 1 212 ? -16.640 20.067 -0.287 1.00 83.19 212 ASP A O 1
ATOM 1681 N N . LEU A 1 213 ? -16.495 18.629 -2.009 1.00 85.50 213 LEU A N 1
ATOM 1682 C CA . LEU A 1 213 ? -17.918 18.272 -1.998 1.00 85.50 213 LEU A CA 1
ATOM 1683 C C . LEU A 1 213 ? -18.303 17.566 -0.685 1.00 85.50 213 LEU A C 1
ATOM 1685 O O . LEU A 1 213 ? -19.308 17.900 -0.059 1.00 85.50 213 LEU A O 1
ATOM 1689 N N . LEU A 1 214 ? -17.474 16.641 -0.192 1.00 77.38 214 LEU A N 1
ATOM 1690 C CA . LEU A 1 214 ? -17.705 15.981 1.096 1.00 77.38 214 LEU A CA 1
ATOM 1691 C C . LEU A 1 214 ? -17.581 16.944 2.296 1.00 77.38 214 LEU A C 1
ATOM 1693 O O . LEU A 1 214 ? -18.223 16.714 3.319 1.00 77.38 214 LEU A O 1
ATOM 1697 N N . LYS A 1 215 ? -16.769 18.013 2.231 1.00 80.25 215 LYS A N 1
ATOM 1698 C CA . LYS A 1 215 ? -16.735 19.068 3.273 1.00 80.25 215 LYS A CA 1
ATOM 1699 C C . LYS A 1 215 ? -18.043 19.860 3.288 1.00 80.25 215 LYS A C 1
ATOM 1701 O O . LYS A 1 215 ? -18.622 20.055 4.353 1.00 80.25 215 LYS A O 1
ATOM 1706 N N . GLN A 1 216 ? -18.524 20.266 2.113 1.00 84.06 216 GLN A N 1
ATOM 1707 C CA . GLN A 1 216 ? -19.822 20.928 1.955 1.00 84.06 216 GLN A CA 1
ATOM 1708 C C . GLN A 1 216 ? -20.966 20.023 2.449 1.00 84.06 216 GLN A C 1
ATOM 1710 O O . GLN A 1 216 ? -21.839 20.486 3.178 1.00 84.06 216 GLN A O 1
ATOM 1715 N N . LYS A 1 217 ? -20.924 18.710 2.172 1.00 79.56 217 LYS A N 1
ATOM 1716 C CA . LYS A 1 217 ? -21.903 17.745 2.699 1.00 79.56 217 LYS A CA 1
ATOM 1717 C C . LYS A 1 217 ? -21.953 17.727 4.233 1.00 79.56 217 LYS A C 1
ATOM 1719 O O . LYS A 1 217 ? -23.045 17.810 4.790 1.00 79.56 217 LYS A O 1
ATOM 1724 N N . ASP A 1 218 ? -20.811 17.654 4.925 1.00 76.75 218 ASP A N 1
ATOM 1725 C CA . ASP A 1 218 ? -20.788 17.718 6.399 1.00 76.75 218 ASP A CA 1
ATOM 1726 C C . ASP A 1 218 ? -21.344 19.071 6.919 1.00 76.75 218 ASP A C 1
ATOM 1728 O O . ASP A 1 218 ? -22.013 19.095 7.953 1.00 76.75 218 ASP A O 1
ATOM 1732 N N . GLN A 1 219 ? -21.159 20.185 6.193 1.00 81.00 219 GLN A N 1
ATOM 1733 C CA . GLN A 1 219 ? -21.759 21.488 6.538 1.00 81.00 219 GLN A CA 1
ATOM 1734 C C . GLN A 1 219 ? -23.290 21.502 6.377 1.00 81.00 219 GLN A C 1
ATOM 1736 O O . GLN A 1 219 ? -23.984 21.998 7.267 1.00 81.00 219 GLN A O 1
ATOM 1741 N N . LEU A 1 220 ? -23.825 20.934 5.288 1.00 80.94 220 LEU A N 1
ATOM 1742 C CA . LEU A 1 220 ? -25.271 20.776 5.078 1.00 80.94 220 LEU A CA 1
ATOM 1743 C C . LEU A 1 220 ? -25.889 19.894 6.176 1.00 80.94 220 LEU A C 1
ATOM 1745 O O . LEU A 1 220 ? -26.905 20.260 6.767 1.00 80.94 220 LEU A O 1
ATOM 1749 N N . LEU A 1 221 ? -25.243 18.770 6.514 1.00 75.00 221 LEU A N 1
ATOM 1750 C CA . LEU A 1 221 ? -25.682 17.870 7.589 1.00 75.00 221 LEU A CA 1
ATOM 1751 C C . LEU A 1 221 ? -25.687 18.561 8.960 1.00 75.00 221 LEU A C 1
ATOM 1753 O O . LEU A 1 221 ? -26.659 18.425 9.703 1.00 75.00 221 LEU A O 1
ATOM 1757 N N . ALA A 1 222 ? -24.654 19.348 9.281 1.00 77.62 222 ALA A N 1
ATOM 1758 C CA . ALA A 1 222 ? -24.605 20.136 10.515 1.00 77.62 222 ALA A CA 1
ATOM 1759 C C . ALA A 1 222 ? -25.746 21.171 10.597 1.00 77.62 222 ALA A C 1
ATOM 1761 O O . ALA A 1 222 ? -26.296 21.405 11.673 1.00 77.62 222 ALA A O 1
ATOM 1762 N N . GLN A 1 223 ? -26.154 21.736 9.456 1.00 86.62 223 GLN A N 1
ATOM 1763 C CA . GLN A 1 223 ? -27.302 22.643 9.330 1.00 86.62 223 GLN A CA 1
ATOM 1764 C C . GLN A 1 223 ? -28.657 21.914 9.195 1.00 86.62 223 GLN A C 1
ATOM 1766 O O . GLN A 1 223 ? -29.690 22.571 9.075 1.00 86.62 223 GLN A O 1
ATOM 1771 N N . ARG A 1 224 ? -28.677 20.571 9.232 1.00 89.12 224 ARG A N 1
ATOM 1772 C CA . ARG A 1 224 ? -29.856 19.706 9.001 1.00 89.12 224 ARG A CA 1
ATOM 1773 C C . ARG A 1 224 ? -30.540 19.930 7.640 1.00 89.12 224 ARG A C 1
ATOM 1775 O O . ARG A 1 224 ? -31.749 19.750 7.510 1.00 89.12 224 ARG A O 1
ATOM 1782 N N . GLN A 1 225 ? -29.767 20.327 6.634 1.00 91.50 225 GLN A N 1
ATOM 1783 C CA . GLN A 1 225 ? -30.225 20.575 5.268 1.00 91.50 225 GLN A CA 1
ATOM 1784 C C . GLN A 1 225 ? -30.189 19.298 4.411 1.00 91.50 225 GLN A C 1
ATOM 1786 O O . GLN A 1 225 ? -29.569 18.293 4.763 1.00 91.50 225 GLN A O 1
ATOM 1791 N N . ASN A 1 226 ? -30.883 19.339 3.271 1.00 91.25 226 ASN A N 1
ATOM 1792 C CA . ASN A 1 226 ? -30.920 18.242 2.305 1.00 91.25 226 ASN A CA 1
ATOM 1793 C C . ASN A 1 226 ? -29.551 18.078 1.616 1.00 91.25 226 ASN A C 1
ATOM 1795 O O . ASN A 1 226 ? -28.939 19.063 1.216 1.00 91.25 226 ASN A O 1
ATOM 1799 N N . THR A 1 227 ? -29.088 16.836 1.456 1.00 89.81 227 THR A N 1
ATOM 1800 C CA . THR A 1 227 ? -27.798 16.494 0.825 1.00 89.81 227 THR A CA 1
ATOM 1801 C C . THR A 1 227 ? -27.931 15.836 -0.551 1.00 89.81 227 THR A C 1
ATOM 1803 O O . THR A 1 227 ? -26.918 15.616 -1.205 1.00 89.81 227 THR A O 1
ATOM 1806 N N . ALA A 1 228 ? -29.149 15.571 -1.038 1.00 93.06 228 ALA A N 1
ATOM 1807 C CA . ALA A 1 228 ? -29.376 14.765 -2.242 1.00 93.06 228 ALA A CA 1
ATOM 1808 C C . ALA A 1 228 ? -28.660 15.285 -3.508 1.00 93.06 228 ALA A C 1
ATOM 1810 O O . ALA A 1 228 ? -28.162 14.484 -4.294 1.00 93.06 228 ALA A O 1
ATOM 1811 N N . GLU A 1 229 ? -28.574 16.605 -3.697 1.00 94.75 229 GLU A N 1
ATOM 1812 C CA . GLU A 1 229 ? -27.846 17.212 -4.821 1.00 94.75 229 GLU A CA 1
ATOM 1813 C C . GLU A 1 229 ? -26.333 16.979 -4.707 1.00 94.75 229 GLU A C 1
ATOM 1815 O O . GLU A 1 229 ? -25.700 16.504 -5.649 1.00 94.75 229 GLU A O 1
ATOM 1820 N N . ILE A 1 230 ? -25.745 17.231 -3.532 1.00 90.19 230 ILE A N 1
ATOM 1821 C CA . ILE A 1 230 ? -24.304 17.038 -3.350 1.00 90.19 230 ILE A CA 1
ATOM 1822 C C . ILE A 1 230 ? -23.911 15.559 -3.349 1.00 90.19 230 ILE A C 1
ATOM 1824 O O . ILE A 1 230 ? -22.834 15.213 -3.826 1.00 90.19 230 ILE A O 1
ATOM 1828 N N . ASP A 1 231 ? -24.806 14.672 -2.915 1.00 84.19 231 ASP A N 1
ATOM 1829 C CA . ASP A 1 231 ? -24.637 13.225 -3.047 1.00 84.19 231 ASP A CA 1
ATOM 1830 C C . ASP A 1 231 ? -24.628 12.766 -4.512 1.00 84.19 231 ASP A C 1
ATOM 1832 O O . ASP A 1 231 ? -23.823 11.906 -4.874 1.00 84.19 231 ASP A O 1
ATOM 1836 N N . GLN A 1 232 ? -25.432 13.385 -5.385 1.00 91.19 232 GLN A N 1
ATOM 1837 C CA . GLN A 1 232 ? -25.351 13.150 -6.831 1.00 91.19 232 GLN A CA 1
ATOM 1838 C C . GLN A 1 232 ? -24.031 13.666 -7.425 1.00 91.19 232 GLN A C 1
ATOM 1840 O O . GLN A 1 232 ? -23.416 12.959 -8.225 1.00 91.19 232 GLN A O 1
ATOM 1845 N N . LEU A 1 233 ? -23.549 14.844 -7.008 1.00 93.88 233 LEU A N 1
ATOM 1846 C CA . LEU A 1 233 ? -22.254 15.385 -7.451 1.00 93.88 233 LEU A CA 1
ATOM 1847 C C . LEU A 1 233 ? -21.076 14.496 -7.013 1.00 93.88 233 LEU A C 1
ATOM 1849 O O . LEU A 1 233 ? -20.203 14.182 -7.824 1.00 93.88 233 LEU A O 1
ATOM 1853 N N . ILE A 1 234 ? -21.079 14.026 -5.761 1.00 83.94 234 ILE A N 1
ATOM 1854 C CA . ILE A 1 234 ? -20.080 13.087 -5.225 1.00 83.94 234 ILE A CA 1
ATOM 1855 C C . ILE A 1 234 ? -20.125 11.757 -5.991 1.00 83.94 234 ILE A C 1
ATOM 1857 O O . ILE A 1 234 ? -19.078 11.233 -6.373 1.00 83.94 234 ILE A O 1
ATOM 1861 N N . ALA A 1 235 ? -21.316 11.214 -6.264 1.00 82.94 235 ALA A N 1
ATOM 1862 C CA . ALA A 1 235 ? -21.469 9.983 -7.038 1.00 82.94 235 ALA A CA 1
ATOM 1863 C C . ALA A 1 235 ? -20.975 10.138 -8.490 1.00 82.94 235 ALA A C 1
ATOM 1865 O O . ALA A 1 235 ? -20.283 9.256 -9.004 1.00 82.94 235 ALA A O 1
ATOM 1866 N N . ALA A 1 236 ? -21.267 11.271 -9.139 1.00 90.69 236 ALA A N 1
ATOM 1867 C CA . ALA A 1 236 ? -20.791 11.576 -10.486 1.00 90.69 236 ALA A CA 1
ATOM 1868 C C . ALA A 1 236 ? -19.256 11.673 -10.543 1.00 90.69 236 ALA A C 1
ATOM 1870 O O . ALA A 1 236 ? -18.634 11.023 -11.386 1.00 90.69 236 ALA A O 1
ATOM 1871 N N . LYS A 1 237 ? -18.633 12.397 -9.604 1.00 88.31 237 LYS A N 1
ATOM 1872 C CA . LYS A 1 237 ? -17.169 12.528 -9.523 1.00 88.31 237 LYS A CA 1
ATOM 1873 C C . LYS A 1 237 ? -16.465 11.220 -9.151 1.00 88.31 237 LYS A C 1
ATOM 1875 O O . LYS A 1 237 ? -15.418 10.910 -9.716 1.00 88.31 237 LYS A O 1
ATOM 1880 N N . ASN A 1 238 ? -17.060 10.390 -8.293 1.00 81.62 238 ASN A N 1
ATOM 1881 C CA . ASN A 1 238 ? -16.559 9.034 -8.042 1.00 81.62 238 ASN A CA 1
ATOM 1882 C C . ASN A 1 238 ? -16.651 8.134 -9.287 1.00 81.62 238 ASN A C 1
ATOM 1884 O O . ASN A 1 238 ? -15.742 7.340 -9.530 1.00 81.62 238 ASN A O 1
ATOM 1888 N N . LYS A 1 239 ? -17.699 8.274 -10.113 1.00 85.62 239 LYS A N 1
ATOM 1889 C CA . LYS A 1 239 ? -17.827 7.548 -11.388 1.00 85.62 239 LYS A CA 1
ATOM 1890 C C . LYS A 1 239 ? -16.782 7.998 -12.419 1.00 85.62 239 LYS A C 1
ATOM 1892 O O . LYS A 1 239 ? -16.180 7.141 -13.062 1.00 85.62 239 LYS A O 1
ATOM 1897 N N . GLU A 1 240 ? -16.534 9.303 -12.538 1.00 90.62 240 GLU A N 1
ATOM 1898 C CA . GLU A 1 240 ? -15.454 9.881 -13.359 1.00 90.62 240 GLU A CA 1
ATOM 1899 C C . GLU A 1 240 ? -14.084 9.315 -12.942 1.00 90.62 240 GLU A C 1
ATOM 1901 O O . GLU A 1 240 ? -13.360 8.742 -13.759 1.00 90.62 240 GLU A O 1
ATOM 1906 N N . LEU A 1 241 ? -13.775 9.377 -11.641 1.00 86.25 241 LEU A N 1
ATOM 1907 C CA . LEU A 1 241 ? -12.540 8.841 -11.070 1.00 86.25 241 LEU A CA 1
ATOM 1908 C C . LEU A 1 241 ? -12.399 7.324 -11.287 1.00 86.25 241 LEU A C 1
ATOM 1910 O O . LEU A 1 241 ? -11.292 6.846 -11.531 1.00 86.25 241 LEU A O 1
ATOM 1914 N N . LYS A 1 242 ? -13.496 6.558 -11.210 1.00 83.44 242 LYS A N 1
ATOM 1915 C CA . LYS A 1 242 ? -13.499 5.106 -11.455 1.00 83.44 242 LYS A CA 1
ATOM 1916 C C . LYS A 1 242 ? -13.188 4.769 -12.910 1.00 83.44 242 LYS A C 1
ATOM 1918 O O . LYS A 1 242 ? -12.331 3.923 -13.145 1.00 83.44 242 LYS A O 1
ATOM 1923 N N . ALA A 1 243 ? -13.836 5.446 -13.859 1.00 87.31 243 ALA A N 1
ATOM 1924 C CA . ALA A 1 243 ? -13.601 5.235 -15.287 1.00 87.31 243 ALA A CA 1
ATOM 1925 C C . ALA A 1 243 ? -12.139 5.531 -15.658 1.00 87.31 243 ALA A C 1
ATOM 1927 O O . ALA A 1 243 ? -11.468 4.675 -16.227 1.00 87.31 243 ALA A O 1
ATOM 1928 N N . LYS A 1 244 ? -11.609 6.682 -15.223 1.00 89.31 244 LYS A N 1
ATOM 1929 C CA . LYS A 1 244 ? -10.215 7.065 -15.487 1.00 89.31 244 LYS A CA 1
ATOM 1930 C C . LYS A 1 244 ? -9.202 6.130 -14.815 1.00 89.31 244 LYS A C 1
ATOM 1932 O O . LYS A 1 244 ? -8.177 5.807 -15.404 1.00 89.31 244 LYS A O 1
ATOM 1937 N N . LYS A 1 245 ? -9.484 5.646 -13.596 1.00 86.62 245 LYS A N 1
ATOM 1938 C CA . LYS A 1 245 ? -8.662 4.604 -12.952 1.00 86.62 245 LYS A CA 1
ATOM 1939 C C . LYS A 1 245 ? -8.647 3.303 -13.759 1.00 86.62 245 LYS A C 1
ATOM 1941 O O . LYS A 1 245 ? -7.589 2.695 -13.845 1.00 86.62 245 LYS A O 1
ATOM 1946 N N . GLN A 1 246 ? -9.783 2.883 -14.320 1.00 86.06 246 GLN A N 1
ATOM 1947 C CA . GLN A 1 246 ? -9.876 1.657 -15.116 1.00 86.06 246 GLN A CA 1
ATOM 1948 C C . GLN A 1 246 ? -9.110 1.783 -16.443 1.00 86.06 246 GLN A C 1
ATOM 1950 O O . GLN A 1 246 ? -8.275 0.936 -16.734 1.00 86.06 246 GLN A O 1
ATOM 1955 N N . GLU A 1 247 ? -9.319 2.869 -17.190 1.00 90.50 247 GLU A N 1
ATOM 1956 C CA . GLU A 1 247 ? -8.581 3.188 -18.423 1.00 90.50 247 GLU A CA 1
ATOM 1957 C C . GLU A 1 247 ? -7.059 3.140 -18.199 1.00 90.50 247 GLU A C 1
ATOM 1959 O O . GLU A 1 247 ? -6.326 2.426 -18.883 1.00 90.50 247 GLU A O 1
ATOM 1964 N N . HIS A 1 248 ? -6.574 3.830 -17.163 1.00 92.06 248 HIS A N 1
ATOM 1965 C CA . HIS A 1 248 ? -5.159 3.804 -16.797 1.00 92.06 248 HIS A CA 1
ATOM 1966 C C . HIS A 1 248 ? -4.690 2.425 -16.290 1.00 92.06 248 HIS A C 1
ATOM 1968 O O . HIS A 1 248 ? -3.510 2.112 -16.435 1.00 92.06 248 HIS A O 1
ATOM 1974 N N . GLN A 1 249 ? -5.564 1.601 -15.698 1.00 89.88 249 GLN A N 1
ATOM 1975 C CA . GLN A 1 249 ? -5.229 0.236 -15.274 1.00 89.88 249 GLN A CA 1
ATOM 1976 C C . GLN A 1 249 ? -5.008 -0.678 -16.482 1.00 89.88 249 GLN A C 1
ATOM 1978 O O . GLN A 1 249 ? -4.035 -1.421 -16.499 1.00 89.88 249 GLN A O 1
ATOM 1983 N N . GLU A 1 250 ? -5.850 -0.584 -17.511 1.00 91.69 250 GLU A N 1
ATOM 1984 C CA . GLU A 1 250 ? -5.705 -1.357 -18.750 1.00 91.69 250 GLU A CA 1
ATOM 1985 C C . GLU A 1 250 ? -4.372 -1.017 -19.455 1.00 91.69 250 GLU A C 1
ATOM 1987 O O . GLU A 1 250 ? -3.620 -1.917 -19.836 1.00 91.69 250 GLU A O 1
ATOM 1992 N N . VAL A 1 251 ? -3.993 0.268 -19.497 1.00 95.94 251 VAL A N 1
ATOM 1993 C CA . VAL A 1 251 ? -2.684 0.712 -20.021 1.00 95.94 251 VAL A CA 1
ATOM 1994 C C . VAL A 1 251 ? -1.506 0.269 -19.135 1.00 95.94 251 VAL A C 1
ATOM 1996 O O . VAL A 1 251 ? -0.441 -0.071 -19.655 1.00 95.94 251 VAL A O 1
ATOM 1999 N N . LEU A 1 252 ? -1.665 0.247 -17.805 1.00 94.94 252 LEU A N 1
ATOM 2000 C CA . LEU A 1 252 ? -0.650 -0.290 -16.888 1.00 94.94 252 LEU A CA 1
ATOM 2001 C C . LEU A 1 252 ? -0.469 -1.806 -17.064 1.00 94.94 252 LEU A C 1
ATOM 2003 O O . LEU A 1 252 ? 0.662 -2.287 -17.004 1.00 94.94 252 LEU A O 1
ATOM 2007 N N . ASP A 1 253 ? -1.550 -2.552 -17.298 1.00 94.00 253 ASP A N 1
ATOM 2008 C CA . ASP A 1 253 ? -1.517 -4.002 -17.514 1.00 94.00 253 ASP A CA 1
ATOM 2009 C C . ASP A 1 253 ? -0.775 -4.350 -18.814 1.00 94.00 253 ASP A C 1
ATOM 2011 O O . ASP A 1 253 ? 0.004 -5.305 -18.843 1.00 94.00 253 ASP A O 1
ATOM 2015 N N . ASP A 1 254 ? -0.965 -3.576 -19.886 1.00 96.94 254 ASP A N 1
ATOM 2016 C CA . ASP A 1 254 ? -0.205 -3.746 -21.133 1.00 96.94 254 ASP A CA 1
ATOM 2017 C C . ASP A 1 254 ? 1.261 -3.300 -21.003 1.00 96.94 254 ASP A C 1
ATOM 2019 O O . ASP A 1 254 ? 2.158 -4.001 -21.479 1.00 96.94 254 ASP A O 1
ATOM 2023 N N . LEU A 1 255 ? 1.537 -2.215 -20.270 1.00 97.69 255 LEU A N 1
ATOM 2024 C CA . LEU A 1 255 ? 2.904 -1.825 -19.909 1.00 97.69 255 LEU A CA 1
ATOM 2025 C C . LEU A 1 255 ? 3.621 -2.944 -19.132 1.00 97.69 255 LEU A C 1
ATOM 2027 O O . LEU A 1 255 ? 4.783 -3.240 -19.409 1.00 97.69 255 LEU A O 1
ATOM 2031 N N . ALA A 1 256 ? 2.938 -3.602 -18.191 1.00 97.19 256 ALA A N 1
ATOM 2032 C CA . ALA A 1 256 ? 3.490 -4.729 -17.445 1.00 97.19 256 ALA A CA 1
ATOM 2033 C C . ALA A 1 256 ? 3.784 -5.942 -18.344 1.00 97.19 256 ALA A C 1
ATOM 2035 O O . ALA A 1 256 ? 4.830 -6.565 -18.174 1.00 97.19 256 ALA A O 1
ATOM 2036 N N . LYS A 1 257 ? 2.944 -6.238 -19.348 1.00 98.00 257 LYS A N 1
ATOM 2037 C CA . LYS A 1 257 ? 3.213 -7.292 -20.352 1.00 98.00 257 LYS A CA 1
ATOM 2038 C C . LYS A 1 257 ? 4.446 -6.972 -21.206 1.00 98.00 257 LYS A C 1
ATOM 2040 O O . LYS A 1 257 ? 5.246 -7.865 -21.475 1.00 98.00 257 LYS A O 1
ATOM 2045 N N . ALA A 1 258 ? 4.649 -5.710 -21.585 1.00 98.44 258 ALA A N 1
ATOM 2046 C CA . ALA A 1 258 ? 5.848 -5.295 -22.315 1.00 98.44 258 ALA A CA 1
ATOM 2047 C C . ALA A 1 258 ? 7.119 -5.383 -21.440 1.00 98.44 258 ALA A C 1
ATOM 2049 O O . ALA A 1 258 ? 8.144 -5.909 -21.872 1.00 98.44 258 ALA A O 1
ATOM 2050 N N . ILE A 1 259 ? 7.041 -4.980 -20.166 1.00 98.50 259 ILE A N 1
ATOM 2051 C CA . ILE A 1 259 ? 8.131 -5.158 -19.186 1.00 98.50 259 ILE A CA 1
ATOM 2052 C C . ILE A 1 259 ? 8.386 -6.656 -18.903 1.00 98.50 259 ILE A C 1
ATOM 2054 O O . ILE A 1 259 ? 9.534 -7.058 -18.715 1.00 98.50 259 ILE A O 1
ATOM 2058 N N . GLN A 1 260 ? 7.352 -7.505 -18.930 1.00 98.38 260 GLN A N 1
ATOM 2059 C CA . GLN A 1 260 ? 7.484 -8.961 -18.801 1.00 98.38 260 GLN A CA 1
ATOM 2060 C C . GLN A 1 260 ? 8.258 -9.552 -19.977 1.00 98.38 260 GLN A C 1
ATOM 2062 O O . GLN A 1 260 ? 9.182 -10.339 -19.769 1.00 98.38 260 GLN A O 1
ATOM 2067 N N . LYS A 1 261 ? 7.922 -9.128 -21.200 1.00 98.50 261 LYS A N 1
ATOM 2068 C CA . LYS A 1 261 ? 8.656 -9.486 -22.413 1.00 98.50 261 LYS A CA 1
ATOM 2069 C C . LYS A 1 261 ? 10.124 -9.059 -22.315 1.00 98.50 261 LYS A C 1
ATOM 2071 O O . LYS A 1 261 ? 10.987 -9.897 -22.550 1.00 98.50 261 LYS A O 1
ATOM 2076 N N . HIS A 1 262 ? 10.419 -7.836 -21.857 1.00 98.56 262 HIS A N 1
ATOM 2077 C CA . HIS A 1 262 ? 11.804 -7.402 -21.616 1.00 98.56 262 HIS A CA 1
ATOM 2078 C C . HIS A 1 262 ? 12.549 -8.321 -20.634 1.00 98.56 262 HIS A C 1
ATOM 2080 O O . HIS A 1 262 ? 13.723 -8.610 -20.840 1.00 98.56 262 HIS A O 1
ATOM 2086 N N . ALA A 1 263 ? 11.901 -8.768 -19.551 1.00 98.12 263 ALA A N 1
ATOM 2087 C CA . ALA A 1 263 ? 12.523 -9.675 -18.587 1.00 98.12 263 ALA A CA 1
ATOM 2088 C C . ALA A 1 263 ? 12.850 -11.038 -19.228 1.00 98.12 263 ALA A C 1
ATOM 2090 O O . ALA A 1 263 ? 13.957 -11.545 -19.052 1.00 98.12 263 ALA A O 1
ATOM 2091 N N . THR A 1 264 ? 11.939 -11.578 -20.045 1.00 98.06 264 THR A N 1
ATOM 2092 C CA . THR A 1 264 ? 12.147 -12.817 -20.814 1.00 98.06 264 THR A CA 1
ATOM 2093 C C . THR A 1 264 ? 13.245 -12.677 -21.878 1.00 98.06 264 THR A C 1
ATOM 2095 O O . THR A 1 264 ? 14.110 -13.541 -21.966 1.00 98.06 264 THR A O 1
ATOM 2098 N N . GLU A 1 265 ? 13.271 -11.582 -22.644 1.00 98.31 265 GLU A N 1
ATOM 2099 C CA . GLU A 1 265 ? 14.305 -11.295 -23.662 1.00 98.31 265 GLU A CA 1
ATOM 2100 C C . GLU A 1 265 ? 15.714 -11.133 -23.059 1.00 98.31 265 GLU A C 1
ATOM 2102 O O . GLU A 1 265 ? 16.719 -11.334 -23.740 1.00 98.31 265 GLU A O 1
ATOM 2107 N N . LEU A 1 266 ? 15.795 -10.794 -21.769 1.00 97.31 266 LEU A N 1
ATOM 2108 C CA . LEU A 1 266 ? 17.036 -10.583 -21.024 1.00 97.31 266 LEU A CA 1
ATOM 2109 C C . LEU A 1 266 ? 17.511 -11.787 -20.196 1.00 97.31 266 LEU A C 1
ATOM 2111 O O . LEU A 1 266 ? 18.494 -11.624 -19.456 1.00 97.31 266 LEU A O 1
ATOM 2115 N N . ASP A 1 267 ? 16.804 -12.918 -20.289 1.00 96.00 267 ASP A N 1
ATOM 2116 C CA . ASP A 1 267 ? 16.936 -14.114 -19.442 1.00 96.00 267 ASP A CA 1
ATOM 2117 C C . ASP A 1 267 ? 16.938 -13.775 -17.938 1.00 96.00 267 ASP A C 1
ATOM 2119 O O . ASP A 1 267 ? 17.845 -14.096 -17.169 1.00 96.00 267 ASP A O 1
ATOM 2123 N N . MET A 1 268 ? 15.937 -12.994 -17.522 1.00 95.94 268 MET A N 1
ATOM 2124 C CA . MET A 1 268 ? 15.753 -12.558 -16.140 1.00 95.94 268 MET A CA 1
ATOM 2125 C C . MET A 1 268 ? 14.430 -13.108 -15.594 1.00 95.94 268 MET A C 1
ATOM 2127 O O . MET A 1 268 ? 13.370 -12.643 -16.017 1.00 95.94 268 MET A O 1
ATOM 2131 N N . PRO A 1 269 ? 14.454 -14.056 -14.636 1.00 94.38 269 PRO A N 1
ATOM 2132 C CA . PRO A 1 269 ? 13.264 -14.781 -14.186 1.00 94.38 269 PRO A CA 1
ATOM 2133 C C . PRO A 1 269 ? 12.401 -13.953 -13.215 1.00 94.38 269 PRO A C 1
ATOM 2135 O O . PRO A 1 269 ? 12.235 -14.317 -12.053 1.00 94.38 269 PRO A O 1
ATOM 2138 N N . PHE A 1 270 ? 11.872 -12.818 -13.679 1.00 96.38 270 PHE A N 1
ATOM 2139 C CA . PHE A 1 270 ? 10.943 -11.949 -12.951 1.00 96.38 270 PHE A CA 1
ATOM 2140 C C . PHE A 1 270 ? 9.547 -12.021 -13.552 1.00 96.38 270 PHE A C 1
ATOM 2142 O O . PHE A 1 270 ? 9.385 -11.872 -14.763 1.00 96.38 270 PHE A O 1
ATOM 2149 N N . ASN A 1 271 ? 8.546 -12.153 -12.685 1.00 96.88 271 ASN A N 1
ATOM 2150 C CA . ASN A 1 271 ? 7.144 -12.028 -13.058 1.00 96.88 271 ASN A CA 1
ATOM 2151 C C . ASN A 1 271 ? 6.660 -10.596 -12.795 1.00 96.88 271 ASN A C 1
ATOM 2153 O O . ASN A 1 271 ? 6.898 -10.039 -11.719 1.00 96.88 271 ASN A O 1
ATOM 2157 N N . ILE A 1 272 ? 6.023 -9.974 -13.784 1.00 96.88 272 ILE A N 1
ATOM 2158 C CA . ILE A 1 272 ? 5.615 -8.568 -13.721 1.00 96.88 272 ILE A CA 1
ATOM 2159 C C . ILE A 1 272 ? 4.109 -8.481 -13.501 1.00 96.88 272 ILE A C 1
ATOM 2161 O O . ILE A 1 272 ? 3.317 -8.932 -14.326 1.00 96.88 272 ILE A O 1
ATOM 2165 N N . TYR A 1 273 ? 3.717 -7.855 -12.396 1.00 94.00 273 TYR A N 1
ATOM 2166 C CA . TYR A 1 273 ? 2.321 -7.680 -12.010 1.00 94.00 273 TYR A CA 1
ATOM 2167 C C . TYR A 1 273 ? 1.987 -6.197 -11.897 1.00 94.00 273 TYR A C 1
ATOM 2169 O O . TYR A 1 273 ? 2.787 -5.411 -11.406 1.00 94.00 273 TYR A O 1
ATOM 2177 N N . THR A 1 274 ? 0.776 -5.806 -12.269 1.00 90.50 274 THR A N 1
ATOM 2178 C CA . THR A 1 274 ? 0.148 -4.555 -11.805 1.00 90.50 274 THR A CA 1
ATOM 2179 C C . THR A 1 274 ? -0.694 -4.804 -10.560 1.00 90.50 274 THR A C 1
ATOM 2181 O O . THR A 1 274 ? -0.686 -4.041 -9.597 1.00 90.50 274 THR A O 1
ATOM 2184 N N . LYS A 1 275 ? -1.407 -5.929 -10.584 1.00 86.56 275 LYS A N 1
ATOM 2185 C CA . LYS A 1 275 ? -2.336 -6.403 -9.575 1.00 86.56 275 LYS A CA 1
ATOM 2186 C C . LYS A 1 275 ? -2.240 -7.927 -9.521 1.00 86.56 275 LYS A C 1
ATOM 2188 O O . LYS A 1 275 ? -2.225 -8.578 -10.559 1.00 86.56 275 LYS A O 1
ATOM 2193 N N . ILE A 1 276 ? -2.235 -8.482 -8.314 1.00 88.75 276 ILE A N 1
ATOM 2194 C CA . ILE A 1 276 ? -2.575 -9.888 -8.067 1.00 88.75 276 ILE A CA 1
ATOM 2195 C C . ILE A 1 276 ? -3.903 -9.856 -7.324 1.00 88.75 276 ILE A C 1
ATOM 2197 O O . ILE A 1 276 ? -4.017 -9.197 -6.283 1.00 88.75 276 ILE A O 1
ATOM 2201 N N . GLY A 1 277 ? -4.931 -10.445 -7.921 1.00 90.38 277 GLY A N 1
ATOM 2202 C CA . GLY A 1 277 ? -6.285 -10.403 -7.402 1.00 90.38 277 GLY A CA 1
ATOM 2203 C C . GLY A 1 277 ? -6.472 -11.367 -6.240 1.00 90.38 277 GLY A C 1
ATOM 2204 O O . GLY A 1 277 ? -5.681 -12.275 -5.988 1.00 90.38 277 GLY A O 1
ATOM 2205 N N . VAL A 1 278 ? -7.537 -11.114 -5.492 1.00 91.31 278 VAL A N 1
ATOM 2206 C CA . VAL A 1 278 ? -7.886 -11.848 -4.280 1.00 91.31 278 VAL A CA 1
ATOM 2207 C C . VAL A 1 278 ? -9.374 -12.164 -4.321 1.00 91.31 278 VAL A C 1
ATOM 2209 O O . VAL A 1 278 ? -10.175 -11.302 -4.688 1.00 91.31 278 VAL A O 1
ATOM 2212 N N . ARG A 1 279 ? -9.725 -13.388 -3.926 1.00 93.44 279 ARG A N 1
ATOM 2213 C CA . ARG A 1 279 ? -11.095 -13.898 -3.757 1.00 93.44 279 ARG A CA 1
ATOM 2214 C C . ARG A 1 279 ? -11.166 -14.780 -2.510 1.00 93.44 279 ARG A C 1
ATOM 2216 O O . ARG A 1 279 ? -10.127 -15.139 -1.958 1.00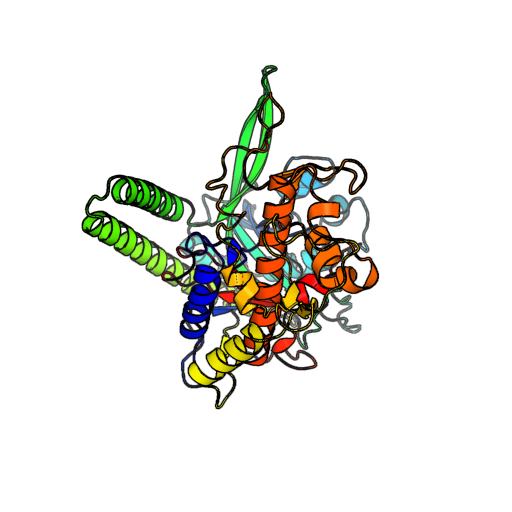 93.44 279 ARG A O 1
ATOM 2223 N N . PHE A 1 280 ? -12.354 -15.131 -2.031 1.00 95.06 280 PHE A N 1
ATOM 2224 C CA . PHE A 1 280 ? -12.476 -16.096 -0.935 1.00 95.06 280 PHE A CA 1
ATOM 2225 C C . PHE A 1 280 ? -12.065 -17.517 -1.368 1.00 95.06 280 PHE A C 1
ATOM 2227 O O . PHE A 1 280 ? -12.220 -17.886 -2.532 1.00 95.06 280 PHE A O 1
ATOM 2234 N N . LYS A 1 281 ? -11.536 -18.315 -0.426 1.00 95.06 281 LYS A N 1
ATOM 2235 C CA . LYS A 1 281 ? -11.243 -19.746 -0.647 1.00 95.06 281 LYS A CA 1
ATOM 2236 C C . LYS A 1 281 ? -12.540 -20.511 -0.963 1.00 95.06 281 LYS A C 1
ATOM 2238 O O . LYS A 1 281 ? -13.625 -20.102 -0.544 1.00 95.06 281 LYS A O 1
ATOM 2243 N N . GLU A 1 282 ? -12.415 -21.628 -1.676 1.00 94.88 282 GLU A N 1
ATOM 2244 C CA . GLU A 1 282 ? -13.535 -22.492 -2.080 1.00 94.88 282 GLU A CA 1
ATOM 2245 C C . GLU A 1 282 ? -14.463 -22.847 -0.899 1.00 94.88 282 GLU A C 1
ATOM 2247 O O . GLU A 1 282 ? -14.015 -23.057 0.232 1.00 94.88 282 GLU A O 1
ATOM 2252 N N . GLY A 1 283 ? -15.776 -22.870 -1.147 1.00 94.12 283 GLY A N 1
ATOM 2253 C CA . GLY A 1 283 ? -16.794 -23.176 -0.134 1.00 94.12 283 GLY A CA 1
ATOM 2254 C C . GLY A 1 283 ? -17.045 -22.091 0.928 1.00 94.12 283 GLY A C 1
ATOM 2255 O O . GLY A 1 283 ? -17.894 -22.289 1.800 1.00 94.12 283 GLY A O 1
ATOM 2256 N N . LEU A 1 284 ? -16.357 -20.941 0.889 1.00 96.38 284 LEU A N 1
ATOM 2257 C CA . LEU A 1 284 ? -16.595 -19.833 1.821 1.00 96.38 284 LEU A CA 1
ATOM 2258 C C . LEU A 1 284 ? -17.581 -18.805 1.253 1.00 96.38 284 LEU A C 1
ATOM 2260 O O . LEU A 1 284 ? -17.288 -18.097 0.291 1.00 96.38 284 LEU A O 1
ATOM 2264 N N . THR A 1 285 ? -18.736 -18.672 1.907 1.00 96.25 285 THR A N 1
ATOM 2265 C CA . THR A 1 285 ? -19.705 -17.600 1.637 1.00 96.25 285 THR A CA 1
ATOM 2266 C C . THR A 1 285 ? -19.419 -16.358 2.489 1.00 96.25 285 THR A C 1
ATOM 2268 O O . THR A 1 285 ? -18.719 -16.427 3.508 1.00 96.25 285 THR A O 1
ATOM 2271 N N . ARG A 1 286 ? -20.012 -15.215 2.120 1.00 96.06 286 ARG A N 1
ATOM 2272 C CA . ARG A 1 286 ? -19.892 -13.956 2.878 1.00 96.06 286 ARG A CA 1
ATOM 2273 C C . ARG A 1 286 ? -20.398 -14.117 4.319 1.00 96.06 286 ARG A C 1
ATOM 2275 O O . ARG A 1 286 ? -19.765 -13.616 5.242 1.00 96.06 286 ARG A O 1
ATOM 2282 N N . GLU A 1 287 ? -21.440 -14.913 4.547 1.00 97.19 287 GLU A N 1
ATOM 2283 C CA . GLU A 1 287 ? -21.992 -15.229 5.875 1.00 97.19 287 GLU A CA 1
ATOM 2284 C C . GLU A 1 287 ? -21.016 -16.059 6.723 1.00 97.19 287 GLU A C 1
ATOM 2286 O O . GLU A 1 287 ? -20.868 -15.808 7.920 1.00 97.19 287 GLU A O 1
ATOM 2291 N N . ILE A 1 288 ? -20.308 -17.023 6.117 1.00 97.69 288 ILE A N 1
ATOM 2292 C CA . ILE A 1 288 ? -19.287 -17.826 6.809 1.00 97.69 288 ILE A CA 1
ATOM 2293 C C . ILE A 1 288 ? -18.115 -16.938 7.245 1.00 97.69 288 ILE A C 1
ATOM 2295 O O . ILE A 1 288 ? -17.622 -17.081 8.367 1.00 97.69 288 ILE A O 1
ATOM 2299 N N . VAL A 1 289 ? -17.690 -15.998 6.395 1.00 97.44 289 VAL A N 1
ATOM 2300 C CA . VAL A 1 289 ? -16.625 -15.038 6.725 1.00 97.44 289 VAL A CA 1
ATOM 2301 C C . VAL A 1 289 ? -17.092 -14.044 7.793 1.00 97.44 289 VAL A C 1
ATOM 2303 O O . VAL A 1 289 ? -16.378 -13.835 8.772 1.00 97.44 289 VAL A O 1
ATOM 2306 N N . LEU A 1 290 ? -18.308 -13.499 7.689 1.00 97.69 290 LEU A N 1
ATOM 2307 C CA . LEU A 1 290 ? -18.891 -12.627 8.718 1.00 97.69 290 LEU A CA 1
ATOM 2308 C C . LEU A 1 290 ? -19.021 -13.334 10.073 1.00 97.69 290 LEU A C 1
ATOM 2310 O O . LEU A 1 290 ? -18.723 -12.726 11.099 1.00 97.69 290 LEU A O 1
ATOM 2314 N N . ARG A 1 291 ? -19.373 -14.627 10.098 1.00 97.69 291 ARG A N 1
ATOM 2315 C CA . ARG A 1 291 ? -19.388 -15.427 11.332 1.00 97.69 291 ARG A CA 1
ATOM 2316 C C . ARG A 1 291 ? -17.993 -15.555 11.954 1.00 97.69 291 ARG A C 1
ATOM 2318 O O . ARG A 1 291 ? -17.874 -15.361 13.157 1.00 97.69 291 ARG A O 1
ATOM 2325 N N . ARG A 1 292 ? -16.935 -15.777 11.162 1.00 97.38 292 ARG A N 1
ATOM 2326 C CA . ARG A 1 292 ? -15.537 -15.770 11.658 1.00 97.38 292 ARG A CA 1
ATOM 2327 C C . ARG A 1 292 ? -15.125 -14.412 12.241 1.00 97.38 292 ARG A C 1
ATOM 2329 O O . ARG A 1 292 ? -14.350 -14.352 13.192 1.00 97.38 292 ARG A O 1
ATOM 2336 N N . ILE A 1 293 ? -15.642 -13.313 11.688 1.00 97.38 293 ILE A N 1
ATOM 2337 C CA . ILE A 1 293 ? -15.420 -11.963 12.229 1.00 97.38 293 ILE A CA 1
ATOM 2338 C C . ILE A 1 293 ? -16.203 -11.764 13.535 1.00 97.38 293 ILE A C 1
ATOM 2340 O O . ILE A 1 293 ? -15.663 -11.199 14.480 1.00 97.38 293 ILE A O 1
ATOM 2344 N N . GLU A 1 294 ? -17.432 -12.270 13.634 1.00 97.62 294 GLU A N 1
ATOM 2345 C CA . GLU A 1 294 ? -18.235 -12.252 14.865 1.00 97.62 294 GLU A CA 1
ATOM 2346 C C . GLU A 1 294 ? -17.627 -13.133 15.977 1.00 97.62 294 GLU A C 1
ATOM 2348 O O . GLU A 1 294 ? -17.618 -12.733 17.139 1.00 97.62 294 GLU A O 1
ATOM 2353 N N . GLU A 1 295 ? -17.041 -14.286 15.638 1.00 97.62 295 GLU A N 1
ATOM 2354 C CA . GLU A 1 295 ? -16.237 -15.118 16.549 1.00 97.62 295 GLU A CA 1
ATOM 2355 C C . GLU A 1 295 ? -15.039 -14.329 17.112 1.00 97.62 295 GLU A C 1
ATOM 2357 O O . GLU A 1 295 ? -14.815 -14.328 18.323 1.00 97.62 295 GLU A O 1
ATOM 2362 N N . VAL A 1 296 ? -14.317 -13.588 16.260 1.00 96.88 296 VAL A N 1
ATOM 2363 C CA . VAL A 1 296 ? -13.236 -12.681 16.689 1.00 96.88 296 VAL A CA 1
ATOM 2364 C C . VAL A 1 296 ? -13.763 -11.517 17.531 1.00 96.88 296 VAL A C 1
ATOM 2366 O O . VAL A 1 296 ? -13.164 -11.187 18.548 1.00 96.88 296 VAL A O 1
ATOM 2369 N N . LEU A 1 297 ? -14.887 -10.898 17.169 1.00 96.81 297 LEU A N 1
ATOM 2370 C CA . LEU A 1 297 ? -15.487 -9.819 17.960 1.00 96.81 297 LEU A CA 1
ATOM 2371 C C . LEU A 1 297 ? -15.887 -10.303 19.365 1.00 96.81 297 LEU A C 1
ATOM 2373 O O . LEU A 1 297 ? -15.724 -9.565 20.336 1.00 96.81 297 LEU A O 1
ATOM 2377 N N . ASN A 1 298 ? -16.344 -11.546 19.500 1.00 96.25 298 ASN A N 1
ATOM 2378 C CA . ASN A 1 298 ? -16.719 -12.133 20.786 1.00 96.25 298 ASN A CA 1
ATOM 2379 C C . ASN A 1 298 ? -15.536 -12.733 21.575 1.00 96.25 298 ASN A C 1
ATOM 2381 O O . ASN A 1 298 ? -15.746 -13.241 22.679 1.00 96.25 298 ASN A O 1
ATOM 2385 N N . MET A 1 299 ? -14.290 -12.640 21.085 1.00 93.88 299 MET A N 1
ATOM 2386 C CA . MET A 1 299 ? -13.116 -13.025 21.877 1.00 93.88 299 MET A CA 1
ATOM 2387 C C . MET A 1 299 ? -12.977 -12.110 23.103 1.00 93.88 299 MET A C 1
ATOM 2389 O O . MET A 1 299 ? -13.047 -10.884 22.976 1.00 93.88 299 MET A O 1
ATOM 2393 N N . ARG A 1 300 ? -12.742 -12.684 24.290 1.00 88.94 300 ARG A N 1
ATOM 2394 C CA . ARG A 1 300 ? -12.329 -11.911 25.472 1.00 88.94 300 ARG A CA 1
ATOM 2395 C C . ARG A 1 300 ? -10.877 -11.471 25.301 1.00 88.94 300 ARG A C 1
ATOM 2397 O O . ARG A 1 300 ? -10.020 -12.298 24.995 1.00 88.94 300 ARG A O 1
ATOM 2404 N N . VAL A 1 301 ? -10.604 -10.183 25.494 1.00 85.00 301 VAL A N 1
ATOM 2405 C CA . VAL A 1 301 ? -9.245 -9.635 25.376 1.00 85.00 301 VAL A CA 1
ATOM 2406 C C . VAL A 1 301 ? -8.492 -9.884 26.696 1.00 85.00 301 VAL A C 1
ATOM 2408 O O . VAL A 1 301 ? -8.994 -9.486 27.750 1.00 85.00 301 VAL A O 1
ATOM 2411 N N . PRO A 1 302 ? -7.323 -10.559 26.684 1.00 74.88 302 PRO A N 1
ATOM 2412 C CA . PRO A 1 302 ? -6.557 -10.856 27.895 1.00 74.88 302 PRO A CA 1
ATOM 2413 C C . PRO A 1 302 ? -5.897 -9.595 28.461 1.00 74.88 302 PRO A C 1
ATOM 2415 O O . PRO A 1 302 ? -5.606 -8.651 27.725 1.00 74.88 302 PRO A O 1
ATOM 2418 N N . TYR A 1 303 ? -5.645 -9.569 29.773 1.00 66.88 303 TYR A N 1
ATOM 2419 C CA . TYR A 1 303 ? -5.206 -8.345 30.438 1.00 66.88 303 TYR A CA 1
ATOM 2420 C C . TYR A 1 303 ? -4.523 -8.574 31.790 1.00 66.88 303 TYR A C 1
ATOM 2422 O O . TYR A 1 303 ? -4.865 -9.515 32.494 1.00 66.88 303 TYR A O 1
ATOM 2430 N N . ASN A 1 304 ? -3.636 -7.651 32.172 1.00 57.25 304 ASN A N 1
ATOM 2431 C CA . ASN A 1 304 ? -3.272 -7.335 33.557 1.00 57.25 304 ASN A CA 1
ATOM 2432 C C . ASN A 1 304 ? -3.008 -5.825 33.639 1.00 57.25 304 ASN A C 1
ATOM 2434 O O . ASN A 1 304 ? -2.306 -5.291 32.786 1.00 57.25 304 ASN A O 1
ATOM 2438 N N . TYR A 1 305 ? -3.489 -5.144 34.682 1.00 60.03 305 TYR A N 1
ATOM 2439 C CA . TYR A 1 305 ? -3.054 -3.784 35.029 1.00 60.03 305 TYR A CA 1
ATOM 2440 C C . TYR A 1 305 ? -2.616 -3.720 36.481 1.00 60.03 305 TYR A C 1
ATOM 2442 O O . TYR A 1 305 ? -3.137 -4.428 37.338 1.00 60.03 305 TYR A O 1
ATOM 2450 N N . LYS A 1 306 ? -1.751 -2.750 36.775 1.00 53.34 306 LYS A N 1
ATOM 2451 C CA . LYS A 1 306 ? -1.439 -2.355 38.153 1.00 53.34 306 LYS A CA 1
ATOM 2452 C C . LYS A 1 306 ? -2.612 -1.642 38.842 1.00 53.34 306 LYS A C 1
ATOM 2454 O O . LYS A 1 306 ? -2.680 -1.658 40.067 1.00 53.34 306 LYS A O 1
ATOM 2459 N N . LYS A 1 307 ? -3.529 -1.023 38.078 1.00 55.50 307 LYS A N 1
ATOM 2460 C CA . LYS A 1 307 ? -4.795 -0.427 38.552 1.00 55.50 307 LYS A CA 1
ATOM 2461 C C . LYS A 1 307 ? -5.885 -0.497 37.478 1.00 55.50 307 LYS A C 1
ATOM 2463 O O . LYS A 1 307 ? -5.625 -0.197 36.317 1.00 55.50 307 LYS A O 1
ATOM 2468 N N . VAL A 1 308 ? -7.115 -0.809 37.881 1.00 55.31 308 VAL A N 1
ATOM 2469 C CA . VAL A 1 308 ? -8.326 -0.609 37.067 1.00 55.31 308 VAL A CA 1
ATOM 2470 C C . VAL A 1 308 ? -8.991 0.692 37.516 1.00 55.31 308 VAL A C 1
ATOM 2472 O O . VAL A 1 308 ? -9.100 0.941 38.714 1.00 55.31 308 VAL A O 1
ATOM 2475 N N . ASN A 1 309 ? -9.419 1.529 36.571 1.00 58.34 309 ASN A N 1
ATOM 2476 C CA . ASN A 1 309 ? -10.249 2.698 36.852 1.00 58.34 309 ASN A CA 1
ATOM 2477 C C . ASN A 1 309 ? -11.434 2.708 35.881 1.00 58.34 309 ASN A C 1
ATOM 2479 O O . ASN A 1 309 ? -11.275 2.985 34.694 1.00 58.34 309 ASN A O 1
ATOM 2483 N N . GLU A 1 310 ? -12.619 2.384 36.390 1.00 53.16 310 GLU A N 1
ATOM 2484 C CA . GLU A 1 310 ? -13.840 2.277 35.585 1.00 53.16 310 GLU A CA 1
ATOM 2485 C C . GLU A 1 310 ? -14.429 3.644 35.200 1.00 53.16 310 GLU A C 1
ATOM 2487 O O . GLU A 1 310 ? -15.194 3.736 34.243 1.00 53.16 310 GLU A O 1
ATOM 2492 N N . GLN A 1 311 ? -14.029 4.710 35.900 1.00 47.09 311 GLN A N 1
ATOM 2493 C CA . GLN A 1 311 ? -14.496 6.085 35.692 1.00 47.09 311 GLN A CA 1
ATOM 2494 C C . GLN A 1 311 ? -13.705 6.829 34.600 1.00 47.09 311 GLN A C 1
ATOM 2496 O O . GLN A 1 311 ? -14.106 7.918 34.203 1.00 47.09 311 GLN A O 1
ATOM 2501 N N . MET A 1 312 ? -12.604 6.254 34.097 1.00 49.59 312 MET A N 1
ATOM 2502 C CA . MET A 1 312 ? -11.764 6.833 33.036 1.00 49.59 312 MET A CA 1
ATOM 2503 C C . MET A 1 312 ? -11.767 5.961 31.765 1.00 49.59 312 MET A C 1
ATOM 2505 O O . MET A 1 312 ? -10.730 5.494 31.300 1.00 49.59 312 MET A O 1
ATOM 2509 N N . SER A 1 313 ? -12.962 5.724 31.219 1.00 45.00 313 SER A N 1
ATOM 2510 C CA . SER A 1 313 ? -13.195 5.232 29.848 1.00 45.00 313 SER A CA 1
ATOM 2511 C C . SER A 1 313 ? -12.499 3.920 29.431 1.00 45.00 313 SER A C 1
ATOM 2513 O O . SER A 1 313 ? -11.728 3.876 28.477 1.00 45.00 313 SER A O 1
ATOM 2515 N N . VAL A 1 314 ? -12.902 2.821 30.081 1.00 51.94 314 VAL A N 1
ATOM 2516 C CA . VAL A 1 314 ? -12.971 1.447 29.524 1.00 51.94 314 VAL A CA 1
ATOM 2517 C C . VAL A 1 314 ? -11.695 0.876 28.881 1.00 51.94 314 VAL A C 1
ATOM 2519 O O . VAL A 1 314 ? -11.505 0.919 27.669 1.00 51.94 314 VAL A O 1
ATOM 2522 N N . GLY A 1 315 ? -10.892 0.171 29.681 1.00 57.41 315 GLY A N 1
ATOM 2523 C CA . GLY A 1 315 ? -10.018 -0.891 29.165 1.00 57.41 315 GLY A CA 1
ATOM 2524 C C . GLY A 1 315 ? -10.709 -2.265 29.100 1.00 57.41 315 GLY A C 1
ATOM 2525 O O . GLY A 1 315 ? -11.905 -2.372 29.385 1.00 57.41 315 GLY A O 1
ATOM 2526 N N . PRO A 1 316 ? -9.971 -3.346 28.780 1.00 61.94 316 PRO A N 1
ATOM 2527 C CA . PRO A 1 316 ? -10.514 -4.680 28.486 1.00 61.94 316 PRO A CA 1
ATOM 2528 C C . PRO A 1 316 ? -11.023 -5.474 29.699 1.00 61.94 316 PRO A C 1
ATOM 2530 O O . PRO A 1 316 ? -11.196 -6.681 29.593 1.00 61.94 316 PRO A O 1
ATOM 2533 N N . VAL A 1 317 ? -11.320 -4.832 30.832 1.00 67.56 317 VAL A N 1
ATOM 2534 C CA . VAL A 1 317 ? -11.919 -5.476 32.016 1.00 67.56 317 VAL A CA 1
ATOM 2535 C C . VAL A 1 317 ? -13.096 -4.677 32.579 1.00 67.56 317 VAL A C 1
ATOM 2537 O O . VAL A 1 317 ? -13.199 -3.462 32.375 1.00 67.56 317 VAL A O 1
ATOM 2540 N N . ARG A 1 318 ? -14.002 -5.360 33.279 1.00 69.25 318 ARG A N 1
ATOM 2541 C CA . ARG A 1 318 ? -15.017 -4.771 34.171 1.00 69.25 318 ARG A CA 1
ATOM 2542 C C . ARG A 1 318 ? -15.027 -5.527 35.495 1.00 69.25 318 ARG A C 1
ATOM 2544 O O . ARG A 1 318 ? -14.651 -6.699 35.512 1.00 69.25 318 ARG A O 1
ATOM 2551 N N . ILE A 1 319 ? -15.480 -4.892 36.568 1.00 69.06 319 ILE A N 1
ATOM 2552 C CA . ILE A 1 319 ? -15.870 -5.618 37.778 1.00 69.06 319 ILE A CA 1
ATOM 2553 C C . ILE A 1 319 ? -17.174 -6.378 37.489 1.00 69.06 319 ILE A C 1
ATOM 2555 O O . ILE A 1 319 ? -18.120 -5.833 36.920 1.00 69.06 319 ILE A O 1
ATOM 2559 N N . ASN A 1 320 ? -17.221 -7.656 37.859 1.00 69.00 320 ASN A N 1
ATOM 2560 C CA . ASN A 1 320 ? -18.444 -8.445 37.898 1.00 69.00 320 ASN A CA 1
ATOM 2561 C C . ASN A 1 320 ? -19.237 -8.047 39.152 1.00 69.00 320 ASN A C 1
ATOM 2563 O O . ASN A 1 320 ? -18.807 -8.325 40.269 1.00 69.00 320 ASN A O 1
ATOM 2567 N N . GLU A 1 321 ? -20.402 -7.421 38.979 1.00 72.56 321 GLU A N 1
ATOM 2568 C CA . GLU A 1 321 ? -21.241 -6.919 40.081 1.00 72.56 321 GLU A CA 1
ATOM 2569 C C . GLU A 1 321 ? -21.714 -8.014 41.062 1.00 72.56 321 GLU A C 1
ATOM 2571 O O . GLU A 1 321 ? -22.100 -7.699 42.186 1.00 72.56 321 GLU A O 1
ATOM 2576 N N . GLN A 1 322 ? -21.680 -9.292 40.663 1.00 72.88 322 GLN A N 1
ATOM 2577 C CA . GLN A 1 322 ? -22.122 -10.427 41.484 1.00 72.88 322 GLN A CA 1
ATOM 2578 C C . GLN A 1 322 ? -20.985 -11.096 42.269 1.00 72.88 322 GLN A C 1
ATOM 2580 O O . GLN A 1 322 ? -21.236 -11.610 43.358 1.00 72.88 322 GLN A O 1
ATOM 2585 N N . THR A 1 323 ? -19.753 -11.111 41.742 1.00 76.12 323 THR A N 1
ATOM 2586 C CA . THR A 1 323 ? -18.596 -11.764 42.400 1.00 76.12 323 THR A CA 1
ATOM 2587 C C . THR A 1 323 ? -17.552 -10.783 42.937 1.00 76.12 323 THR A C 1
ATOM 2589 O O . THR A 1 323 ? -16.731 -11.160 43.768 1.00 76.12 323 THR A O 1
ATOM 2592 N N . GLY A 1 324 ? -17.568 -9.526 42.484 1.00 68.38 324 GLY A N 1
ATOM 2593 C CA . GLY A 1 324 ? -16.528 -8.529 42.758 1.00 68.38 324 GLY A CA 1
ATOM 2594 C C . GLY A 1 324 ? -15.222 -8.748 41.980 1.00 68.38 324 GLY A C 1
ATOM 2595 O O . GLY A 1 324 ? -14.288 -7.959 42.119 1.00 68.38 324 GLY A O 1
ATOM 2596 N N . GLU A 1 325 ? -15.134 -9.798 41.162 1.00 71.50 325 GLU A N 1
ATOM 2597 C CA . GLU A 1 325 ? -13.928 -10.152 40.410 1.00 71.50 325 GLU A CA 1
ATOM 2598 C C . GLU A 1 325 ? -13.796 -9.335 39.118 1.00 71.50 325 GLU A C 1
ATOM 2600 O O . GLU A 1 325 ? -14.782 -8.870 38.545 1.00 71.50 325 GLU A O 1
ATOM 2605 N N . LEU A 1 326 ? -12.568 -9.193 38.616 1.00 71.31 326 LEU A N 1
ATOM 2606 C CA . LEU A 1 326 ? -12.319 -8.599 37.304 1.00 71.31 326 LEU A CA 1
ATOM 2607 C C . LEU A 1 326 ? -12.568 -9.629 36.202 1.00 71.31 326 LEU A C 1
ATOM 2609 O O . LEU A 1 326 ? -11.884 -10.650 36.145 1.00 71.31 326 LEU A O 1
ATOM 2613 N N . GLU A 1 327 ? -13.478 -9.331 35.277 1.00 74.12 327 GLU A N 1
ATOM 2614 C CA . GLU A 1 327 ? -13.692 -10.154 34.088 1.00 74.12 327 GLU A CA 1
ATOM 2615 C C . GLU A 1 327 ? -13.292 -9.439 32.790 1.00 74.12 327 GLU A C 1
ATOM 2617 O O . GLU A 1 327 ? -13.517 -8.239 32.613 1.00 74.12 327 GLU A O 1
ATOM 2622 N N . GLY A 1 328 ? -12.693 -10.196 31.864 1.00 77.31 328 GLY A N 1
ATOM 2623 C CA . GLY A 1 328 ? -12.284 -9.698 30.550 1.00 77.31 328 GLY A CA 1
ATOM 2624 C C . GLY A 1 328 ? -13.476 -9.390 29.640 1.00 77.31 328 GLY A C 1
ATOM 2625 O O . GLY A 1 328 ? -14.310 -10.264 29.395 1.00 77.31 328 GLY A O 1
ATOM 2626 N N . ARG A 1 329 ? -13.526 -8.164 29.107 1.00 85.50 329 ARG A N 1
ATOM 2627 C CA . ARG A 1 329 ? -14.495 -7.724 28.092 1.00 85.50 329 ARG A CA 1
ATOM 2628 C C . ARG A 1 329 ? -14.197 -8.375 26.743 1.00 85.50 329 ARG A C 1
ATOM 2630 O O . ARG A 1 329 ? -13.045 -8.666 26.409 1.00 85.50 329 ARG A O 1
ATOM 2637 N N . THR A 1 330 ? -15.234 -8.543 25.936 1.00 92.12 330 THR A N 1
ATOM 2638 C CA . THR A 1 330 ? -15.093 -8.907 24.524 1.00 92.12 330 THR A CA 1
ATOM 2639 C C . THR A 1 330 ? -14.515 -7.757 23.697 1.00 92.12 330 THR A C 1
ATOM 2641 O O . THR A 1 330 ? -14.708 -6.576 24.011 1.00 92.12 330 THR A O 1
ATOM 2644 N N . LEU A 1 331 ? -13.854 -8.085 22.585 1.00 93.06 331 LEU A N 1
ATOM 2645 C CA . LEU A 1 331 ? -13.414 -7.104 21.587 1.00 93.06 331 LEU A CA 1
ATOM 2646 C C . LEU A 1 331 ? -14.592 -6.260 21.051 1.00 93.06 331 LEU A C 1
ATOM 2648 O O . LEU A 1 331 ? -14.435 -5.069 20.782 1.00 93.06 331 LEU A O 1
ATOM 2652 N N . LYS A 1 332 ? -15.792 -6.846 20.974 1.00 95.50 332 LYS A N 1
ATOM 2653 C CA . LYS A 1 332 ? -17.054 -6.185 20.619 1.00 95.50 332 LYS A CA 1
ATOM 2654 C C . LYS A 1 332 ? -17.460 -5.121 21.637 1.00 95.50 332 LYS A C 1
ATOM 2656 O O . LYS A 1 332 ? -17.739 -3.990 21.250 1.00 95.50 332 LYS A O 1
ATOM 2661 N N . GLU A 1 333 ? -17.459 -5.442 22.930 1.00 91.62 333 GLU A N 1
ATOM 2662 C CA . GLU A 1 333 ? -17.755 -4.475 24.001 1.00 91.62 333 GLU A CA 1
ATOM 2663 C C . GLU A 1 333 ? -16.731 -3.331 24.034 1.00 91.62 333 GLU A C 1
ATOM 2665 O O . GLU A 1 333 ? -17.105 -2.174 24.236 1.00 91.62 333 GLU A O 1
ATOM 2670 N N . LEU A 1 334 ? -15.456 -3.634 23.772 1.00 91.00 334 LEU A N 1
ATOM 2671 C CA . LEU A 1 334 ? -14.384 -2.640 23.681 1.00 91.00 334 LEU A CA 1
ATOM 2672 C C . LEU A 1 334 ? -14.579 -1.697 22.494 1.00 91.00 334 LEU A C 1
ATOM 2674 O O . LEU A 1 334 ? -14.595 -0.483 22.682 1.00 91.00 334 LEU A O 1
ATOM 2678 N N . LEU A 1 335 ? -14.830 -2.219 21.294 1.00 93.50 335 LEU A N 1
ATOM 2679 C CA . LEU A 1 335 ? -15.146 -1.389 20.129 1.00 93.50 335 LEU A CA 1
ATOM 2680 C C . LEU A 1 335 ? -16.384 -0.517 20.371 1.00 93.50 335 LEU A C 1
ATOM 2682 O O . LEU A 1 335 ? -16.373 0.669 20.058 1.00 93.50 335 LEU A O 1
ATOM 2686 N N . LEU A 1 336 ? -17.430 -1.056 20.998 1.00 93.00 336 LEU A N 1
ATOM 2687 C CA . LEU A 1 336 ? -18.636 -0.286 21.310 1.00 93.00 336 LEU A CA 1
ATOM 2688 C C . LEU A 1 336 ? -18.447 0.740 22.445 1.00 93.00 336 LEU A C 1
ATOM 2690 O O . LEU A 1 336 ? -19.289 1.633 22.594 1.00 93.00 336 LEU A O 1
ATOM 2694 N N . SER A 1 337 ? -17.351 0.680 23.212 1.00 88.69 337 SER A N 1
ATOM 2695 C CA . SER A 1 337 ? -16.945 1.767 24.118 1.00 88.69 337 SER A CA 1
ATOM 2696 C C . SER A 1 337 ? -16.196 2.912 23.430 1.00 88.69 337 SER A C 1
ATOM 2698 O O . SER A 1 337 ? -16.333 4.042 23.890 1.00 88.69 337 SER A O 1
ATOM 2700 N N . VAL A 1 338 ? -15.501 2.676 22.308 1.00 90.56 338 VAL A N 1
ATOM 2701 C CA . VAL A 1 338 ? -14.815 3.733 21.541 1.00 90.56 338 VAL A CA 1
ATOM 2702 C C . VAL A 1 338 ? -15.856 4.650 20.896 1.00 90.56 338 VAL A C 1
ATOM 2704 O O . VAL A 1 338 ? -16.454 4.295 19.878 1.00 90.56 338 VAL A O 1
ATOM 2707 N N . LYS A 1 339 ? -16.094 5.820 21.505 1.00 87.44 339 LYS A N 1
ATOM 2708 C CA . LYS A 1 339 ? -17.102 6.803 21.058 1.00 87.44 339 LYS A CA 1
ATOM 2709 C C . LYS A 1 339 ? -16.601 7.740 19.965 1.00 87.44 339 LYS A C 1
ATOM 2711 O O . LYS A 1 339 ? -17.400 8.167 19.141 1.00 87.44 339 LYS A O 1
ATOM 2716 N N . GLU A 1 340 ? -15.300 8.003 19.938 1.00 85.44 340 GLU A N 1
ATOM 2717 C CA . GLU A 1 340 ? -14.636 8.820 18.925 1.00 85.44 340 GLU A CA 1
ATOM 2718 C C . GLU A 1 340 ? -13.368 8.106 18.453 1.00 85.44 340 GLU A C 1
ATOM 2720 O O . GLU A 1 340 ? -12.604 7.570 19.258 1.00 85.44 340 GLU A O 1
ATOM 2725 N N . ASN A 1 341 ? -13.132 8.091 17.144 1.00 87.62 341 ASN A N 1
ATOM 2726 C CA . ASN A 1 341 ? -11.879 7.622 16.571 1.00 87.62 341 ASN A CA 1
ATOM 2727 C C . ASN A 1 341 ? -10.820 8.746 16.663 1.00 87.62 341 ASN A C 1
ATOM 2729 O O . ASN A 1 341 ? -10.981 9.780 16.004 1.00 87.62 341 ASN A O 1
ATOM 2733 N N . PRO A 1 342 ? -9.707 8.566 17.406 1.00 83.19 342 PRO A N 1
ATOM 2734 C CA . PRO A 1 342 ? -8.672 9.593 17.546 1.00 83.19 342 PRO A CA 1
ATOM 2735 C C . PRO A 1 342 ? -7.946 9.945 16.233 1.00 83.19 342 PRO A C 1
ATOM 2737 O O . PRO A 1 342 ? -7.254 10.962 16.185 1.00 83.19 342 PRO A O 1
ATOM 2740 N N . ALA A 1 343 ? -8.131 9.170 15.156 1.00 76.81 343 ALA A N 1
ATOM 2741 C CA . ALA A 1 343 ? -7.669 9.528 13.815 1.00 76.81 343 ALA A CA 1
ATOM 2742 C C . ALA A 1 343 ? -8.513 10.643 13.169 1.00 76.81 343 ALA A C 1
ATOM 2744 O O . ALA A 1 343 ? -8.025 11.314 12.266 1.00 76.81 343 ALA A O 1
ATOM 2745 N N . HIS A 1 344 ? -9.764 10.844 13.609 1.00 69.81 344 HIS A N 1
ATOM 2746 C CA . HIS A 1 344 ? -10.752 11.733 12.970 1.00 69.81 344 HIS A CA 1
ATOM 2747 C C . HIS A 1 344 ? -11.115 12.969 13.802 1.00 69.81 344 HIS A C 1
ATOM 2749 O O . HIS A 1 344 ? -11.675 13.926 13.272 1.00 69.81 344 HIS A O 1
ATOM 2755 N N . ILE A 1 345 ? -10.679 13.015 15.068 1.00 53.31 345 ILE A N 1
ATOM 2756 C CA . ILE A 1 345 ? -10.543 14.261 15.852 1.00 53.31 345 ILE A CA 1
ATOM 2757 C C . ILE A 1 345 ? -9.555 15.236 15.151 1.00 53.31 345 ILE A C 1
ATOM 2759 O O . ILE A 1 345 ? -9.497 16.430 15.444 1.00 53.31 345 ILE A O 1
ATOM 2763 N N . ALA A 1 346 ? -8.806 14.746 14.156 1.00 41.72 346 ALA A N 1
ATOM 2764 C CA . ALA A 1 346 ? -8.157 15.531 13.117 1.00 41.72 346 ALA A CA 1
ATOM 2765 C C . ALA A 1 346 ? -8.753 15.200 11.740 1.00 41.72 346 ALA A C 1
ATOM 2767 O O . ALA A 1 346 ? -8.832 14.029 11.391 1.00 41.72 346 ALA A O 1
ATOM 2768 N N . TYR A 1 347 ? -9.046 16.200 10.902 1.00 36.19 347 TYR A N 1
ATOM 2769 C CA . TYR A 1 347 ? -9.205 15.953 9.465 1.00 36.19 347 TYR A CA 1
ATOM 2770 C C . TYR A 1 347 ? -8.501 16.994 8.584 1.00 36.19 347 TYR A C 1
ATOM 2772 O O . TYR A 1 347 ? -8.520 18.195 8.860 1.00 36.19 347 TYR A O 1
ATOM 2780 N N . TYR A 1 348 ? -7.884 16.469 7.519 1.00 34.28 348 TYR A N 1
ATOM 2781 C CA . TYR A 1 348 ? -7.212 17.132 6.391 1.00 34.28 348 TYR A CA 1
ATOM 2782 C C . TYR A 1 348 ? -5.979 18.025 6.728 1.00 34.28 348 TYR A C 1
ATOM 2784 O O . TYR A 1 348 ? -5.819 18.510 7.856 1.00 34.28 348 TYR A O 1
ATOM 2792 N N . PRO A 1 349 ? -4.981 18.118 5.822 1.00 31.14 349 PRO A N 1
ATOM 2793 C CA . PRO A 1 349 ? -3.596 17.823 6.228 1.00 31.14 349 PRO A CA 1
ATOM 2794 C C . PRO A 1 349 ? -2.649 19.024 6.442 1.00 31.14 349 PRO A C 1
ATOM 2796 O O . PRO A 1 349 ? -1.448 18.827 6.622 1.00 31.14 349 PRO A O 1
ATOM 2799 N N . ASP A 1 350 ? -3.137 20.264 6.454 1.00 30.94 350 ASP A N 1
ATOM 2800 C CA . ASP A 1 350 ? -2.274 21.437 6.194 1.00 30.94 350 ASP A CA 1
ATOM 2801 C C . ASP A 1 350 ? -1.461 21.983 7.389 1.00 30.94 350 ASP A C 1
ATOM 2803 O O . ASP A 1 350 ? -0.680 22.925 7.236 1.00 30.94 350 ASP A O 1
ATOM 2807 N N . THR A 1 351 ? -1.600 21.408 8.590 1.00 31.16 351 THR A N 1
ATOM 2808 C CA . THR A 1 351 ? -1.027 21.971 9.834 1.00 31.16 351 THR A CA 1
ATOM 2809 C C . THR A 1 351 ? -0.540 20.905 10.828 1.00 31.16 351 THR A C 1
ATOM 2811 O O . THR A 1 351 ? -1.347 20.342 11.566 1.00 31.16 351 THR A O 1
ATOM 2814 N N . PRO A 1 352 ? 0.781 20.646 10.913 1.00 35.75 352 PRO A N 1
ATOM 2815 C CA . PRO A 1 352 ? 1.393 19.947 12.040 1.00 35.75 352 PRO A CA 1
ATOM 2816 C C . PRO A 1 352 ? 1.783 20.944 13.144 1.00 35.75 352 PRO A C 1
ATOM 2818 O O . PRO A 1 352 ? 2.456 21.937 12.865 1.00 35.75 352 PRO A O 1
ATOM 2821 N N . GLY A 1 353 ? 1.431 20.680 14.405 1.00 49.09 353 GLY A N 1
ATOM 2822 C CA . GLY A 1 353 ? 1.820 21.572 15.500 1.00 49.09 353 GLY A CA 1
ATOM 2823 C C . GLY A 1 353 ? 1.375 21.141 16.894 1.00 49.09 353 GLY A C 1
ATOM 2824 O O . GLY A 1 353 ? 0.865 20.045 17.101 1.00 49.09 353 GLY A O 1
ATOM 2825 N N . PHE A 1 354 ? 1.608 22.047 17.836 1.00 49.53 354 PHE A N 1
ATOM 2826 C CA . PHE A 1 354 ? 0.885 22.225 19.098 1.00 49.53 354 PHE A CA 1
ATOM 2827 C C . PHE A 1 354 ? 0.443 23.702 19.110 1.00 49.53 354 PHE A C 1
ATOM 2829 O O . PHE A 1 354 ? 1.011 24.500 18.351 1.00 49.53 354 PHE A O 1
ATOM 2836 N N . THR A 1 355 ? -0.539 24.091 19.924 1.00 51.38 355 THR A N 1
ATOM 2837 C CA . THR A 1 355 ? -0.835 25.523 20.124 1.00 51.38 355 THR A CA 1
ATOM 2838 C C . THR A 1 355 ? 0.341 26.211 20.830 1.00 51.38 355 THR A C 1
ATOM 2840 O O . THR A 1 355 ? 1.252 25.544 21.336 1.00 51.38 355 THR A O 1
ATOM 2843 N N . ALA A 1 356 ? 0.357 27.548 20.861 1.00 42.16 356 ALA A N 1
ATOM 2844 C CA . ALA A 1 356 ? 1.370 28.289 21.622 1.00 42.16 356 ALA A CA 1
ATOM 2845 C C . ALA A 1 356 ? 1.329 27.924 23.120 1.00 42.16 356 ALA A C 1
ATOM 2847 O O . ALA A 1 356 ? 2.363 27.861 23.779 1.00 42.16 356 ALA A O 1
ATOM 2848 N N . ASP A 1 357 ? 0.130 27.602 23.596 1.00 47.25 357 ASP A N 1
ATOM 2849 C CA . ASP A 1 357 ? -0.245 27.286 24.974 1.00 47.25 357 ASP A CA 1
ATOM 2850 C C . ASP A 1 357 ? 0.010 25.809 25.336 1.00 47.25 357 ASP A C 1
ATOM 2852 O O . ASP A 1 357 ? -0.210 25.381 26.466 1.00 47.25 357 ASP A O 1
ATOM 2856 N N . GLY A 1 358 ? 0.510 25.015 24.381 1.00 44.81 358 GLY A N 1
ATOM 2857 C CA . GLY A 1 358 ? 0.915 23.626 24.593 1.00 44.81 358 GLY A CA 1
ATOM 2858 C C . GLY A 1 358 ? -0.185 22.580 24.399 1.00 44.81 358 GLY A C 1
ATOM 2859 O O . GLY A 1 358 ? 0.082 21.401 24.639 1.00 44.81 358 GLY A O 1
ATOM 2860 N N . GLU A 1 359 ? -1.373 22.956 23.920 1.00 47.22 359 GLU A N 1
ATOM 2861 C CA . GLU A 1 359 ? -2.417 21.994 23.553 1.00 47.22 359 GLU A CA 1
ATOM 2862 C C . GLU A 1 359 ? -2.047 21.214 22.282 1.00 47.22 359 GLU A C 1
ATOM 2864 O O . GLU A 1 359 ? -1.363 21.721 21.385 1.00 47.22 359 GLU A O 1
ATOM 2869 N N . SER A 1 360 ? -2.511 19.966 22.185 1.00 48.19 360 SER A N 1
ATOM 2870 C CA . SER A 1 360 ? -2.265 19.132 21.006 1.00 48.19 360 SER A CA 1
ATOM 2871 C C . SER A 1 360 ? -3.052 19.618 19.788 1.00 48.19 360 SER A C 1
ATOM 2873 O O . SER A 1 360 ? -4.257 19.853 19.869 1.00 48.19 360 SER A O 1
ATOM 2875 N N . VAL A 1 361 ? -2.386 19.691 18.632 1.00 50.38 361 VAL A N 1
ATOM 2876 C CA . VAL A 1 361 ? -3.033 19.942 17.339 1.00 50.38 361 VAL A CA 1
ATOM 2877 C C . VAL A 1 361 ? -2.942 18.682 16.477 1.00 50.38 361 VAL A C 1
ATOM 2879 O O . VAL A 1 361 ? -1.852 18.189 16.197 1.00 50.38 361 VAL A O 1
ATOM 2882 N N . LYS A 1 362 ? -4.111 18.215 16.020 1.00 57.47 362 LYS A N 1
ATOM 2883 C CA . LYS A 1 362 ? -4.336 17.149 15.024 1.00 57.47 362 LYS A CA 1
ATOM 2884 C C . LYS A 1 362 ? -3.626 15.805 15.283 1.00 57.47 362 LYS A C 1
ATOM 2886 O O . LYS A 1 362 ? -2.496 15.585 14.856 1.00 57.47 362 LYS A O 1
ATOM 2891 N N . GLY A 1 363 ? -4.343 14.856 15.897 1.00 53.53 363 GLY A N 1
ATOM 2892 C CA . GLY A 1 363 ? -4.004 13.418 15.895 1.00 53.53 363 GLY A CA 1
ATOM 2893 C C . GLY A 1 363 ? -2.753 13.022 16.692 1.00 53.53 363 GLY A C 1
ATOM 2894 O O . GLY A 1 363 ? -2.399 11.841 16.749 1.00 53.53 363 GLY A O 1
ATOM 2895 N N . LYS A 1 364 ? -2.086 14.001 17.312 1.00 68.50 364 LYS A N 1
ATOM 2896 C CA . LYS A 1 364 ? -1.042 13.803 18.311 1.00 68.50 364 LYS A CA 1
ATOM 2897 C C . LYS A 1 364 ? -1.628 13.747 19.719 1.00 68.50 364 LYS A C 1
ATOM 2899 O O . LYS A 1 364 ? -2.660 14.352 20.005 1.00 68.50 364 LYS A O 1
ATOM 2904 N N . ILE A 1 365 ? -0.897 13.088 20.598 1.00 78.00 365 ILE A N 1
ATOM 2905 C CA . ILE A 1 365 ? -1.046 13.132 22.049 1.00 78.00 365 ILE A CA 1
ATOM 2906 C C . ILE A 1 365 ? 0.271 13.597 22.680 1.00 78.00 365 ILE A C 1
ATOM 2908 O O . ILE A 1 365 ? 1.306 13.666 22.002 1.00 78.00 365 ILE A O 1
ATOM 2912 N N . ARG A 1 366 ? 0.248 13.883 23.981 1.00 84.19 366 ARG A N 1
ATOM 2913 C CA . ARG A 1 366 ? 1.443 13.954 24.822 1.00 84.19 366 ARG A CA 1
ATOM 2914 C C . ARG A 1 366 ? 1.529 12.709 25.712 1.00 84.19 366 ARG A C 1
ATOM 2916 O O . ARG A 1 366 ? 0.601 12.401 26.456 1.00 84.19 366 ARG A O 1
ATOM 2923 N N . THR A 1 367 ? 2.657 12.007 25.671 1.00 86.69 367 THR A N 1
ATOM 2924 C CA . THR A 1 367 ? 3.002 10.994 26.683 1.00 86.69 367 THR A CA 1
ATOM 2925 C C . THR A 1 367 ? 3.683 11.647 27.879 1.00 86.69 367 THR A C 1
ATOM 2927 O O . THR A 1 367 ? 4.202 12.760 27.769 1.00 86.69 367 THR A O 1
ATOM 2930 N N . LYS A 1 368 ? 3.753 10.947 29.011 1.00 87.75 368 LYS A N 1
ATOM 2931 C CA . LYS A 1 368 ? 4.643 11.345 30.108 1.00 87.75 368 LYS A CA 1
ATOM 2932 C C . LYS A 1 368 ? 6.091 11.420 29.613 1.00 87.75 368 LYS A C 1
ATOM 2934 O O . LYS A 1 368 ? 6.476 10.715 28.673 1.00 87.75 368 LYS A O 1
ATOM 2939 N N . ASP A 1 369 ? 6.861 12.314 30.226 1.00 81.94 369 ASP A N 1
ATOM 2940 C CA . ASP A 1 369 ? 8.186 12.719 29.740 1.00 81.94 369 ASP A CA 1
ATOM 2941 C C . ASP A 1 369 ? 9.272 11.637 29.955 1.00 81.94 369 ASP A C 1
ATOM 2943 O O . ASP A 1 369 ? 10.370 11.744 29.414 1.00 81.94 369 ASP A O 1
ATOM 2947 N N . ASP A 1 370 ? 8.961 10.581 30.713 1.00 83.06 370 ASP A N 1
ATOM 2948 C CA . ASP A 1 370 ? 9.803 9.413 30.999 1.00 83.06 370 ASP A CA 1
ATOM 2949 C C . ASP A 1 370 ? 9.560 8.214 30.058 1.00 83.06 370 ASP A C 1
ATOM 2951 O O . ASP A 1 370 ? 10.442 7.370 29.900 1.00 83.06 370 ASP A O 1
ATOM 2955 N N . TYR A 1 371 ? 8.401 8.136 29.391 1.00 84.31 371 TYR A N 1
ATOM 2956 C CA . TYR A 1 371 ? 8.038 6.987 28.545 1.00 84.31 371 TYR A CA 1
ATOM 2957 C C . TYR A 1 371 ? 8.860 6.895 27.243 1.00 84.31 371 TYR A C 1
ATOM 2959 O O . TYR A 1 371 ? 9.235 5.798 26.818 1.00 84.31 371 TYR A O 1
ATOM 2967 N N . ILE A 1 372 ? 9.128 8.033 26.587 1.00 82.50 372 ILE A N 1
ATOM 2968 C CA . ILE A 1 372 ? 9.814 8.127 25.284 1.00 82.50 372 ILE A CA 1
ATOM 2969 C C . ILE A 1 372 ? 10.501 9.487 25.087 1.00 82.50 372 ILE A C 1
ATOM 2971 O O . ILE A 1 372 ? 10.022 10.521 25.537 1.00 82.50 372 ILE A O 1
ATOM 2975 N N . LYS A 1 373 ? 11.599 9.495 24.316 1.00 75.62 373 LYS A N 1
ATOM 2976 C CA . LYS A 1 373 ? 12.444 10.681 24.067 1.00 75.62 373 LYS A CA 1
ATOM 2977 C C . LYS A 1 373 ? 11.761 11.831 23.302 1.00 75.62 373 LYS A C 1
ATOM 2979 O O . LYS A 1 373 ? 12.168 12.978 23.457 1.00 75.62 373 LYS A O 1
ATOM 2984 N N . ASP A 1 374 ? 10.770 11.536 22.463 1.00 74.94 374 ASP A N 1
ATOM 2985 C CA . ASP A 1 374 ? 9.858 12.543 21.902 1.00 74.94 374 ASP A CA 1
ATOM 2986 C C . ASP A 1 374 ? 8.440 12.202 22.379 1.00 74.94 374 ASP A C 1
ATOM 2988 O O . ASP A 1 374 ? 7.850 11.267 21.827 1.00 74.94 374 ASP A O 1
ATOM 2992 N N . PRO A 1 375 ? 7.895 12.921 23.380 1.00 71.88 375 PRO A N 1
ATOM 2993 C CA . PRO A 1 375 ? 6.579 12.631 23.940 1.00 71.88 375 PRO A CA 1
ATOM 2994 C C . PRO A 1 375 ? 5.413 13.041 23.025 1.00 71.88 375 PRO A C 1
ATOM 2996 O O . PRO A 1 375 ? 4.259 12.854 23.400 1.00 71.88 375 PRO A O 1
ATOM 2999 N N . LYS A 1 376 ? 5.666 13.616 21.838 1.00 76.31 376 LYS A N 1
ATOM 3000 C CA . LYS A 1 376 ? 4.645 14.219 20.963 1.00 76.31 376 LYS A CA 1
ATOM 3001 C C . LYS A 1 376 ? 4.300 13.329 19.765 1.00 76.31 376 LYS A C 1
ATOM 3003 O O . LYS A 1 376 ? 4.556 13.695 18.612 1.00 76.31 376 LYS A O 1
ATOM 3008 N N . GLN A 1 377 ? 3.707 12.165 20.017 1.00 75.19 377 GLN A N 1
ATOM 3009 C CA . GLN A 1 377 ? 3.445 11.126 19.002 1.00 75.19 377 GLN A CA 1
ATOM 3010 C C . GLN A 1 377 ? 1.956 10.961 18.670 1.00 75.19 377 GLN A C 1
ATOM 3012 O O . GLN A 1 377 ? 1.110 11.601 19.281 1.00 75.19 377 GLN A O 1
ATOM 3017 N N . SER A 1 378 ? 1.625 10.138 17.670 1.00 82.06 378 SER A N 1
ATOM 3018 C CA . SER A 1 378 ? 0.230 9.751 17.411 1.00 82.06 378 SER A CA 1
ATOM 3019 C C . SER A 1 378 ? -0.240 8.714 18.431 1.00 82.06 378 SER A C 1
ATOM 3021 O O . SER A 1 378 ? 0.546 7.857 18.829 1.00 82.06 378 SER A O 1
ATOM 3023 N N . ALA A 1 379 ? -1.528 8.735 18.783 1.00 83.94 379 ALA A N 1
ATOM 3024 C CA . ALA A 1 379 ? -2.153 7.683 19.588 1.00 83.94 379 ALA A CA 1
ATOM 3025 C C . ALA A 1 379 ? -2.039 6.284 18.937 1.00 83.94 379 ALA A C 1
ATOM 3027 O O . ALA A 1 379 ? -1.983 5.278 19.637 1.00 83.94 379 ALA A O 1
ATOM 3028 N N . PHE A 1 380 ? -1.927 6.216 17.604 1.00 85.44 380 PHE A N 1
ATOM 3029 C CA . PHE A 1 380 ? -1.726 4.974 16.848 1.00 85.44 380 PHE A CA 1
ATOM 3030 C C . PHE A 1 380 ? -0.252 4.531 16.757 1.00 85.44 380 PHE A C 1
ATOM 3032 O O . PHE A 1 380 ? 0.070 3.657 15.954 1.00 85.44 380 PHE A O 1
ATOM 3039 N N . ALA A 1 381 ? 0.669 5.096 17.545 1.00 85.12 381 ALA A N 1
ATOM 3040 C CA . ALA A 1 381 ? 2.066 4.662 17.537 1.00 85.12 381 ALA A CA 1
ATOM 3041 C C . ALA A 1 381 ? 2.197 3.182 17.951 1.00 85.12 381 ALA A C 1
ATOM 3043 O O . ALA A 1 381 ? 1.807 2.803 19.055 1.00 85.12 381 ALA A O 1
ATOM 3044 N N . LEU A 1 382 ? 2.805 2.352 17.090 1.00 83.88 382 LEU A N 1
ATOM 3045 C CA . LEU A 1 382 ? 2.892 0.893 17.274 1.00 83.88 382 LEU A CA 1
ATOM 3046 C C . LEU A 1 382 ? 3.450 0.482 18.647 1.00 83.88 382 LEU A C 1
ATOM 3048 O O . LEU A 1 382 ? 2.944 -0.461 19.243 1.00 83.88 382 LEU A O 1
ATOM 3052 N N . LYS A 1 383 ? 4.423 1.220 19.200 1.00 86.19 383 LYS A N 1
ATOM 3053 C CA . LYS A 1 383 ? 4.968 0.965 20.547 1.00 86.19 383 LYS A CA 1
ATOM 3054 C C . LYS A 1 383 ? 3.896 1.037 21.650 1.00 86.19 383 LYS A C 1
ATOM 3056 O O . LYS A 1 383 ? 3.945 0.240 22.578 1.00 86.19 383 LYS A O 1
ATOM 3061 N N . MET A 1 384 ? 2.918 1.939 21.544 1.00 87.38 384 MET A N 1
ATOM 3062 C CA . MET A 1 384 ? 1.820 2.049 22.517 1.00 87.38 384 MET A CA 1
ATOM 3063 C C . MET A 1 384 ? 0.867 0.854 22.402 1.00 87.38 384 MET A C 1
ATOM 3065 O O . MET A 1 384 ? 0.454 0.298 23.416 1.00 87.38 384 MET A O 1
ATOM 3069 N N . TYR A 1 385 ? 0.579 0.410 21.171 1.00 89.12 385 TYR A N 1
ATOM 3070 C CA . TYR A 1 385 ? -0.162 -0.830 20.938 1.00 89.12 385 TYR A CA 1
ATOM 3071 C C . TYR A 1 385 ? 0.593 -2.051 21.478 1.00 89.12 385 TYR A C 1
ATOM 3073 O O . TYR A 1 385 ? 0.005 -2.865 22.183 1.00 89.12 385 TYR A O 1
ATOM 3081 N N . GLU A 1 386 ? 1.896 -2.170 21.219 1.00 87.50 386 GLU A N 1
ATOM 3082 C CA . GLU A 1 386 ? 2.697 -3.259 21.773 1.00 87.50 386 GLU A CA 1
ATOM 3083 C C . GLU A 1 386 ? 2.686 -3.258 23.303 1.00 87.50 386 GLU A C 1
ATOM 3085 O O . GLU A 1 386 ? 2.390 -4.282 23.909 1.00 87.50 386 GLU A O 1
ATOM 3090 N N . ASP A 1 387 ? 3.006 -2.132 23.937 1.00 86.56 387 ASP A N 1
ATOM 3091 C CA . ASP A 1 387 ? 3.207 -2.091 25.385 1.00 86.56 387 ASP A CA 1
ATOM 3092 C C . ASP A 1 387 ? 1.892 -2.279 26.169 1.00 86.56 387 ASP A C 1
ATOM 3094 O O . ASP A 1 387 ? 1.931 -2.846 27.256 1.00 86.56 387 ASP A O 1
ATOM 3098 N N . VAL A 1 388 ? 0.737 -1.892 25.602 1.00 85.19 388 VAL A N 1
ATOM 3099 C CA . VAL A 1 388 ? -0.595 -2.063 26.225 1.00 85.19 388 VAL A CA 1
ATOM 3100 C C . VAL A 1 388 ? -1.291 -3.372 25.822 1.00 85.19 388 VAL A C 1
ATOM 3102 O O . VAL A 1 388 ? -1.837 -4.062 26.676 1.00 85.19 388 VAL A O 1
ATOM 3105 N N . MET A 1 389 ? -1.298 -3.735 24.534 1.00 85.94 389 MET A N 1
ATOM 3106 C CA . MET A 1 389 ? -2.120 -4.837 23.993 1.00 85.94 389 MET A CA 1
ATOM 3107 C C . MET A 1 389 ? -1.338 -6.112 23.640 1.00 85.94 389 MET A C 1
ATOM 3109 O O . MET A 1 389 ? -1.962 -7.133 23.354 1.00 85.94 389 MET A O 1
ATOM 3113 N N . VAL A 1 390 ? -0.000 -6.078 23.633 1.00 84.12 390 VAL A N 1
ATOM 3114 C CA . VAL A 1 390 ? 0.844 -7.267 23.384 1.00 84.12 390 VAL A CA 1
ATOM 3115 C C . VAL A 1 390 ? 1.622 -7.656 24.643 1.00 84.12 390 VAL A C 1
ATOM 3117 O O . VAL A 1 390 ? 1.600 -8.813 25.042 1.00 84.12 390 VAL A O 1
ATOM 3120 N N . LYS A 1 391 ? 2.257 -6.680 25.300 1.00 82.00 391 LYS A N 1
ATOM 3121 C CA . LYS A 1 391 ? 3.082 -6.839 26.510 1.00 82.00 391 LYS A CA 1
ATOM 3122 C C . LYS A 1 391 ? 2.367 -6.379 27.784 1.00 82.00 391 LYS A C 1
ATOM 3124 O O . LYS A 1 391 ? 2.925 -6.509 28.872 1.00 82.00 391 LYS A O 1
ATOM 3129 N N . GLY A 1 392 ? 1.156 -5.821 27.691 1.00 73.88 392 GLY A N 1
ATOM 3130 C CA . GLY A 1 392 ? 0.433 -5.275 28.849 1.00 73.88 392 GLY A CA 1
ATOM 3131 C C . GLY A 1 392 ? 0.159 -6.330 29.920 1.00 73.88 392 GLY A C 1
ATOM 3132 O O . GLY A 1 392 ? 0.339 -6.067 31.104 1.00 73.88 392 GLY A O 1
ATOM 3133 N N . HIS A 1 393 ? -0.140 -7.566 29.504 1.00 68.62 393 HIS A N 1
ATOM 3134 C CA . HIS A 1 393 ? -0.302 -8.714 30.401 1.00 68.62 393 HIS A CA 1
ATOM 3135 C C . HIS A 1 393 ? 0.956 -9.022 31.243 1.00 68.62 393 HIS A C 1
ATOM 3137 O O . HIS A 1 393 ? 0.830 -9.466 32.381 1.00 68.62 393 HIS A O 1
ATOM 3143 N N . GLU A 1 394 ? 2.158 -8.779 30.715 1.00 74.19 394 GLU A N 1
ATOM 3144 C CA . GLU A 1 394 ? 3.437 -9.044 31.398 1.00 74.19 394 GLU A CA 1
ATOM 3145 C C . GLU A 1 394 ? 3.932 -7.826 32.191 1.00 74.19 394 GLU A C 1
ATOM 3147 O O . GLU A 1 394 ? 4.423 -7.939 33.312 1.00 74.19 394 GLU A O 1
ATOM 3152 N N . THR A 1 395 ? 3.809 -6.637 31.599 1.00 76.31 395 THR A N 1
ATOM 3153 C CA . THR A 1 395 ? 4.367 -5.386 32.133 1.00 76.31 395 THR A CA 1
ATOM 3154 C C . THR A 1 395 ? 3.415 -4.653 33.077 1.00 76.31 395 THR A C 1
ATOM 3156 O O . THR A 1 395 ? 3.860 -3.813 33.866 1.00 76.31 395 THR A O 1
ATOM 3159 N N . GLY A 1 396 ? 2.112 -4.934 32.992 1.00 74.50 396 GLY A N 1
ATOM 3160 C CA . GLY A 1 396 ? 1.035 -4.239 33.695 1.00 74.50 396 GLY A CA 1
ATOM 3161 C C . GLY A 1 396 ? 0.836 -2.777 33.278 1.00 74.50 396 GLY A C 1
ATOM 3162 O O . GLY A 1 396 ? 0.278 -2.026 34.077 1.00 74.50 396 GLY A O 1
ATOM 3163 N N . ILE A 1 397 ? 1.353 -2.367 32.108 1.00 79.69 397 ILE A N 1
ATOM 3164 C CA . ILE A 1 397 ? 1.301 -0.993 31.574 1.00 79.69 397 ILE A CA 1
ATOM 3165 C C . ILE A 1 397 ? -0.029 -0.749 30.854 1.00 79.69 397 ILE A C 1
ATOM 3167 O O . ILE A 1 397 ? -0.371 -1.468 29.916 1.00 79.69 397 ILE A O 1
ATOM 3171 N N . GLY A 1 398 ? -0.737 0.310 31.249 1.00 83.44 398 GLY A N 1
ATOM 3172 C CA . GLY A 1 398 ? -1.953 0.776 30.585 1.00 83.44 398 GLY A CA 1
ATOM 3173 C C . GLY A 1 398 ? -1.843 2.140 29.896 1.00 83.44 398 GLY A C 1
ATOM 3174 O O . GLY A 1 398 ? -0.855 2.859 30.056 1.00 83.44 398 GLY A O 1
ATOM 3175 N N . PRO A 1 399 ? -2.893 2.566 29.167 1.00 86.31 399 PRO A N 1
ATOM 3176 C CA . PRO A 1 399 ? -2.951 3.874 28.509 1.00 86.31 399 PRO A CA 1
ATOM 3177 C C . PRO A 1 399 ? -2.706 5.051 29.465 1.00 86.31 399 PRO A C 1
ATOM 3179 O O . PRO A 1 399 ? -2.038 6.017 29.104 1.00 86.31 399 PRO A O 1
ATOM 3182 N N . PHE A 1 400 ? -3.176 4.939 30.713 1.00 85.50 400 PHE A N 1
ATOM 3183 C CA . PHE A 1 400 ? -2.984 5.934 31.778 1.00 85.50 400 PHE A CA 1
ATOM 3184 C C . PHE A 1 400 ? -1.596 5.890 32.434 1.00 85.50 400 PHE A C 1
ATOM 3186 O O . PHE A 1 400 ? -1.206 6.843 33.113 1.00 85.50 400 PHE A O 1
ATOM 3193 N N . ASP A 1 401 ? -0.810 4.836 32.204 1.00 84.31 401 ASP A N 1
ATOM 3194 C CA . ASP A 1 401 ? 0.618 4.846 32.525 1.00 84.31 401 ASP A CA 1
ATOM 3195 C C . ASP A 1 401 ? 1.406 5.651 31.481 1.00 84.31 401 ASP A C 1
ATOM 3197 O O . ASP A 1 401 ? 2.384 6.297 31.847 1.00 84.31 401 ASP A O 1
ATOM 3201 N N . ILE A 1 402 ? 0.934 5.701 30.230 1.00 87.81 402 ILE A N 1
ATOM 3202 C CA . ILE A 1 402 ? 1.609 6.344 29.091 1.00 87.81 402 ILE A CA 1
ATOM 3203 C C . ILE A 1 402 ? 1.195 7.816 28.892 1.00 87.81 402 ILE A C 1
ATOM 3205 O O . ILE A 1 402 ? 2.059 8.666 28.673 1.00 87.81 402 ILE A O 1
ATOM 3209 N N . GLY A 1 403 ? -0.102 8.137 28.927 1.00 87.69 403 GLY A N 1
ATOM 3210 C CA . GLY A 1 403 ? -0.627 9.476 28.616 1.00 87.69 403 GLY A CA 1
ATOM 3211 C C . GLY A 1 403 ? -0.271 10.541 29.662 1.00 87.69 403 GLY A C 1
ATOM 3212 O O . GLY A 1 403 ? -0.287 10.267 30.862 1.00 87.69 403 GLY A O 1
ATOM 3213 N N . ALA A 1 404 ? 0.040 11.765 29.220 1.00 87.69 404 ALA A N 1
ATOM 3214 C CA . ALA A 1 404 ? 0.353 12.890 30.112 1.00 87.69 404 ALA A CA 1
ATOM 3215 C C . ALA A 1 404 ? -0.886 13.500 30.789 1.00 87.69 404 ALA A C 1
ATOM 3217 O O . ALA A 1 404 ? -0.776 14.074 31.871 1.00 87.69 404 ALA A O 1
ATOM 3218 N N . SER A 1 405 ? -2.058 13.370 30.167 1.00 84.94 405 SER A N 1
ATOM 3219 C CA . SER A 1 405 ? -3.358 13.774 30.710 1.00 84.94 405 SER A CA 1
ATOM 3220 C C . SER A 1 405 ? -4.393 12.651 30.541 1.00 84.94 405 SER A C 1
ATOM 3222 O O . SER A 1 405 ? -4.163 11.732 29.746 1.00 84.94 405 SER A O 1
ATOM 3224 N N . PRO A 1 406 ? -5.556 12.713 31.222 1.00 83.25 406 PRO A N 1
ATOM 3225 C CA . PRO A 1 406 ? -6.646 11.768 30.986 1.00 83.25 406 PRO A CA 1
ATOM 3226 C C . PRO A 1 406 ? -7.063 11.715 29.510 1.00 83.25 406 PRO A C 1
ATOM 3228 O O . PRO A 1 406 ? -7.155 10.630 28.950 1.00 83.25 406 PRO A O 1
ATOM 3231 N N . ARG A 1 407 ? -7.172 12.873 28.844 1.00 82.56 407 ARG A N 1
ATOM 3232 C CA . ARG A 1 407 ? -7.517 12.984 27.416 1.00 82.56 407 ARG A CA 1
ATOM 3233 C C . ARG A 1 407 ? -6.502 12.286 26.502 1.00 82.56 407 ARG A C 1
ATOM 3235 O O . ARG A 1 407 ? -6.894 11.641 25.532 1.00 82.56 407 ARG A O 1
ATOM 3242 N N . ASP A 1 408 ? -5.204 12.390 26.804 1.00 84.06 408 ASP A N 1
ATOM 3243 C CA . ASP A 1 408 ? -4.161 11.668 26.057 1.00 84.06 408 ASP A CA 1
ATOM 3244 C C . ASP A 1 408 ? -4.297 10.149 26.245 1.00 84.06 408 ASP A C 1
ATOM 3246 O O . ASP A 1 408 ? -4.176 9.388 25.286 1.00 84.06 408 ASP A O 1
ATOM 3250 N N . ALA A 1 409 ? -4.580 9.704 27.471 1.00 85.25 409 ALA A N 1
ATOM 3251 C CA . ALA A 1 409 ? -4.753 8.293 27.801 1.00 85.25 409 ALA A CA 1
ATOM 3252 C C . ALA A 1 409 ? -6.033 7.682 27.201 1.00 85.25 409 ALA A C 1
ATOM 3254 O O . ALA A 1 409 ? -5.989 6.555 26.710 1.00 85.25 409 ALA A O 1
ATOM 3255 N N . GLU A 1 410 ? -7.144 8.419 27.155 1.00 84.00 410 GLU A N 1
ATOM 3256 C CA . GLU A 1 410 ? -8.380 8.003 26.475 1.00 84.00 410 GLU A CA 1
ATOM 3257 C C . GLU A 1 410 ? -8.187 7.879 24.954 1.00 84.00 410 GLU A C 1
ATOM 3259 O O . GLU A 1 410 ? -8.688 6.935 24.331 1.00 84.00 410 GLU A O 1
ATOM 3264 N N . ALA A 1 411 ? -7.399 8.782 24.358 1.00 85.81 411 ALA A N 1
ATOM 3265 C CA . ALA A 1 411 ? -7.015 8.706 22.953 1.00 85.81 411 ALA A CA 1
ATOM 3266 C C . ALA A 1 411 ? -6.101 7.498 22.667 1.00 85.81 411 ALA A C 1
ATOM 3268 O O . ALA A 1 411 ? -6.347 6.780 21.697 1.00 85.81 411 ALA A O 1
ATOM 3269 N N . ILE A 1 412 ? -5.101 7.216 23.519 1.00 87.50 412 ILE A N 1
ATOM 3270 C CA . ILE A 1 412 ? -4.297 5.980 23.429 1.00 87.50 412 ILE A CA 1
ATOM 3271 C C . ILE A 1 412 ? -5.208 4.755 23.528 1.00 87.50 412 ILE A C 1
ATOM 3273 O O . ILE A 1 412 ? -5.145 3.887 22.662 1.00 87.50 412 ILE A O 1
ATOM 3277 N N . ASN A 1 413 ? -6.063 4.686 24.553 1.00 88.31 413 ASN A N 1
ATOM 3278 C CA . ASN A 1 413 ? -6.945 3.547 24.805 1.00 88.31 413 ASN A CA 1
ATOM 3279 C C . ASN A 1 413 ? -7.824 3.234 23.582 1.00 88.31 413 ASN A C 1
ATOM 3281 O O . ASN A 1 413 ? -7.861 2.102 23.100 1.00 88.31 413 ASN A O 1
ATOM 3285 N N . SER A 1 414 ? -8.444 4.271 23.017 1.00 89.31 414 SER A N 1
ATOM 3286 C CA . SER A 1 414 ? -9.258 4.162 21.806 1.00 89.31 414 SER A CA 1
ATOM 3287 C C . SER A 1 414 ? -8.441 3.670 20.605 1.00 89.31 414 SER A C 1
ATOM 3289 O O . SER A 1 414 ? -8.860 2.744 19.910 1.00 89.31 414 SER A O 1
ATOM 3291 N N . ALA A 1 415 ? -7.245 4.225 20.383 1.00 89.88 415 ALA A N 1
ATOM 3292 C CA . ALA A 1 415 ? -6.371 3.823 19.283 1.00 89.88 415 ALA A CA 1
ATOM 3293 C C . ALA A 1 415 ? -5.873 2.371 19.407 1.00 89.88 415 ALA A C 1
ATOM 3295 O O . ALA A 1 415 ? -5.858 1.647 18.411 1.00 89.88 415 ALA A O 1
ATOM 3296 N N . VAL A 1 416 ? -5.505 1.906 20.609 1.00 89.94 416 VAL A N 1
ATOM 3297 C CA . VAL A 1 416 ? -5.026 0.523 20.795 1.00 89.94 416 VAL A CA 1
ATOM 3298 C C . VAL A 1 416 ? -6.150 -0.511 20.680 1.00 89.94 416 VAL A C 1
ATOM 3300 O O . VAL A 1 416 ? -5.893 -1.610 20.191 1.00 89.94 416 VAL A O 1
ATOM 3303 N N . ILE A 1 417 ? -7.396 -0.164 21.033 1.00 92.19 417 ILE A N 1
ATOM 3304 C CA . ILE A 1 417 ? -8.584 -0.999 20.771 1.00 92.19 417 ILE A CA 1
ATOM 3305 C C . ILE A 1 417 ? -8.841 -1.118 19.260 1.00 92.19 417 ILE A C 1
ATOM 3307 O O . ILE A 1 417 ? -9.014 -2.229 18.752 1.00 92.19 417 ILE A O 1
ATOM 3311 N N . LEU A 1 418 ? -8.815 0.001 18.524 1.00 92.94 418 LEU A N 1
ATOM 3312 C CA . LEU A 1 418 ? -8.999 0.010 17.065 1.00 92.94 418 LEU A CA 1
ATOM 3313 C C . LEU A 1 418 ? -7.886 -0.783 16.349 1.00 92.94 418 LEU A C 1
ATOM 3315 O O . LEU A 1 418 ? -8.186 -1.592 15.469 1.00 92.94 418 LEU A O 1
ATOM 3319 N N . TRP A 1 419 ? -6.623 -0.642 16.773 1.00 90.69 419 TRP A N 1
ATOM 3320 C CA . TRP A 1 419 ? -5.508 -1.482 16.308 1.00 90.69 419 TRP A CA 1
ATOM 3321 C C . TRP A 1 419 ? -5.738 -2.975 16.579 1.00 90.69 419 TRP A C 1
ATOM 3323 O O . TRP A 1 419 ? -5.537 -3.795 15.681 1.00 90.69 419 TRP A O 1
ATOM 3333 N N . HIS A 1 420 ? -6.170 -3.339 17.794 1.00 92.88 420 HIS A N 1
ATOM 3334 C CA . HIS A 1 420 ? -6.417 -4.736 18.170 1.00 92.88 420 HIS A CA 1
ATOM 3335 C C . HIS A 1 420 ? -7.485 -5.367 17.265 1.00 92.88 420 HIS A C 1
ATOM 3337 O O . HIS A 1 420 ? -7.305 -6.481 16.773 1.00 92.88 420 HIS A O 1
ATOM 3343 N N . ALA A 1 421 ? -8.552 -4.623 16.964 1.00 94.81 421 ALA A N 1
ATOM 3344 C CA . ALA A 1 421 ? -9.576 -5.054 16.021 1.00 94.81 421 ALA A CA 1
ATOM 3345 C C . ALA A 1 421 ? -9.026 -5.252 14.599 1.00 94.81 421 ALA A C 1
ATOM 3347 O O . ALA A 1 421 ? -9.228 -6.319 14.020 1.00 94.81 421 ALA A O 1
ATOM 3348 N N . VAL A 1 422 ? -8.290 -4.273 14.056 1.00 94.00 422 VAL A N 1
ATOM 3349 C CA . VAL A 1 422 ? -7.722 -4.349 12.693 1.00 94.00 422 VAL A CA 1
ATOM 3350 C C . VAL A 1 422 ? -6.744 -5.521 12.544 1.00 94.00 422 VAL A C 1
ATOM 3352 O O . VAL A 1 422 ? -6.734 -6.173 11.498 1.00 94.00 422 VAL A O 1
ATOM 3355 N N . ARG A 1 423 ? -5.979 -5.848 13.593 1.00 93.25 423 ARG A N 1
ATOM 3356 C CA . ARG A 1 423 ? -5.138 -7.052 13.656 1.00 93.25 423 ARG A CA 1
ATOM 3357 C C . ARG A 1 423 ? -5.981 -8.330 13.617 1.00 93.25 423 ARG A C 1
ATOM 3359 O O . ARG A 1 423 ? -5.904 -9.090 12.653 1.00 93.25 423 ARG A O 1
ATOM 3366 N N . HIS A 1 424 ? -6.809 -8.575 14.632 1.00 95.00 424 HIS A N 1
ATOM 3367 C CA . HIS A 1 424 ? -7.471 -9.876 14.772 1.00 95.00 424 HIS A CA 1
ATOM 3368 C C . HIS A 1 424 ? -8.518 -10.141 13.678 1.00 95.00 424 HIS A C 1
ATOM 3370 O O . HIS A 1 424 ? -8.624 -11.270 13.197 1.00 95.00 424 HIS A O 1
ATOM 3376 N N . ILE A 1 425 ? -9.222 -9.111 13.202 1.00 95.62 425 ILE A N 1
ATOM 3377 C CA . ILE A 1 425 ? -10.182 -9.240 12.095 1.00 95.62 425 ILE A CA 1
ATOM 3378 C C . ILE A 1 425 ? -9.451 -9.312 10.745 1.00 95.62 425 ILE A C 1
ATOM 3380 O O . ILE A 1 425 ? -9.841 -10.094 9.877 1.00 95.62 425 ILE A O 1
ATOM 3384 N N . GLY A 1 426 ? -8.321 -8.610 10.594 1.00 94.25 426 GLY A N 1
ATOM 3385 C CA . GLY A 1 426 ? -7.422 -8.784 9.452 1.00 94.25 426 GLY A CA 1
ATOM 3386 C C . GLY A 1 426 ? -6.931 -10.228 9.299 1.00 94.25 426 GLY A C 1
ATOM 3387 O O . GLY A 1 426 ? -6.896 -10.741 8.184 1.00 94.25 426 GLY A O 1
ATOM 3388 N N . ASN A 1 427 ? -6.652 -10.931 10.401 1.00 94.31 427 ASN A N 1
ATOM 3389 C CA . ASN A 1 427 ? -6.315 -12.360 10.366 1.00 94.31 427 ASN A CA 1
ATOM 3390 C C . ASN A 1 427 ? -7.481 -13.244 9.902 1.00 94.31 427 ASN A C 1
ATOM 3392 O O . ASN A 1 427 ? -7.262 -14.193 9.150 1.00 94.31 427 ASN A O 1
ATOM 3396 N N . ALA A 1 428 ? -8.711 -12.958 10.343 1.00 95.69 428 ALA A N 1
ATOM 3397 C CA . ALA A 1 428 ? -9.898 -13.707 9.921 1.00 95.69 428 ALA A CA 1
ATOM 3398 C C . ALA A 1 428 ? -10.161 -13.554 8.412 1.00 95.69 428 ALA A C 1
ATOM 3400 O O . ALA A 1 428 ? -10.500 -14.533 7.742 1.00 95.69 428 ALA A O 1
ATOM 3401 N N . LEU A 1 429 ? -9.927 -12.354 7.867 1.00 94.81 429 LEU A N 1
ATOM 3402 C CA . LEU A 1 429 ? -9.957 -12.090 6.428 1.00 94.81 429 LEU A CA 1
ATOM 3403 C C . LEU A 1 429 ? -8.820 -12.825 5.697 1.00 94.81 429 LEU A C 1
ATOM 3405 O O . LEU A 1 429 ? -9.103 -13.603 4.790 1.00 94.81 429 LEU A O 1
ATOM 3409 N N . LYS A 1 430 ? -7.560 -12.673 6.133 1.00 93.44 430 LYS A N 1
ATOM 3410 C CA . LYS A 1 430 ? -6.384 -13.330 5.520 1.00 93.44 430 LYS A CA 1
ATOM 3411 C C . LYS A 1 430 ? -6.501 -14.861 5.475 1.00 93.44 430 LYS A C 1
ATOM 3413 O O . LYS A 1 430 ? -6.165 -15.462 4.468 1.00 93.44 430 LYS A O 1
ATOM 3418 N N . LYS A 1 431 ? -7.059 -15.502 6.509 1.00 94.44 431 LYS A N 1
ATOM 3419 C CA . LYS A 1 431 ? -7.336 -16.958 6.522 1.00 94.44 431 LYS A CA 1
ATOM 3420 C C . LYS A 1 431 ? -8.485 -17.398 5.606 1.00 94.44 431 LYS A C 1
ATOM 3422 O O . LYS A 1 431 ? -8.659 -18.593 5.373 1.00 94.44 431 LYS A O 1
ATOM 3427 N N . SER A 1 432 ? -9.295 -16.458 5.125 1.00 95.19 432 SER A N 1
ATOM 3428 C CA . SER A 1 432 ? -10.483 -16.729 4.308 1.00 95.19 432 SER A CA 1
ATOM 3429 C C . SER A 1 432 ? -10.268 -16.474 2.814 1.00 95.19 432 SER A C 1
ATOM 3431 O O . SER A 1 432 ? -11.148 -16.817 2.032 1.00 95.19 432 SER A O 1
ATOM 3433 N N . ILE A 1 433 ? -9.130 -15.909 2.404 1.00 93.38 433 ILE A N 1
ATOM 3434 C CA . ILE A 1 433 ? -8.838 -15.564 1.004 1.00 93.38 433 ILE A CA 1
ATOM 3435 C C . ILE A 1 433 ? -7.836 -16.502 0.327 1.00 93.38 433 ILE A C 1
ATOM 3437 O O . ILE A 1 433 ? -7.046 -17.157 0.999 1.00 93.38 433 ILE A O 1
ATOM 3441 N N . MET A 1 434 ? -7.845 -16.500 -1.002 1.00 92.56 434 MET A N 1
ATOM 3442 C CA . MET A 1 434 ? -6.759 -16.972 -1.858 1.00 92.56 434 MET A CA 1
ATOM 3443 C C . MET A 1 434 ? -6.382 -15.906 -2.895 1.00 92.56 434 MET A C 1
ATOM 3445 O O . MET A 1 434 ? -7.202 -15.031 -3.203 1.00 92.56 434 MET A O 1
ATOM 3449 N N . THR A 1 435 ? -5.179 -15.993 -3.462 1.00 91.56 435 THR A N 1
ATOM 3450 C CA . THR A 1 435 ? -4.816 -15.234 -4.671 1.00 91.56 435 THR A CA 1
ATOM 3451 C C . THR A 1 435 ? -5.309 -15.919 -5.949 1.00 91.56 435 THR A C 1
ATOM 3453 O O . THR A 1 435 ? -5.715 -17.082 -5.946 1.00 91.56 435 THR A O 1
ATOM 3456 N N . ASP A 1 436 ? -5.314 -15.184 -7.063 1.00 88.50 436 ASP A N 1
ATOM 3457 C CA . ASP A 1 436 ? -5.575 -15.731 -8.405 1.00 88.50 436 ASP A CA 1
ATOM 3458 C C . ASP A 1 436 ? -4.309 -16.197 -9.147 1.00 88.50 436 ASP A C 1
ATOM 3460 O O . ASP A 1 436 ? -4.403 -16.901 -10.152 1.00 88.50 436 ASP A O 1
ATOM 3464 N N . VAL A 1 437 ? -3.133 -15.869 -8.610 1.00 88.06 437 VAL A N 1
ATOM 3465 C CA . VAL A 1 437 ? -1.815 -16.340 -9.049 1.00 88.06 437 VAL A CA 1
ATOM 3466 C C . VAL A 1 437 ? -1.165 -17.101 -7.897 1.00 88.06 437 VAL A C 1
ATOM 3468 O O . VAL A 1 437 ? -1.119 -16.579 -6.781 1.00 88.06 437 VAL A O 1
ATOM 3471 N N . ASP A 1 438 ? -0.630 -18.297 -8.156 1.00 89.62 438 ASP A N 1
ATOM 3472 C CA . ASP A 1 438 ? 0.227 -18.978 -7.181 1.00 89.62 438 ASP A CA 1
ATOM 3473 C C . ASP A 1 438 ? 1.536 -18.194 -7.024 1.00 89.62 438 ASP A C 1
ATOM 3475 O O . ASP A 1 438 ? 2.275 -17.960 -7.982 1.00 89.62 438 ASP A O 1
ATOM 3479 N N . LEU A 1 439 ? 1.793 -17.748 -5.798 1.00 89.56 439 LEU A N 1
ATOM 3480 C CA . LEU A 1 439 ? 2.972 -16.980 -5.416 1.00 89.56 439 LEU A CA 1
ATOM 3481 C C . LEU A 1 439 ? 4.062 -17.842 -4.754 1.00 89.56 439 LEU A C 1
ATOM 3483 O O . LEU A 1 439 ? 5.108 -17.311 -4.372 1.00 89.56 439 LEU A O 1
ATOM 3487 N N . GLY A 1 440 ? 3.831 -19.152 -4.617 1.00 89.06 440 GLY A N 1
ATOM 3488 C CA . GLY A 1 440 ? 4.756 -20.112 -4.018 1.00 89.06 440 GLY A CA 1
ATOM 3489 C C . GLY A 1 440 ? 5.090 -19.804 -2.558 1.00 89.06 440 GLY A C 1
ATOM 3490 O O . GLY A 1 440 ? 6.228 -19.995 -2.138 1.00 89.06 440 GLY A O 1
ATOM 3491 N N . VAL A 1 441 ? 4.136 -19.248 -1.802 1.00 87.81 441 VAL A N 1
ATOM 3492 C CA . VAL A 1 441 ? 4.360 -18.812 -0.416 1.00 87.81 441 VAL A CA 1
ATOM 3493 C C . VAL A 1 441 ? 4.168 -19.973 0.556 1.00 87.81 441 VAL A C 1
ATOM 3495 O O . VAL A 1 441 ? 3.084 -20.550 0.672 1.00 87.81 441 VAL A O 1
ATOM 3498 N N . GLU A 1 442 ? 5.228 -20.293 1.296 1.00 81.12 442 GLU A N 1
ATOM 3499 C CA . GLU A 1 442 ? 5.231 -21.382 2.271 1.00 81.12 442 GLU A CA 1
ATOM 3500 C C . GLU A 1 442 ? 4.199 -21.140 3.389 1.00 81.12 442 GLU A C 1
ATOM 3502 O O . GLU A 1 442 ? 4.280 -20.181 4.160 1.00 81.12 442 GLU A O 1
ATOM 3507 N N . GLY A 1 443 ? 3.214 -22.036 3.491 1.00 78.88 443 GLY A N 1
ATOM 3508 C CA . GLY A 1 443 ? 2.114 -21.925 4.452 1.00 78.88 443 GLY A CA 1
ATOM 3509 C C . GLY A 1 443 ? 0.879 -21.156 3.960 1.00 78.88 443 GLY A C 1
ATOM 3510 O O . GLY A 1 443 ? -0.013 -20.921 4.774 1.00 78.88 443 GLY A O 1
ATOM 3511 N N . GLY A 1 444 ? 0.799 -20.815 2.667 1.00 85.00 444 GLY A N 1
ATOM 3512 C CA . GLY A 1 444 ? -0.427 -20.358 1.999 1.00 85.00 444 GLY A CA 1
ATOM 3513 C C . GLY A 1 444 ? -0.739 -18.860 2.111 1.00 85.00 444 GLY A C 1
ATOM 3514 O O . GLY A 1 444 ? -0.042 -18.100 2.780 1.00 85.00 444 GLY A O 1
ATOM 3515 N N . ASP A 1 445 ? -1.812 -18.427 1.444 1.00 85.12 445 ASP A N 1
ATOM 3516 C CA . ASP A 1 445 ? -2.125 -17.005 1.218 1.00 85.12 445 ASP A CA 1
ATOM 3517 C C . ASP A 1 445 ? -2.398 -16.175 2.483 1.00 85.12 445 ASP A C 1
ATOM 3519 O O . ASP A 1 445 ? -2.257 -14.950 2.478 1.00 85.12 445 ASP A O 1
ATOM 3523 N N . GLU A 1 446 ? -2.697 -16.809 3.618 1.00 83.38 446 GLU A N 1
ATOM 3524 C CA . GLU A 1 446 ? -2.717 -16.124 4.915 1.00 83.38 446 GLU A CA 1
ATOM 3525 C C . GLU A 1 446 ? -1.362 -15.509 5.327 1.00 83.38 446 GLU A C 1
ATOM 3527 O O . GLU A 1 446 ? -1.324 -14.699 6.260 1.00 83.38 446 GLU A O 1
ATOM 3532 N N . LYS A 1 447 ? -0.262 -15.869 4.651 1.00 86.88 447 LYS A N 1
ATOM 3533 C CA . LYS A 1 447 ? 1.112 -15.440 4.953 1.00 86.88 447 LYS A CA 1
ATOM 3534 C C . LYS A 1 447 ? 1.563 -14.151 4.266 1.00 86.88 447 LYS A C 1
ATOM 3536 O O . LYS A 1 447 ? 2.515 -13.557 4.762 1.00 86.88 447 LYS A O 1
ATOM 3541 N N . HIS A 1 448 ? 0.902 -13.690 3.198 1.00 87.31 448 HIS A N 1
ATOM 3542 C CA . HIS A 1 448 ? 1.203 -12.395 2.545 1.00 87.31 448 HIS A CA 1
ATOM 3543 C C . HIS A 1 448 ? 1.180 -11.229 3.554 1.00 87.31 448 HIS A C 1
ATOM 3545 O O . HIS A 1 448 ? 0.572 -11.376 4.615 1.00 87.31 448 HIS A O 1
ATOM 3551 N N . GLU A 1 449 ? 1.751 -10.047 3.254 1.00 86.50 449 GLU A N 1
ATOM 3552 C CA . GLU A 1 449 ? 1.644 -8.884 4.170 1.00 86.50 449 GLU A CA 1
ATOM 3553 C C . GLU A 1 449 ? 0.167 -8.635 4.533 1.00 86.50 449 GLU A C 1
ATOM 3555 O O . GLU A 1 449 ? -0.177 -8.484 5.710 1.00 86.50 449 GLU A O 1
ATOM 3560 N N . GLY A 1 450 ? -0.734 -8.672 3.550 1.00 90.00 450 GLY A N 1
ATOM 3561 C CA . GLY A 1 450 ? -2.156 -8.475 3.797 1.00 90.00 450 GLY A CA 1
ATOM 3562 C C . GLY A 1 450 ? -3.033 -8.460 2.554 1.00 90.00 450 GLY A C 1
ATOM 3563 O O . GLY A 1 450 ? -2.683 -9.008 1.514 1.00 90.00 450 GLY A O 1
ATOM 3564 N N . ILE A 1 451 ? -4.179 -7.797 2.679 1.00 91.50 451 ILE A N 1
ATOM 3565 C CA . ILE A 1 451 ? -5.148 -7.547 1.604 1.00 91.50 451 ILE A CA 1
ATOM 3566 C C . ILE A 1 451 ? -5.265 -6.031 1.427 1.00 91.50 451 ILE A C 1
ATOM 3568 O O . ILE A 1 451 ? -5.382 -5.324 2.430 1.00 91.50 451 ILE A O 1
ATOM 3572 N N . VAL A 1 452 ? -5.272 -5.542 0.186 1.00 90.50 452 VAL A N 1
ATOM 3573 C CA . VAL A 1 452 ? -5.608 -4.156 -0.176 1.00 90.50 452 VAL A CA 1
ATOM 3574 C C . VAL A 1 452 ? -7.018 -4.118 -0.765 1.00 90.50 452 VAL A C 1
ATOM 3576 O O . VAL A 1 452 ? -7.367 -4.960 -1.590 1.00 90.50 452 VAL A O 1
ATOM 3579 N N . ILE A 1 453 ? -7.817 -3.123 -0.379 1.00 88.38 453 ILE A N 1
ATOM 3580 C CA . ILE A 1 453 ? -9.105 -2.810 -1.012 1.00 88.38 453 ILE A CA 1
ATOM 3581 C C . ILE A 1 453 ? -9.090 -1.351 -1.476 1.00 88.38 453 ILE A C 1
ATOM 3583 O O . ILE A 1 453 ? -8.695 -0.460 -0.725 1.00 88.38 453 ILE A O 1
ATOM 3587 N N . GLN A 1 454 ? -9.549 -1.105 -2.704 1.00 80.81 454 GLN A N 1
ATOM 3588 C CA . GLN A 1 454 ? -9.748 0.222 -3.290 1.00 80.81 454 GLN A CA 1
ATOM 3589 C C . GLN A 1 454 ? -11.098 0.302 -4.030 1.00 80.81 454 GLN A C 1
ATOM 3591 O O . GLN A 1 454 ? -11.160 0.465 -5.250 1.00 80.81 454 GLN A O 1
ATOM 3596 N N . SER A 1 455 ? -12.202 0.166 -3.293 1.00 78.44 455 SER A N 1
ATOM 3597 C CA . SER A 1 455 ? -13.554 0.368 -3.838 1.00 78.44 455 SER A CA 1
ATOM 3598 C C . SER A 1 455 ? -13.926 1.855 -3.848 1.00 78.44 455 SER A C 1
ATOM 3600 O O . SER A 1 455 ? -13.501 2.595 -2.970 1.00 78.44 455 SER A O 1
ATOM 3602 N N . THR A 1 456 ? -14.758 2.297 -4.798 1.00 68.50 456 THR A N 1
ATOM 3603 C CA . THR A 1 456 ? -15.410 3.624 -4.748 1.00 68.50 456 THR A CA 1
ATOM 3604 C C . THR A 1 456 ? -16.387 3.768 -3.584 1.00 68.50 456 THR A C 1
ATOM 3606 O O . THR A 1 456 ? -16.694 4.882 -3.174 1.00 68.50 456 THR A O 1
ATOM 3609 N N . ASP A 1 457 ? -16.866 2.644 -3.054 1.00 74.38 457 ASP A N 1
ATOM 3610 C CA . ASP A 1 457 ? -18.052 2.583 -2.197 1.00 74.38 457 ASP A CA 1
ATOM 3611 C C . ASP A 1 457 ? -17.669 2.406 -0.704 1.00 74.38 4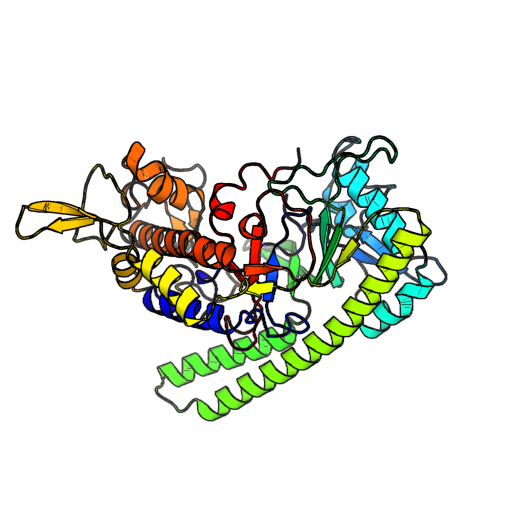57 ASP A C 1
ATOM 3613 O O . ASP A 1 457 ? -18.520 2.219 0.173 1.00 74.38 457 ASP A O 1
ATOM 3617 N N . ILE A 1 458 ? -16.357 2.439 -0.429 1.00 83.69 458 ILE A N 1
ATOM 3618 C CA . ILE A 1 458 ? -15.697 2.231 0.865 1.00 83.69 458 ILE A CA 1
ATOM 3619 C C . ILE A 1 458 ? -14.485 3.171 0.940 1.00 83.69 458 ILE A C 1
ATOM 3621 O O . ILE A 1 458 ? -13.766 3.317 -0.047 1.00 83.69 458 ILE A O 1
ATOM 3625 N N . CYS A 1 459 ? -14.219 3.774 2.101 1.00 80.06 459 CYS A N 1
ATOM 3626 C CA . CYS A 1 459 ? -13.033 4.608 2.342 1.00 80.06 459 CYS A CA 1
ATOM 3627 C C . CYS A 1 459 ? -12.845 5.756 1.320 1.00 80.06 459 CYS A C 1
ATOM 3629 O O . CYS A 1 459 ? -11.722 6.073 0.931 1.00 80.06 459 CYS A O 1
ATOM 3631 N N . ASP A 1 460 ? -13.940 6.356 0.840 1.00 70.19 460 ASP A N 1
ATOM 3632 C CA . ASP A 1 460 ? -13.949 7.461 -0.136 1.00 70.19 460 ASP A CA 1
ATOM 3633 C C . ASP A 1 460 ? -13.102 7.205 -1.415 1.00 70.19 460 ASP A C 1
ATOM 3635 O O . ASP A 1 460 ? -12.508 8.125 -1.981 1.00 70.19 460 ASP A O 1
ATOM 3639 N N . GLY A 1 461 ? -12.987 5.951 -1.881 1.00 66.31 461 GLY A N 1
ATOM 3640 C CA . GLY A 1 461 ? -12.187 5.609 -3.072 1.00 66.31 461 GLY A CA 1
ATOM 3641 C C . GLY A 1 461 ? -10.671 5.487 -2.837 1.00 66.31 461 GLY A C 1
ATOM 3642 O O . GLY A 1 461 ? -9.902 5.324 -3.803 1.00 66.31 461 GLY A O 1
ATOM 3643 N N . ILE A 1 462 ? -10.228 5.583 -1.580 1.00 72.44 462 ILE A N 1
ATOM 3644 C CA . ILE A 1 462 ? -8.833 5.460 -1.140 1.00 72.44 462 ILE A CA 1
ATOM 3645 C C . ILE A 1 462 ? -8.482 3.977 -0.938 1.00 72.44 462 ILE A C 1
ATOM 3647 O O . ILE A 1 462 ? -9.311 3.175 -0.521 1.00 72.44 462 ILE A O 1
ATOM 3651 N N . ALA A 1 463 ? -7.238 3.603 -1.252 1.00 79.69 463 ALA A N 1
ATOM 3652 C CA . ALA A 1 463 ? -6.738 2.250 -1.018 1.00 79.69 463 ALA A CA 1
ATOM 3653 C C . ALA A 1 463 ? -6.338 2.060 0.457 1.00 79.69 463 ALA A C 1
ATOM 3655 O O . ALA A 1 463 ? -5.472 2.788 0.956 1.00 79.69 463 ALA A O 1
ATOM 3656 N N . PHE A 1 464 ? -6.928 1.068 1.124 1.00 85.69 464 PHE A N 1
ATOM 3657 C CA . PHE A 1 464 ? -6.646 0.705 2.518 1.00 85.69 464 PHE A CA 1
ATOM 3658 C C . PHE A 1 464 ? -6.277 -0.780 2.652 1.00 85.69 464 PHE A C 1
ATOM 3660 O O . PHE A 1 464 ? -6.614 -1.581 1.778 1.00 85.69 464 PHE A O 1
ATOM 3667 N N . LYS A 1 465 ? -5.584 -1.159 3.738 1.00 89.38 465 LYS A N 1
ATOM 3668 C CA . LYS A 1 465 ? -5.075 -2.526 3.948 1.00 89.38 465 LYS A CA 1
ATOM 3669 C C . LYS A 1 465 ? -5.445 -3.185 5.281 1.00 89.38 465 LYS A C 1
ATOM 3671 O O . LYS A 1 465 ? -5.401 -2.561 6.345 1.00 89.38 465 LYS A O 1
ATOM 3676 N N . PHE A 1 466 ? -5.687 -4.495 5.216 1.00 91.19 466 PHE A N 1
ATOM 3677 C CA . PHE A 1 466 ? -5.758 -5.406 6.362 1.00 91.19 466 PHE A CA 1
ATOM 3678 C C . PHE A 1 466 ? -4.496 -6.271 6.417 1.00 91.19 466 PHE A C 1
ATOM 3680 O O . PHE A 1 466 ? -4.316 -7.156 5.583 1.00 91.19 466 PHE A O 1
ATOM 3687 N N . THR A 1 467 ? -3.623 -6.032 7.395 1.00 86.44 467 THR A N 1
ATOM 3688 C CA . THR A 1 467 ? -2.319 -6.716 7.510 1.00 86.44 467 THR A CA 1
ATOM 3689 C C . THR A 1 467 ? -2.275 -7.835 8.557 1.00 86.44 467 THR A C 1
ATOM 3691 O O . THR A 1 467 ? -1.449 -8.742 8.456 1.00 86.44 467 THR A O 1
ATOM 3694 N N . GLY A 1 468 ? -3.190 -7.845 9.529 1.00 90.12 468 GLY A N 1
ATOM 3695 C CA . GLY A 1 468 ? -3.232 -8.896 10.551 1.00 90.12 468 GLY A CA 1
ATOM 3696 C C . GLY A 1 468 ? -1.988 -8.905 11.448 1.00 90.12 468 GLY A C 1
ATOM 3697 O O . GLY A 1 468 ? -1.461 -7.844 11.778 1.00 90.12 468 GLY A O 1
ATOM 3698 N N . GLU A 1 469 ? -1.480 -10.088 11.803 1.00 88.69 469 GLU A N 1
ATOM 3699 C CA . GLU A 1 469 ? -0.249 -10.250 12.605 1.00 88.69 469 GLU A CA 1
ATOM 3700 C C . GLU A 1 469 ? 0.979 -9.534 12.020 1.00 88.69 469 GLU A C 1
ATOM 3702 O O . GLU A 1 469 ? 1.855 -9.111 12.767 1.00 88.69 469 GLU A O 1
ATOM 3707 N N . PHE A 1 470 ? 1.008 -9.261 10.713 1.00 83.12 470 PHE A N 1
ATOM 3708 C CA . PHE A 1 470 ? 2.098 -8.519 10.069 1.00 83.12 470 PHE A CA 1
ATOM 3709 C C . PHE A 1 470 ? 2.293 -7.092 10.643 1.00 83.12 470 PHE A C 1
ATOM 3711 O O . PHE A 1 470 ? 3.352 -6.492 10.477 1.00 83.12 470 PHE A O 1
ATOM 3718 N N . ILE A 1 471 ? 1.304 -6.559 11.379 1.00 79.19 471 ILE A N 1
ATOM 3719 C CA . ILE A 1 471 ? 1.413 -5.324 12.184 1.00 79.19 471 ILE A CA 1
ATOM 3720 C C . ILE A 1 471 ? 2.478 -5.449 13.290 1.00 79.19 471 ILE A C 1
ATOM 3722 O O . ILE A 1 471 ? 3.157 -4.469 13.592 1.00 79.19 471 ILE A O 1
ATOM 3726 N N . VAL A 1 472 ? 2.617 -6.632 13.897 1.00 79.44 472 VAL A N 1
ATOM 3727 C CA . VAL A 1 472 ? 3.560 -6.917 14.995 1.00 79.44 472 VAL A CA 1
ATOM 3728 C C . VAL A 1 472 ? 4.755 -7.769 14.558 1.00 79.44 472 VAL A C 1
ATOM 3730 O O . VAL A 1 472 ? 5.819 -7.663 15.167 1.00 79.44 472 VAL A O 1
ATOM 3733 N N . ASP A 1 473 ? 4.611 -8.562 13.493 1.00 71.81 473 ASP A N 1
ATOM 3734 C CA . ASP A 1 473 ? 5.649 -9.485 13.017 1.00 71.81 473 ASP A CA 1
ATOM 3735 C C . ASP A 1 473 ? 6.691 -8.829 12.097 1.00 71.81 473 ASP A C 1
ATOM 3737 O O . ASP A 1 473 ? 7.817 -9.318 12.018 1.00 71.81 473 ASP A O 1
ATOM 3741 N N . ASN A 1 474 ? 6.386 -7.685 11.461 1.00 63.09 474 ASN A N 1
ATOM 3742 C CA . ASN A 1 474 ? 7.305 -6.956 10.567 1.00 63.09 474 ASN A CA 1
ATOM 3743 C C . ASN A 1 474 ? 8.442 -6.211 11.313 1.00 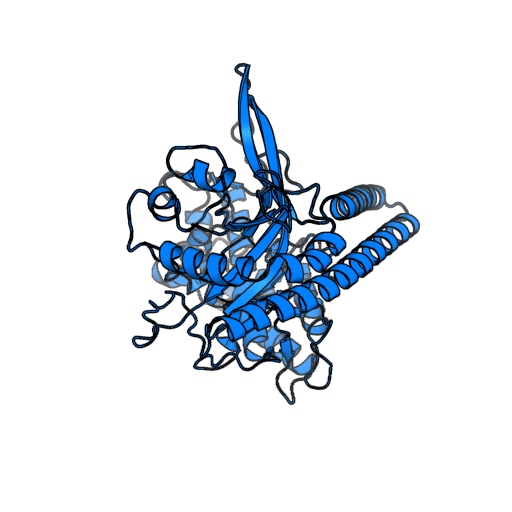63.09 474 ASN A C 1
ATOM 3745 O O . ASN A 1 474 ? 8.807 -5.075 11.010 1.00 63.09 474 ASN A O 1
ATOM 3749 N N . ARG A 1 475 ? 9.019 -6.865 12.323 1.00 51.28 475 ARG A N 1
ATOM 3750 C CA . ARG A 1 475 ? 10.244 -6.458 13.023 1.00 51.28 475 ARG A CA 1
ATOM 3751 C C . ARG A 1 475 ? 11.504 -6.823 12.220 1.00 51.28 475 ARG A C 1
ATOM 3753 O O . ARG A 1 475 ? 12.584 -6.337 12.544 1.00 51.28 475 ARG A O 1
ATOM 3760 N N . GLY A 1 476 ? 11.372 -7.666 11.187 1.00 39.06 476 GLY A N 1
ATOM 3761 C CA . GLY A 1 476 ? 12.462 -8.116 10.315 1.00 39.06 476 GLY A CA 1
ATOM 3762 C C . GLY A 1 476 ? 12.732 -7.244 9.081 1.00 39.06 476 GLY A C 1
ATOM 3763 O O . GLY A 1 476 ? 13.848 -7.300 8.560 1.00 39.06 476 GLY A O 1
ATOM 3764 N N . GLY A 1 477 ? 11.761 -6.430 8.638 1.00 35.94 477 GLY A N 1
ATOM 3765 C CA . GLY A 1 477 ? 11.784 -5.633 7.398 1.00 35.94 477 GLY A CA 1
ATOM 3766 C C . GLY A 1 477 ? 12.752 -4.440 7.394 1.00 35.94 477 GLY A C 1
ATOM 3767 O O . GLY A 1 477 ? 12.347 -3.281 7.268 1.00 35.94 477 GLY A O 1
ATOM 3768 N N . GLY A 1 478 ? 14.050 -4.711 7.544 1.00 31.12 478 GLY A N 1
ATOM 3769 C CA . GLY A 1 478 ? 15.112 -3.713 7.624 1.00 31.12 478 GLY A CA 1
ATOM 3770 C C . GLY A 1 478 ? 16.249 -3.955 6.633 1.00 31.12 478 GLY A C 1
ATOM 3771 O O . GLY A 1 478 ? 17.045 -4.874 6.807 1.00 31.12 478 GLY A O 1
ATOM 3772 N N . PHE A 1 479 ? 16.389 -3.050 5.660 1.00 34.16 479 PHE A N 1
ATOM 3773 C CA . PHE A 1 479 ? 17.652 -2.850 4.944 1.00 34.16 479 PHE A CA 1
ATOM 3774 C C . PHE A 1 479 ? 18.701 -2.285 5.905 1.00 34.16 479 PHE A C 1
ATOM 3776 O O . PHE A 1 479 ? 18.493 -1.194 6.448 1.00 34.16 479 PHE A O 1
ATOM 3783 N N . GLY A 1 480 ? 19.794 -3.032 6.088 1.00 27.05 480 GLY A N 1
ATOM 3784 C CA . GLY A 1 480 ? 21.050 -2.547 6.672 1.00 27.05 480 GLY A CA 1
ATOM 3785 C C . GLY A 1 480 ? 21.874 -1.749 5.667 1.00 27.05 480 GLY A C 1
ATOM 3786 O O . GLY A 1 480 ? 21.829 -2.105 4.468 1.00 27.05 480 GLY A O 1
#

pLDDT: mean 84.7, std 14.47, range [27.05, 98.56]

Foldseek 3Di:
DAAQADDAAAQLLFQQCFFLVSSLVQVLVVLVQFAAPPDDLPPGLKFFFFFFHFWKKFWAQDDDPLRIAIFTARNQWDDDQQNVCNQVGHALVCVCSNVPNDCPQQVNVVRDLCRQLRGVPSVVLNVLCVLLVFPVQGGNQGKIFGKGWFDDDDVVVRDDGDFTQWDFPFTAIERAAIKGKDKDWDADPVRDIDITIHIDGPPVPLVVVLVVLVVVQVVCVVVVHDCVVSVVVNVVSLVVVSVVVVSSVVSVQVSQVSSVVSCVVVVHGYRYHHGWGKHFDPPDDSVNLSVLLVVQQQDFQDAAAPDDDPPLQDDQWDQDPVPRDIDGHGLNVLSVSTNGQLQVVDDDDDDADAPPVGHHDHQWFAWPVPPDVDRTGGLLPLVLLCVCRVCCRPPNDALVNTGPDSVSSNNNSSNSSSVSSLQSSQLSVQVGMATPDRRRIPPGRSSGQGMWGQDCVHSVRGIHTRRHCNSVSRPRNDRD